Protein AF-A0A0R2IPF4-F1 (afdb_monomer)

Nearest PDB structures (foldseek):
  6k0p-assembly1_A  TM=2.912E-01  e=1.859E-03  Paenibacillus glycanilyticus

Radius of gyration: 35.61 Å; Cα contacts (8 Å, |Δi|>4): 1114; chains: 1; bounding box: 93×73×95 Å

Foldseek 3Di:
DDDDPVVVCVVVVHDPCVVVCVVPDDQDPVRVVLVVVLVLLVVVCVVVVVQDALVVSCVVCVVVVRHDDSVSSNVSCVVVVRGHPDDPPPPPPQPAPELVNQQVQLAPFEAQEEDEDAHEYEDPEEHEHRQHAQYEYHCQRYEYEYAAYEYEYAQRHNYEYEEYEAEAAHYAYAYAQYEQYEHEHYEYALRHAFQDANYQAALYEQYEYANYEFEFHHDPDDVVVLPPALACNRADANHEFEHLALVSLDPRCSVVCPPRRDRRGYENYHYAHYEFAYDDDVPHTDGGTGLHYEYDDDDLADADAHENYAAAHYEYELAAARGHDPPDLQGFDASAEYEQYEQAHAYHYEAEYADPRSAHQENYEYEHNDPSGAAAEQAEHENYEHYHDYDPHANYEYYYDPVYEHENYEYYNYHHPPGHHYDYYDHYYYDD

Mean predicted aligned error: 13.44 Å

Sequence (432 aa):
MRHRLSIILSALKLPRSTYYHWKRYQPSQHERVDNQLKEKIKLIWENNYRAYGYPRITMVLRKSGICVGSKRILRLMREMEIHSLMNRRFKKPGTHVDHSQLNNLFKKAKKGKTITLIGNFKMNGNVKLPTKANVHVNATKANFTGKSGFFYGVLTKGLNWQGGTFYGGGHEFRLLRNSRATFKNASFHQACGIGGHIFDLMGCSNITITHSHFYGYGHTLSTAIMRKNGNHGEYGESIQTDYANCNSGGPGFNKYGKGHFNGTPSTYITVTHNTWAPEYSGRKLVSLAQVAIGQHDTISSNRRMIAHINFSYNTVKNAVRLSGMGVDIKYFGAPVHFESSRALTINHNTFSTTLKRARPENDIIISNQYGHMPHTTAVSIQNNSFTGYHATHSAIQLYARRGHSIKGVKVRKNATHGMCLIKRYGNTTVSY

InterPro domains:
  IPR011050 Pectin lyase fold/virulence factor [SSF51126] (94-406)
  IPR012334 Pectin lyase fold [G3DSA:2.160.20.10] (94-432)
  IPR025948 HTH-like domain [PF13276] (34-90)
  IPR050900 Transposase IS3/IS150/IS904 [PTHR46889] (7-106)

Organism: NCBI:txid319652

Solvent-accessible surface area (backbone atoms only — not comparable to full-atom values): 21500 Å² total; per-residue (Å²): 137,88,78,58,68,69,58,58,31,55,77,68,73,46,59,72,65,57,53,53,51,59,74,66,61,68,78,49,74,67,50,50,53,49,52,59,47,45,53,54,52,49,50,55,22,59,78,47,76,32,40,49,36,45,70,57,49,37,51,52,36,42,75,73,74,44,86,62,60,51,69,58,47,42,52,51,31,55,77,69,73,52,67,44,70,55,69,86,73,77,73,70,66,81,53,63,47,49,49,73,55,52,38,54,52,28,69,66,53,48,64,67,36,77,45,78,42,75,37,36,30,52,34,78,48,72,35,55,49,54,67,44,46,43,27,33,37,40,19,72,60,21,37,38,34,33,71,34,37,30,38,33,35,68,63,19,36,28,43,37,39,32,30,28,39,31,36,36,29,21,54,22,39,42,28,39,44,23,31,50,30,36,42,33,49,28,38,31,44,15,14,20,24,64,47,34,32,37,32,36,30,18,20,21,32,46,34,38,42,29,55,26,38,40,22,17,51,13,80,77,61,57,80,72,61,63,68,76,47,29,41,41,88,48,53,33,27,35,32,33,47,22,36,16,38,63,81,72,57,35,82,90,42,34,78,78,44,69,93,65,55,73,63,43,39,19,29,42,36,39,40,32,49,29,38,29,27,52,27,62,62,84,89,44,79,73,27,45,4,43,28,52,32,29,49,66,90,87,63,81,80,52,79,72,54,38,27,43,35,37,44,29,49,28,37,41,30,26,32,52,40,49,47,71,63,82,97,52,94,82,72,82,56,30,39,33,27,43,48,36,33,32,44,37,37,41,33,48,29,39,38,38,18,84,42,86,81,14,41,36,51,25,53,31,34,42,34,27,72,56,91,66,55,53,63,22,34,43,34,38,44,29,47,29,40,38,45,61,51,76,41,100,61,21,46,28,38,39,39,16,35,93,96,40,31,37,37,59,31,38,46,40,77,61,46,36,84,90,48,49,60,69,46,79,37,66,50,61,44,78,43,112

Structure (mmCIF, N/CA/C/O backbone):
data_AF-A0A0R2IPF4-F1
#
_entry.id   AF-A0A0R2IPF4-F1
#
loop_
_atom_site.group_PDB
_atom_site.id
_atom_site.type_symbol
_atom_site.label_atom_id
_atom_site.label_alt_id
_atom_site.label_comp_id
_atom_site.label_asym_id
_atom_site.label_entity_id
_atom_site.label_seq_id
_atom_site.pdbx_PDB_ins_code
_atom_site.Cartn_x
_atom_site.Cartn_y
_atom_site.Cartn_z
_atom_site.occupancy
_atom_site.B_iso_or_equiv
_atom_site.auth_seq_id
_atom_site.auth_comp_id
_atom_site.auth_asym_id
_atom_site.auth_atom_id
_atom_site.pdbx_PDB_model_num
ATOM 1 N N . MET A 1 1 ? -61.980 52.236 57.489 1.00 47.28 1 MET A N 1
ATOM 2 C CA . MET A 1 1 ? -63.065 51.245 57.294 1.00 47.28 1 MET A CA 1
ATOM 3 C C . MET A 1 1 ? -62.664 49.918 57.936 1.00 47.28 1 MET A C 1
ATOM 5 O O . MET A 1 1 ? -61.645 49.361 57.553 1.00 47.28 1 MET A O 1
ATOM 9 N N . ARG A 1 2 ? -63.409 49.428 58.938 1.00 58.78 2 ARG A N 1
ATOM 10 C CA . ARG A 1 2 ? -63.252 48.065 59.482 1.00 58.78 2 ARG A CA 1
ATOM 11 C C . ARG A 1 2 ? -64.263 47.161 58.772 1.00 58.78 2 ARG A C 1
ATOM 13 O O . ARG A 1 2 ? -65.456 47.271 59.035 1.00 58.78 2 ARG A O 1
ATOM 20 N N . HIS A 1 3 ? -63.813 46.295 57.868 1.00 79.94 3 HIS A N 1
ATOM 21 C CA . HIS A 1 3 ? -64.694 45.311 57.231 1.00 79.94 3 HIS A CA 1
ATOM 22 C C . HIS A 1 3 ? -64.869 44.089 58.141 1.00 79.94 3 HIS A C 1
ATOM 24 O O . HIS A 1 3 ? -63.912 43.618 58.758 1.00 79.94 3 HIS A O 1
ATOM 30 N N . ARG A 1 4 ? -66.097 43.562 58.243 1.00 87.19 4 ARG A N 1
ATOM 31 C CA . ARG A 1 4 ? -66.370 42.344 59.021 1.00 87.19 4 ARG A CA 1
ATOM 32 C C . ARG A 1 4 ? -65.665 41.155 58.363 1.00 87.19 4 ARG A C 1
ATOM 34 O O . ARG A 1 4 ? -65.836 40.928 57.168 1.00 87.19 4 ARG A O 1
ATOM 41 N N . LEU A 1 5 ? -64.943 40.356 59.154 1.00 83.44 5 LEU A N 1
ATOM 42 C CA . LEU A 1 5 ? -64.228 39.150 58.705 1.00 83.44 5 LEU A CA 1
ATOM 43 C C . LEU A 1 5 ? -65.113 38.211 57.864 1.00 83.44 5 LEU A C 1
ATOM 45 O O . LEU A 1 5 ? -64.648 37.611 56.902 1.00 83.44 5 LEU A O 1
ATOM 49 N N . SER A 1 6 ? -66.405 38.126 58.183 1.00 83.31 6 SER A N 1
ATOM 50 C CA . SER A 1 6 ? -67.377 37.340 57.422 1.00 83.31 6 SER A CA 1
ATOM 51 C C . SER A 1 6 ? -67.545 37.794 55.970 1.00 83.31 6 SER A C 1
ATOM 53 O O . SER A 1 6 ? -67.727 36.947 55.104 1.00 83.31 6 SER A O 1
ATOM 55 N N . ILE A 1 7 ? -67.470 39.101 55.701 1.00 88.50 7 ILE A N 1
ATOM 56 C CA . ILE A 1 7 ? -67.600 39.671 54.352 1.00 88.50 7 ILE A CA 1
ATOM 57 C C . ILE A 1 7 ? -66.353 39.326 53.531 1.00 88.50 7 ILE A C 1
ATOM 59 O O . ILE A 1 7 ? -66.469 38.870 52.398 1.00 88.50 7 ILE A O 1
ATOM 63 N N . ILE A 1 8 ? -65.168 39.456 54.137 1.00 88.31 8 ILE A N 1
ATOM 64 C CA . ILE A 1 8 ? -63.882 39.135 53.499 1.00 88.31 8 ILE A CA 1
ATOM 65 C C . ILE A 1 8 ? -63.813 37.645 53.134 1.00 88.31 8 ILE A C 1
ATOM 67 O O . ILE A 1 8 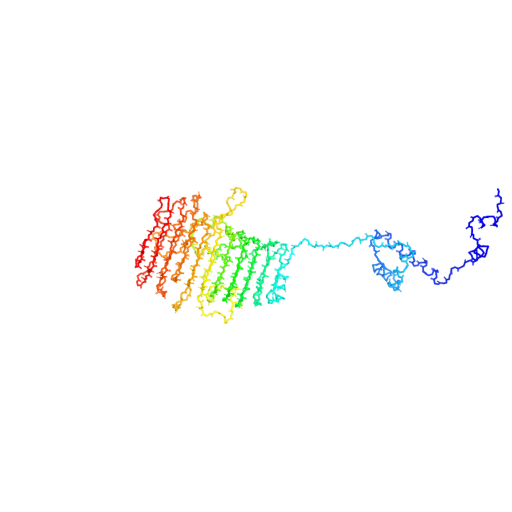? -63.494 37.297 52.001 1.00 88.31 8 ILE A O 1
ATOM 71 N N . LEU A 1 9 ? -64.156 36.757 54.073 1.00 89.69 9 LEU A N 1
ATOM 72 C CA . LEU A 1 9 ? -64.120 35.311 53.832 1.00 89.69 9 LEU A CA 1
ATOM 73 C C . LEU A 1 9 ? -65.156 34.867 52.792 1.00 89.69 9 LEU A C 1
ATOM 75 O O . LEU A 1 9 ? -64.856 34.000 51.976 1.00 89.69 9 LEU A O 1
ATOM 79 N N . SER A 1 10 ? -66.338 35.495 52.769 1.00 86.62 10 SER A N 1
ATOM 80 C CA . SER A 1 10 ? -67.361 35.225 51.753 1.00 86.62 10 SER A CA 1
ATOM 81 C C . SER A 1 10 ? -66.914 35.655 50.354 1.00 86.62 10 SER A C 1
ATOM 83 O O . SER A 1 10 ? -67.108 34.901 49.404 1.00 86.62 10 SER A O 1
ATOM 85 N N . ALA A 1 11 ? -66.281 36.827 50.219 1.00 89.31 11 ALA A N 1
ATOM 86 C CA . ALA A 1 11 ? -65.747 37.302 48.940 1.00 89.31 11 ALA A CA 1
ATOM 87 C C . ALA A 1 11 ? -64.650 36.371 48.387 1.00 89.31 11 ALA A C 1
ATOM 89 O O . ALA A 1 11 ? -64.576 36.147 47.182 1.00 89.31 11 ALA A O 1
ATOM 90 N N . LEU A 1 12 ? -63.848 35.773 49.276 1.00 88.69 12 LEU A N 1
ATOM 91 C CA . LEU A 1 12 ? -62.814 34.786 48.942 1.00 88.69 12 LEU A CA 1
ATOM 92 C C . LEU A 1 12 ? -63.340 33.340 48.840 1.00 88.69 12 LEU A C 1
ATOM 94 O O . LEU A 1 12 ? -62.552 32.432 48.588 1.00 88.69 12 LEU A O 1
ATOM 98 N N . LYS A 1 13 ? -64.648 33.106 49.043 1.00 89.12 13 LYS A N 1
ATOM 99 C CA . LYS A 1 13 ? -65.284 31.773 49.082 1.00 89.12 13 LYS A CA 1
ATOM 100 C C . LYS A 1 13 ? -64.624 30.797 50.076 1.00 89.12 13 LYS A C 1
ATOM 102 O O . LYS A 1 13 ? -64.540 29.598 49.819 1.00 89.12 13 LYS A O 1
ATOM 107 N N . LEU A 1 14 ? -64.165 31.298 51.226 1.00 86.94 14 LEU A N 1
ATOM 108 C CA . LEU A 1 14 ? -63.517 30.500 52.271 1.00 86.94 14 LEU A CA 1
ATOM 109 C C . LEU A 1 14 ? -64.463 30.240 53.458 1.00 86.94 14 LEU A C 1
ATOM 111 O O . LEU A 1 14 ? -65.012 31.190 54.026 1.00 86.94 14 LEU A O 1
ATOM 115 N N . PRO A 1 15 ? -64.617 28.982 53.913 1.00 89.19 15 PRO A N 1
ATOM 116 C CA . PRO A 1 15 ? -65.309 28.680 55.162 1.00 89.19 15 PRO A CA 1
ATOM 117 C C . PRO A 1 15 ? -64.655 29.368 56.370 1.00 89.19 15 PRO A C 1
ATOM 119 O O . PRO A 1 15 ? -63.429 29.471 56.466 1.00 89.19 15 PRO A O 1
ATOM 122 N N . ARG A 1 16 ? -65.463 29.781 57.359 1.00 82.50 16 ARG A N 1
ATOM 123 C CA . ARG A 1 16 ? -64.943 30.362 58.615 1.00 82.50 16 ARG A CA 1
ATOM 124 C C . ARG A 1 16 ? -64.008 29.401 59.356 1.00 82.50 16 ARG A C 1
ATOM 126 O O . ARG A 1 16 ? -63.038 29.852 59.961 1.00 82.50 16 ARG A O 1
ATOM 133 N N . SER A 1 17 ? -64.274 28.095 59.288 1.00 81.75 17 SER A N 1
ATOM 134 C CA . SER A 1 17 ? -63.420 27.053 59.869 1.00 81.75 17 SER A CA 1
ATOM 135 C C . SER A 1 17 ? -62.004 27.088 59.295 1.00 81.75 17 SER A C 1
ATOM 137 O O . SER A 1 17 ? -61.054 27.013 60.066 1.00 81.75 17 SER A O 1
ATOM 139 N N . THR A 1 18 ? -61.843 27.315 57.989 1.00 82.88 18 THR A N 1
ATOM 140 C CA . THR A 1 18 ? -60.533 27.454 57.334 1.00 82.88 18 THR A CA 1
ATOM 141 C C . THR A 1 18 ? -59.744 28.633 57.896 1.00 82.88 18 THR A C 1
ATOM 143 O O . THR A 1 18 ? -58.561 28.493 58.197 1.00 82.88 18 THR A O 1
ATOM 146 N N . TYR A 1 19 ? -60.400 29.778 58.119 1.00 82.56 19 TYR A N 1
ATOM 147 C CA . TYR A 1 19 ? -59.752 30.950 58.713 1.00 82.56 19 TYR A CA 1
ATOM 148 C C . TYR A 1 19 ? -59.279 30.693 60.145 1.00 82.56 19 TYR A C 1
ATOM 150 O O . TYR A 1 19 ? -58.149 31.026 60.487 1.00 82.56 19 TYR A O 1
ATOM 158 N N . TYR A 1 20 ? -60.118 30.095 60.994 1.00 83.38 20 TYR A N 1
ATOM 159 C CA . TYR A 1 20 ? -59.728 29.827 62.381 1.00 83.38 20 TYR A CA 1
ATOM 160 C C . TYR A 1 20 ? -58.734 28.669 62.504 1.00 83.38 20 TYR A C 1
ATOM 162 O O . TYR A 1 20 ? -57.878 28.715 63.385 1.00 83.38 20 TYR A O 1
ATOM 170 N N . HIS A 1 21 ? -58.796 27.680 61.610 1.00 80.81 21 HIS A N 1
ATOM 171 C CA . HIS A 1 21 ? -57.794 26.622 61.498 1.00 80.81 21 HIS A CA 1
ATOM 172 C C . HIS A 1 21 ? -56.434 27.202 61.099 1.00 80.81 21 HIS A C 1
ATOM 174 O O . HIS A 1 21 ? -55.434 26.912 61.744 1.00 80.81 21 HIS A O 1
ATOM 180 N N . TRP A 1 22 ? -56.403 28.104 60.112 1.00 81.00 22 TRP A N 1
ATOM 181 C CA . TRP A 1 22 ? -55.196 28.841 59.735 1.00 81.00 22 TRP A CA 1
ATOM 182 C C . TRP A 1 22 ? -54.697 29.753 60.864 1.00 81.00 22 TRP A C 1
ATOM 184 O O . TRP A 1 22 ? -53.518 29.734 61.198 1.00 81.00 22 TRP A O 1
ATOM 194 N N . LYS A 1 23 ? -55.596 30.491 61.530 1.00 82.94 23 LYS A N 1
ATOM 195 C CA . LYS A 1 23 ? -55.248 31.379 62.653 1.00 82.94 23 LYS A CA 1
ATOM 196 C C . LYS A 1 23 ? -54.633 30.619 63.836 1.00 82.94 23 LYS A C 1
ATOM 198 O O . LYS A 1 23 ? -53.838 31.188 64.576 1.00 82.94 23 LYS A O 1
ATOM 203 N N . ARG A 1 24 ? -55.024 29.358 64.040 1.00 82.12 24 ARG A N 1
ATOM 204 C CA . ARG A 1 24 ? -54.503 28.473 65.096 1.00 82.12 24 ARG A CA 1
ATOM 205 C C . ARG A 1 24 ? -53.400 27.534 64.603 1.00 82.12 24 ARG A C 1
ATOM 207 O O . ARG A 1 24 ? -52.933 26.705 65.380 1.00 82.12 24 ARG A O 1
ATOM 214 N N . TYR A 1 25 ? -52.992 27.643 63.341 1.00 80.38 25 TYR A N 1
ATOM 215 C CA . TYR A 1 25 ? -52.007 26.751 62.756 1.00 80.38 25 TYR A CA 1
ATOM 216 C C . TYR A 1 25 ? -50.654 26.919 63.444 1.00 80.38 25 TYR A C 1
ATOM 218 O O . TYR A 1 25 ? -50.124 28.024 63.556 1.00 80.38 25 TYR A O 1
ATOM 226 N N . GLN A 1 26 ? -50.091 25.802 63.890 1.00 76.69 26 GLN A N 1
ATOM 227 C CA . GLN A 1 26 ? -48.737 25.724 64.414 1.00 76.69 26 GLN A CA 1
ATOM 228 C C . GLN A 1 26 ? -47.997 24.650 63.622 1.00 76.69 26 GLN A C 1
ATOM 230 O O . GLN A 1 26 ? -48.496 23.525 63.545 1.00 76.69 26 GLN A O 1
ATOM 235 N N . PRO A 1 27 ? -46.820 24.959 63.048 1.00 78.69 27 PRO A N 1
ATOM 236 C CA . PRO A 1 27 ? -46.094 23.978 62.265 1.00 78.69 27 PRO A CA 1
ATOM 237 C C . PRO A 1 27 ? -45.711 22.787 63.137 1.00 78.69 27 PRO A C 1
ATOM 239 O O . PRO A 1 27 ? -45.183 22.972 64.244 1.00 78.69 27 PRO A O 1
ATOM 242 N N . SER A 1 28 ? -45.937 21.579 62.623 1.00 86.56 28 SER A N 1
ATOM 243 C CA . SER A 1 28 ? -45.505 20.352 63.299 1.00 86.56 28 SER A CA 1
ATOM 244 C C . SER A 1 28 ? -43.981 20.336 63.471 1.00 86.56 28 SER A C 1
ATOM 246 O O . SER A 1 28 ? -43.250 21.012 62.744 1.00 86.56 28 SER A O 1
ATOM 248 N N . GLN A 1 29 ? -43.457 19.533 64.399 1.00 81.44 29 GLN A N 1
ATOM 249 C CA . GLN A 1 29 ? -42.004 19.408 64.580 1.00 81.44 29 GLN A CA 1
ATOM 250 C C . GLN A 1 29 ? -41.293 19.011 63.273 1.00 81.44 29 GLN A C 1
ATOM 252 O O . GLN A 1 29 ? -40.242 19.560 62.944 1.00 81.44 29 GLN A O 1
ATOM 257 N N . HIS A 1 30 ? -41.896 18.113 62.490 1.00 83.25 30 HIS A N 1
ATOM 258 C CA . HIS A 1 30 ? -41.382 17.723 61.178 1.00 83.25 30 HIS A CA 1
ATOM 259 C C . HIS A 1 30 ? -41.357 18.883 60.185 1.00 83.25 30 HIS A C 1
ATOM 261 O O . HIS A 1 30 ? -40.372 19.049 59.469 1.00 83.25 30 HIS A O 1
ATOM 267 N N . GLU A 1 31 ? -42.401 19.702 60.171 1.00 84.81 31 GLU A N 1
ATOM 268 C CA . GLU A 1 31 ? -42.497 20.857 59.286 1.00 84.81 31 GLU A CA 1
ATOM 269 C C . GLU A 1 31 ? -41.503 21.956 59.665 1.00 84.81 31 GLU A C 1
ATOM 271 O O . GLU A 1 31 ? -40.877 22.542 58.788 1.00 84.81 31 GLU A O 1
ATOM 276 N N . ARG A 1 32 ? -41.266 22.180 60.964 1.00 88.00 32 ARG A N 1
ATOM 277 C CA . ARG A 1 32 ? -40.220 23.103 61.436 1.00 88.00 32 ARG A CA 1
ATOM 278 C C . ARG A 1 32 ? -38.837 22.665 60.954 1.00 88.00 32 ARG A C 1
ATOM 280 O O . ARG A 1 32 ? -38.089 23.481 60.422 1.00 88.00 32 ARG A O 1
ATOM 287 N N . VAL A 1 33 ? -38.518 21.377 61.089 1.00 88.44 33 VAL A N 1
ATOM 288 C CA . VAL A 1 33 ? -37.239 20.812 60.623 1.00 88.44 33 VAL A CA 1
ATOM 289 C C . VAL A 1 33 ? -37.123 20.876 59.098 1.00 88.44 33 VAL A C 1
ATOM 291 O O . VAL A 1 33 ? -36.064 21.220 58.576 1.00 88.44 33 VAL A O 1
ATOM 294 N N . ASP A 1 34 ? -38.197 20.569 58.369 1.00 93.00 34 ASP A N 1
ATOM 295 C CA . ASP A 1 34 ? -38.214 20.670 56.908 1.00 93.00 34 ASP A CA 1
ATOM 296 C C . ASP A 1 34 ? -38.059 22.122 56.439 1.00 93.00 34 ASP A C 1
ATOM 298 O O . ASP A 1 34 ? -37.318 22.359 55.488 1.00 93.00 34 ASP A O 1
ATOM 302 N N . ASN A 1 35 ? -38.667 23.096 57.119 1.00 91.25 35 ASN A N 1
ATOM 303 C CA . ASN A 1 35 ? -38.528 24.517 56.794 1.00 91.25 35 ASN A CA 1
ATOM 304 C C . ASN A 1 35 ? -37.096 25.020 57.034 1.00 91.25 35 ASN A C 1
ATOM 306 O O . ASN A 1 35 ? -36.514 25.635 56.143 1.00 91.25 35 ASN A O 1
ATOM 310 N N . GLN A 1 36 ? -36.467 24.653 58.156 1.00 92.25 36 GLN A N 1
ATOM 311 C CA . GLN A 1 36 ? -35.045 24.950 58.395 1.00 92.25 36 GLN A CA 1
ATOM 312 C C . GLN A 1 36 ? -34.134 24.307 57.338 1.00 92.25 36 GLN A C 1
ATOM 314 O O . GLN A 1 36 ? -33.124 24.876 56.917 1.00 92.25 36 GLN A O 1
ATOM 319 N N . LEU A 1 37 ? -34.470 23.095 56.893 1.00 94.25 37 LEU A N 1
ATOM 320 C CA . LEU A 1 37 ? -33.710 22.408 55.857 1.00 94.25 37 LEU A CA 1
ATOM 321 C C . LEU A 1 37 ? -33.926 23.042 54.473 1.00 94.25 37 LEU A C 1
ATOM 323 O O . LEU A 1 37 ? -32.969 23.140 53.706 1.00 94.25 37 LEU A O 1
ATOM 327 N N . LYS A 1 38 ? -35.143 23.506 54.165 1.00 96.25 38 LYS A N 1
ATOM 328 C CA . LYS A 1 38 ? -35.476 24.257 52.944 1.00 96.25 38 LYS A CA 1
ATOM 329 C C . LYS A 1 38 ? -34.640 25.528 52.828 1.00 96.25 38 LYS A C 1
ATOM 331 O O . LYS A 1 38 ? -34.056 25.751 51.771 1.00 96.25 38 LYS A O 1
ATOM 336 N N . GLU A 1 39 ? -34.487 26.290 53.911 1.00 94.94 39 GLU A N 1
ATOM 337 C CA . GLU A 1 39 ? -33.629 27.484 53.937 1.00 94.94 39 GLU A CA 1
ATOM 338 C C . GLU A 1 39 ? -32.173 27.151 53.590 1.00 94.94 39 GLU A C 1
ATOM 340 O O . GLU A 1 39 ? -31.587 27.763 52.697 1.00 94.94 39 GLU A O 1
ATOM 345 N N . LYS A 1 40 ? -31.604 26.109 54.213 1.00 95.12 40 LYS A N 1
ATOM 346 C CA . LYS A 1 40 ? -30.229 25.663 53.923 1.00 95.12 40 LYS A CA 1
ATOM 347 C C . LYS A 1 40 ? -30.071 25.162 52.485 1.00 95.12 40 LYS A C 1
ATOM 349 O O . LYS A 1 40 ? -29.079 25.473 51.830 1.00 95.12 40 LYS A O 1
ATOM 354 N N . ILE A 1 41 ? -31.040 24.394 51.979 1.00 96.25 41 ILE A N 1
ATOM 355 C CA . ILE A 1 41 ? -31.060 23.912 50.589 1.00 96.25 41 ILE A CA 1
ATOM 356 C C . ILE A 1 41 ? -31.096 25.097 49.618 1.00 96.25 41 ILE A C 1
ATOM 358 O O . ILE A 1 41 ? -30.322 25.109 48.659 1.00 96.25 41 ILE A O 1
ATOM 362 N N . LYS A 1 42 ? -31.967 26.083 49.865 1.00 95.00 42 LYS A N 1
ATOM 363 C CA . LYS A 1 42 ? -32.124 27.271 49.023 1.00 95.00 42 LYS A CA 1
ATOM 364 C C . LYS A 1 42 ? -30.852 28.115 49.014 1.00 95.00 42 LYS A C 1
ATOM 366 O O . LYS A 1 42 ? -30.373 28.440 47.935 1.00 95.00 42 LYS A O 1
ATOM 371 N N . LEU A 1 43 ? -30.242 28.346 50.176 1.00 94.94 43 LEU A N 1
ATOM 372 C CA . LEU A 1 43 ? -28.976 29.072 50.289 1.00 94.94 43 LEU A CA 1
ATOM 373 C C . LEU A 1 43 ? -27.846 28.386 49.505 1.00 94.94 43 LEU A C 1
ATOM 375 O O . LEU A 1 43 ? -27.138 29.030 48.735 1.00 94.94 43 LEU A O 1
ATOM 379 N N . ILE A 1 44 ? -27.691 27.062 49.644 1.00 94.62 44 ILE A N 1
ATOM 380 C CA . ILE A 1 44 ? -26.696 26.300 48.869 1.00 94.62 44 ILE A CA 1
ATOM 381 C C . ILE A 1 44 ? -26.990 26.415 47.370 1.00 94.62 44 ILE A C 1
ATOM 383 O O . ILE A 1 44 ? -26.067 26.564 46.571 1.00 94.62 44 ILE A O 1
ATOM 387 N N . TRP A 1 45 ? -28.258 26.326 46.973 1.00 95.50 45 TRP A N 1
ATOM 388 C CA . TRP A 1 45 ? -28.663 26.426 45.576 1.00 95.50 45 TRP A CA 1
ATOM 389 C C . TRP A 1 45 ? -28.363 27.814 44.989 1.00 95.50 45 TRP A C 1
ATOM 391 O O . TRP A 1 45 ? -27.740 27.891 43.930 1.00 95.50 45 TRP A O 1
ATOM 401 N N . GLU A 1 46 ? -28.713 28.896 45.687 1.00 93.31 46 GLU A N 1
ATOM 402 C CA . GLU A 1 46 ? -28.451 30.281 45.270 1.00 93.31 46 GLU A CA 1
ATOM 403 C C . GLU A 1 46 ? -26.949 30.578 45.195 1.00 93.31 46 GLU A C 1
ATOM 405 O O . GLU A 1 46 ? -26.469 31.030 44.154 1.00 93.31 46 GLU A O 1
ATOM 410 N N . ASN A 1 47 ? -26.187 30.199 46.226 1.00 91.31 47 ASN A N 1
ATOM 411 C CA . ASN A 1 47 ? -24.737 30.421 46.294 1.00 91.31 47 ASN A CA 1
ATOM 412 C C . ASN A 1 47 ? -23.939 29.615 45.258 1.00 91.31 47 ASN A C 1
ATOM 414 O O . ASN A 1 47 ? -22.769 29.897 45.020 1.00 91.31 47 ASN A O 1
ATOM 418 N N . ASN A 1 48 ? -24.546 28.600 44.638 1.00 89.38 48 ASN A N 1
ATOM 419 C CA . ASN A 1 48 ? -23.916 27.788 43.596 1.00 89.38 48 ASN A CA 1
ATOM 420 C C . ASN A 1 48 ? -24.552 28.044 42.226 1.00 89.38 48 ASN A C 1
ATOM 422 O O . ASN A 1 48 ? -24.727 27.113 41.432 1.00 89.38 48 ASN A O 1
ATOM 426 N N . TYR A 1 49 ? -24.919 29.302 41.957 1.00 88.75 49 TYR A N 1
ATOM 427 C CA . TYR A 1 49 ? -25.470 29.768 40.679 1.00 88.75 49 TYR A CA 1
ATOM 428 C C . TYR A 1 49 ? -26.670 28.944 40.205 1.00 88.75 49 TYR A C 1
ATOM 430 O O . TYR A 1 49 ? -26.850 28.724 39.006 1.00 88.75 49 TYR A O 1
ATOM 438 N N . ARG A 1 50 ? -27.459 28.406 41.147 1.00 91.06 50 ARG A N 1
ATOM 439 C CA . ARG A 1 50 ? -28.621 27.545 40.875 1.00 91.06 50 ARG A CA 1
ATOM 440 C C . ARG A 1 50 ? -28.271 26.270 40.089 1.00 91.06 50 ARG A C 1
ATOM 442 O O . ARG A 1 50 ? -29.142 25.566 39.577 1.00 91.06 50 ARG A O 1
ATOM 449 N N . ALA A 1 51 ? -26.983 25.933 39.997 1.00 84.00 51 ALA A N 1
ATOM 450 C CA . ALA A 1 51 ? -26.475 24.828 39.193 1.00 84.00 51 ALA A CA 1
ATOM 451 C C . ALA A 1 51 ? -26.572 23.483 39.922 1.00 84.00 51 ALA A C 1
ATOM 453 O O . ALA A 1 51 ? -26.566 22.424 39.290 1.00 84.00 51 ALA A O 1
ATOM 454 N N . TYR A 1 52 ? -26.638 23.477 41.252 1.00 92.94 52 TYR A N 1
ATOM 455 C CA . TYR A 1 52 ? -26.641 22.233 42.017 1.00 92.94 52 TYR A CA 1
ATOM 456 C C . TYR A 1 52 ? -28.034 21.604 42.075 1.00 92.94 52 TYR A C 1
ATOM 458 O O . TYR A 1 52 ? -29.004 22.226 42.483 1.00 92.94 52 TYR A O 1
ATOM 466 N N . GLY A 1 53 ? -28.121 20.332 41.684 1.00 91.69 53 GLY A N 1
ATOM 467 C CA . GLY A 1 53 ? -29.289 19.492 41.952 1.00 91.69 53 GLY A CA 1
ATOM 468 C C . GLY A 1 53 ? -29.190 18.784 43.303 1.00 91.69 53 GLY A C 1
ATOM 469 O O . GLY A 1 53 ? -28.139 18.807 43.955 1.00 91.69 53 GLY A O 1
ATOM 470 N N . TYR A 1 54 ? -30.254 18.066 43.671 1.00 93.50 54 TYR A N 1
ATOM 471 C CA . TYR A 1 54 ? -30.346 17.352 44.949 1.00 93.50 54 TYR A CA 1
ATOM 472 C C . TYR A 1 54 ? -29.131 16.459 45.291 1.00 93.50 54 TYR A C 1
ATOM 474 O O . TYR A 1 54 ? -28.778 16.434 46.470 1.00 93.50 54 TYR A O 1
ATOM 482 N N . PRO A 1 55 ? -28.408 15.790 44.354 1.00 92.75 55 PRO A N 1
ATOM 483 C CA . PRO A 1 55 ? -27.242 14.983 44.723 1.00 92.75 55 PRO A CA 1
ATOM 484 C C . PRO A 1 55 ? -26.080 15.830 45.256 1.00 92.75 55 PRO A C 1
ATOM 486 O O . PRO A 1 55 ? -25.477 15.485 46.269 1.00 92.75 55 PRO A O 1
ATOM 489 N N . ARG A 1 56 ? -25.790 16.970 44.611 1.00 93.19 56 ARG A N 1
ATOM 490 C CA . ARG A 1 56 ? -24.702 17.869 45.030 1.00 93.19 56 ARG A CA 1
ATOM 491 C C . ARG A 1 56 ? -25.062 18.618 46.305 1.00 93.19 56 ARG A C 1
ATOM 493 O O . ARG A 1 56 ? -24.224 18.718 47.192 1.00 93.19 56 ARG A O 1
ATOM 500 N N . ILE A 1 57 ? -26.313 19.055 46.438 1.00 94.12 57 ILE A N 1
ATOM 501 C CA . ILE A 1 57 ? -26.803 19.677 47.676 1.00 94.12 57 ILE A CA 1
ATOM 502 C C . ILE A 1 57 ? -26.721 18.687 48.847 1.00 94.12 57 ILE A C 1
ATOM 504 O O . ILE A 1 57 ? -26.251 19.055 49.918 1.00 94.12 57 ILE A O 1
ATOM 508 N N . THR A 1 58 ? -27.064 17.409 48.630 1.00 94.62 58 THR A N 1
ATOM 509 C CA . THR A 1 58 ? -26.893 16.350 49.646 1.00 94.62 58 THR A CA 1
ATOM 510 C C . THR A 1 58 ? -25.440 16.235 50.105 1.00 94.62 58 THR A C 1
ATOM 512 O O . THR A 1 58 ? -25.181 16.110 51.298 1.00 94.62 58 THR A O 1
ATOM 515 N N . MET A 1 59 ? -24.480 16.289 49.177 1.00 91.94 59 MET A N 1
ATOM 516 C CA . MET A 1 59 ? -23.059 16.241 49.528 1.00 91.94 59 MET A CA 1
ATOM 517 C C . MET A 1 59 ? -22.612 17.464 50.329 1.00 91.94 59 MET A C 1
ATOM 519 O O . MET A 1 59 ? -21.868 17.303 51.290 1.00 91.94 59 MET A O 1
ATOM 523 N N . VAL A 1 60 ? -23.049 18.667 49.944 1.00 92.12 60 VAL A N 1
ATOM 524 C CA . VAL A 1 60 ? -22.702 19.904 50.662 1.00 92.12 60 VAL A CA 1
ATOM 525 C C . VAL A 1 60 ? -23.251 19.861 52.086 1.00 92.12 60 VAL A C 1
ATOM 527 O O . VAL A 1 60 ? -22.492 20.056 53.026 1.00 92.12 60 VAL A O 1
ATOM 530 N N . LEU A 1 61 ? -24.524 19.495 52.260 1.00 92.94 61 LEU A N 1
ATOM 531 C CA . LEU A 1 61 ? -25.136 19.360 53.585 1.00 92.94 61 LEU A CA 1
ATOM 532 C C . LEU A 1 61 ? -24.405 18.333 54.458 1.00 92.94 61 LEU A C 1
ATOM 534 O O . LEU A 1 61 ? -24.115 18.625 55.614 1.00 92.94 61 LEU A O 1
ATOM 538 N N . ARG A 1 62 ? -24.025 17.176 53.896 1.00 92.38 62 ARG A N 1
ATOM 539 C CA . ARG A 1 62 ? -23.228 16.167 54.616 1.00 92.38 62 ARG A CA 1
ATOM 540 C C . ARG A 1 62 ? -21.865 16.698 55.050 1.00 92.38 62 ARG A C 1
ATOM 542 O O . ARG A 1 62 ? -21.447 16.424 56.167 1.00 92.38 62 ARG A O 1
ATOM 549 N N . LYS A 1 63 ? -21.186 17.470 54.196 1.00 86.44 63 LYS A N 1
ATOM 550 C CA . LYS A 1 63 ? -19.910 18.118 54.546 1.00 86.44 63 LYS A CA 1
ATOM 551 C C . LYS A 1 63 ? -20.067 19.158 55.656 1.00 86.44 63 LYS A C 1
ATOM 553 O O . LYS A 1 63 ? -19.142 19.347 56.430 1.00 86.44 63 LYS A O 1
ATOM 558 N N . SER A 1 64 ? -21.235 19.785 55.756 1.00 84.25 64 SER A N 1
ATOM 559 C CA . SER A 1 64 ? -21.594 20.712 56.834 1.00 84.25 64 SER A CA 1
ATOM 560 C C . SER A 1 64 ? -22.190 20.016 58.071 1.00 84.25 64 SER A C 1
ATOM 562 O O . SER A 1 64 ? -22.838 20.675 58.879 1.00 84.25 64 SER A O 1
ATOM 564 N N . GLY A 1 65 ? -22.027 18.693 58.212 1.00 87.00 65 GLY A N 1
ATOM 565 C CA . GLY A 1 65 ? -22.492 17.923 59.374 1.00 87.00 65 GLY A CA 1
ATOM 566 C C . GLY A 1 65 ? -23.981 17.552 59.367 1.00 87.00 65 GLY A C 1
ATOM 567 O O . GLY A 1 65 ? -24.477 16.973 60.328 1.00 87.00 65 GLY A O 1
ATOM 568 N N . ILE A 1 66 ? -24.715 17.848 58.290 1.00 90.12 66 ILE A N 1
ATOM 569 C CA . ILE A 1 66 ? -26.158 17.596 58.176 1.00 90.12 66 ILE A CA 1
ATOM 570 C C . ILE A 1 66 ? -26.394 16.343 57.322 1.00 90.12 66 ILE A C 1
ATOM 572 O O . ILE A 1 66 ? -26.428 16.380 56.087 1.00 90.12 66 ILE A O 1
ATOM 576 N N . CYS A 1 67 ? -26.585 15.206 57.987 1.00 90.00 67 CYS A N 1
ATOM 577 C CA . CYS A 1 67 ? -26.818 13.915 57.340 1.00 90.00 67 CYS A CA 1
ATOM 578 C C . CYS A 1 67 ? -28.303 13.696 57.018 1.00 90.00 67 CYS A C 1
ATOM 580 O O . CYS A 1 67 ? -29.060 13.168 57.825 1.00 90.00 67 CYS A O 1
ATOM 582 N N . VAL A 1 68 ? -28.721 14.069 55.804 1.00 90.44 68 VAL A N 1
ATOM 583 C CA . VAL A 1 68 ? -30.097 13.862 55.317 1.00 90.44 68 VAL A CA 1
ATOM 584 C C . VAL A 1 68 ? -30.119 12.984 54.062 1.00 90.44 68 VAL A C 1
ATOM 586 O O . VAL A 1 68 ? -29.216 13.025 53.222 1.00 90.44 68 VAL A O 1
ATOM 589 N N . GLY A 1 69 ? -31.158 12.154 53.930 1.00 89.38 69 GLY A N 1
ATOM 590 C CA . GLY A 1 69 ? -31.378 11.306 52.759 1.00 89.38 69 GLY A CA 1
ATOM 591 C C . GLY A 1 69 ? -31.636 12.115 51.482 1.00 89.38 69 GLY A C 1
ATOM 592 O O . GLY A 1 69 ? -32.424 13.061 51.469 1.00 89.38 69 GLY A O 1
ATOM 593 N N . SER A 1 70 ? -31.029 11.698 50.370 1.00 91.94 70 SER A N 1
ATOM 594 C CA . SER A 1 70 ? -31.109 12.400 49.079 1.00 91.94 70 SER A CA 1
ATOM 595 C C . SER A 1 70 ? -32.537 12.518 48.528 1.00 91.94 70 SER A C 1
ATOM 597 O O . SER A 1 70 ? -32.875 13.526 47.911 1.00 91.94 70 SER A O 1
ATOM 599 N N . LYS A 1 71 ? -33.406 11.533 48.799 1.00 95.25 71 LYS A N 1
ATOM 600 C CA . LYS A 1 71 ? -34.832 11.576 48.427 1.00 95.25 71 LYS A CA 1
ATOM 601 C C . LYS A 1 71 ? -35.614 12.653 49.189 1.00 95.25 71 LYS A C 1
ATOM 603 O O . LYS A 1 71 ? -36.498 13.271 48.605 1.00 95.25 71 LYS A O 1
ATOM 608 N N . ARG A 1 72 ? -35.268 12.918 50.457 1.00 95.00 72 ARG A N 1
ATOM 609 C CA . ARG A 1 72 ? -35.884 13.998 51.250 1.00 95.00 72 ARG A CA 1
ATOM 610 C C . ARG A 1 72 ? -35.497 15.359 50.682 1.00 95.00 72 ARG A C 1
ATOM 612 O O . ARG A 1 72 ? -36.367 16.191 50.479 1.00 95.00 72 ARG A O 1
ATOM 619 N N . ILE A 1 73 ? -34.227 15.545 50.320 1.00 95.94 73 ILE A N 1
ATOM 620 C CA . ILE A 1 73 ? -33.759 16.774 49.661 1.00 95.94 73 ILE A CA 1
ATOM 621 C C . ILE A 1 73 ? -34.457 16.964 48.309 1.00 95.94 73 ILE A C 1
ATOM 623 O O . ILE A 1 73 ? -34.924 18.059 48.021 1.00 95.94 73 ILE A O 1
ATOM 627 N N . LEU A 1 74 ? -34.602 15.903 47.507 1.00 96.25 74 LEU A N 1
ATOM 628 C CA . LEU A 1 74 ? -35.348 15.963 46.246 1.00 96.25 74 LEU A CA 1
ATOM 629 C C . LEU A 1 74 ? -36.812 16.384 46.453 1.00 96.25 74 LEU A C 1
ATOM 631 O O . LEU A 1 74 ? -37.298 17.233 45.711 1.00 96.25 74 LEU A O 1
ATOM 635 N N . ARG A 1 75 ? -37.508 15.815 47.449 1.00 97.25 75 ARG A N 1
ATOM 636 C CA . ARG A 1 75 ? -38.881 16.216 47.798 1.00 97.25 75 ARG A CA 1
ATOM 637 C C . ARG A 1 75 ? -38.946 17.703 48.157 1.00 97.25 75 ARG A C 1
ATOM 639 O O . ARG A 1 75 ? -39.738 18.422 47.565 1.00 97.25 75 ARG A O 1
ATOM 646 N N . LEU A 1 76 ? -38.080 18.170 49.058 1.00 96.81 76 LEU A N 1
ATOM 647 C CA . LEU A 1 76 ? -38.072 19.569 49.504 1.00 96.81 76 LEU A CA 1
ATOM 648 C C . LEU A 1 76 ? -37.729 20.546 48.373 1.00 96.81 76 LEU A C 1
ATOM 650 O O . LEU A 1 76 ? -38.321 21.615 48.294 1.00 96.81 76 LEU A O 1
ATOM 654 N N . MET A 1 77 ? -36.815 20.176 47.472 1.00 95.88 77 MET A N 1
ATOM 655 C CA . MET A 1 77 ? -36.531 20.971 46.273 1.00 95.88 77 MET A CA 1
ATOM 656 C C . MET A 1 77 ? -37.757 21.092 45.361 1.00 95.88 77 MET A C 1
ATOM 658 O O . MET A 1 77 ? -38.019 22.179 44.860 1.00 95.88 77 MET A O 1
ATOM 662 N N . ARG A 1 78 ? -38.528 20.007 45.183 1.00 95.88 78 ARG A N 1
ATOM 663 C CA . ARG A 1 78 ? -39.779 20.031 44.406 1.00 95.88 78 ARG A CA 1
ATOM 664 C C . ARG A 1 78 ? -40.847 20.908 45.055 1.00 95.88 78 ARG A C 1
ATOM 666 O O . ARG A 1 78 ? -41.491 21.661 44.346 1.00 95.88 78 ARG A O 1
ATOM 673 N N . GLU A 1 79 ? -40.998 20.841 46.377 1.00 95.06 79 GLU A N 1
ATOM 674 C CA . GLU A 1 79 ? -41.938 21.695 47.124 1.00 95.06 79 GLU A CA 1
ATOM 675 C C . GLU A 1 79 ? -41.595 23.186 47.043 1.00 95.06 79 GLU A C 1
ATOM 677 O O . GLU A 1 79 ? -42.480 24.022 47.155 1.00 95.06 79 GLU A O 1
ATOM 682 N N . MET A 1 80 ? -40.315 23.523 46.871 1.00 95.75 80 MET A N 1
ATOM 683 C CA . MET A 1 80 ? -39.853 24.896 46.639 1.00 95.75 80 MET A CA 1
ATOM 684 C C . MET A 1 80 ? -39.798 25.270 45.151 1.00 95.75 80 MET A C 1
ATOM 686 O O . MET A 1 80 ? -39.308 26.346 44.822 1.00 95.75 80 MET A O 1
ATOM 690 N N . GLU A 1 81 ? -40.207 24.365 44.257 1.00 94.81 81 GLU A N 1
ATOM 691 C CA . GLU A 1 81 ? -40.147 24.525 42.797 1.00 94.81 81 GLU A CA 1
ATOM 692 C C . GLU A 1 81 ? -38.738 24.829 42.243 1.00 94.81 81 GLU A C 1
ATOM 694 O O . GLU A 1 81 ? -38.571 25.317 41.123 1.00 94.81 81 GLU A O 1
ATOM 699 N N . ILE A 1 82 ? -37.684 24.472 42.987 1.00 94.31 82 ILE A N 1
ATOM 700 C CA . ILE A 1 82 ? -36.294 24.665 42.562 1.00 94.31 82 ILE A CA 1
ATOM 701 C C . ILE A 1 82 ? -35.704 23.395 41.954 1.00 94.31 82 ILE A C 1
ATOM 703 O O . ILE A 1 82 ? -35.916 22.266 42.404 1.00 94.31 82 ILE A O 1
ATOM 707 N N . HIS A 1 83 ? -34.883 23.582 40.929 1.00 91.56 83 HIS A N 1
ATOM 708 C CA . HIS A 1 83 ? -34.186 22.508 40.236 1.00 91.56 83 HIS A CA 1
ATOM 709 C C . HIS A 1 83 ? -32.810 22.981 39.760 1.00 91.56 83 HIS A C 1
ATOM 711 O O . HIS A 1 83 ? -32.478 24.165 39.800 1.00 91.56 83 HIS A O 1
ATOM 717 N N . SER A 1 84 ? -31.967 22.036 39.346 1.00 89.94 84 SER A N 1
ATOM 718 C CA . SER A 1 84 ? -30.663 22.368 38.770 1.00 89.94 84 SER A CA 1
ATOM 719 C C . SER A 1 84 ? -30.857 23.049 37.418 1.00 89.94 84 SER A C 1
ATOM 721 O O . SER A 1 84 ? -31.417 22.441 36.510 1.00 89.94 84 SER A O 1
ATOM 723 N N . LEU A 1 85 ? -30.326 24.264 37.266 1.00 85.94 85 LEU A N 1
ATOM 724 C CA . LEU A 1 85 ? -30.254 24.968 35.979 1.00 85.94 85 LEU A CA 1
ATOM 725 C C . LEU A 1 85 ? -29.077 24.495 35.112 1.00 85.94 85 LEU A C 1
ATOM 727 O O . LEU A 1 85 ? -28.820 25.030 34.033 1.00 85.94 85 LEU A O 1
ATOM 731 N N . MET A 1 86 ? -28.324 23.490 35.570 1.00 75.88 86 MET A N 1
ATOM 732 C CA . MET A 1 86 ? -27.269 22.904 34.760 1.00 75.88 86 MET A CA 1
ATOM 733 C C . MET A 1 86 ? -27.915 22.083 33.641 1.00 75.88 86 MET A C 1
ATOM 735 O O . MET A 1 86 ? -28.277 20.922 33.835 1.00 75.88 86 MET A O 1
ATOM 739 N N . ASN A 1 87 ? -28.003 22.668 32.446 1.00 62.72 87 ASN A N 1
ATOM 740 C CA . ASN A 1 87 ? -28.294 21.917 31.229 1.00 62.72 87 ASN A CA 1
ATOM 741 C C . ASN A 1 87 ? -27.349 20.710 31.152 1.00 62.72 87 ASN A C 1
ATOM 743 O O . ASN A 1 87 ? -26.151 20.846 31.431 1.00 62.72 87 ASN A O 1
ATOM 747 N N . ARG A 1 88 ? -27.866 19.529 30.772 1.00 53.09 88 ARG A N 1
ATOM 748 C CA . ARG A 1 88 ? -27.035 18.353 30.464 1.00 53.09 88 ARG A CA 1
ATOM 749 C C . ARG A 1 88 ? -26.022 18.760 29.397 1.00 53.09 88 ARG A C 1
ATOM 751 O O . ARG A 1 88 ? -26.290 18.684 28.202 1.00 53.09 88 ARG A O 1
ATOM 758 N N . ARG A 1 89 ? -24.822 19.161 29.815 1.00 48.84 89 ARG A N 1
ATOM 759 C CA . ARG A 1 89 ? -23.675 19.212 28.922 1.00 48.84 89 ARG A CA 1
ATOM 760 C C . ARG A 1 89 ? -23.334 17.761 28.632 1.00 48.84 89 ARG A C 1
ATOM 762 O O . ARG A 1 89 ? -22.581 17.136 29.376 1.00 48.84 89 ARG A O 1
ATOM 769 N N . PHE A 1 90 ? -23.853 17.232 27.527 1.00 49.81 90 PHE A N 1
ATOM 770 C CA . PHE A 1 90 ? -23.075 16.259 26.781 1.00 49.81 90 PHE A CA 1
ATOM 771 C C . PHE A 1 90 ? -21.811 17.003 26.363 1.00 49.81 90 PHE A C 1
ATOM 773 O O . PHE A 1 90 ? -21.754 17.622 25.305 1.00 49.81 90 PHE A O 1
ATOM 780 N N . LYS A 1 91 ? -20.786 16.990 27.219 1.00 42.44 91 LYS A N 1
ATOM 781 C CA . LYS A 1 91 ? -19.429 17.154 26.726 1.00 42.44 91 LYS A CA 1
ATOM 782 C C . LYS A 1 91 ? -19.235 15.961 25.796 1.00 42.44 91 LYS A C 1
ATOM 784 O O . LYS A 1 91 ? -18.859 14.891 26.256 1.00 42.44 91 LYS A O 1
ATOM 789 N N . LYS A 1 92 ? -19.555 16.100 24.508 1.00 42.97 92 LYS A N 1
ATOM 790 C CA . LYS A 1 92 ? -18.815 15.342 23.511 1.00 42.97 92 LYS A CA 1
ATOM 791 C C . LYS A 1 92 ? -17.424 15.966 23.582 1.00 42.97 92 LYS A C 1
ATOM 793 O O . LYS A 1 92 ? -17.301 17.126 23.189 1.00 42.97 92 LYS A O 1
ATOM 798 N N . PRO A 1 93 ? -16.410 15.309 24.178 1.00 42.91 93 PRO A N 1
ATOM 799 C CA . PRO A 1 93 ? -15.048 15.757 23.940 1.00 42.91 93 PRO A CA 1
ATOM 800 C C . PRO A 1 93 ? -14.889 15.895 22.423 1.00 42.91 93 PRO A C 1
ATOM 802 O O . PRO A 1 93 ? -15.450 15.078 21.684 1.00 42.91 93 PRO A O 1
ATOM 805 N N . GLY A 1 94 ? -14.192 16.937 21.958 1.00 44.31 94 GLY A N 1
ATOM 806 C CA . GLY A 1 94 ? -13.757 16.983 20.563 1.00 44.31 94 GLY A CA 1
ATOM 807 C C . GLY A 1 94 ? -13.173 15.611 20.245 1.00 44.31 94 GLY A C 1
ATOM 808 O O . GLY A 1 94 ? -12.316 15.140 20.991 1.00 44.31 94 GLY A O 1
ATOM 809 N N . THR A 1 95 ? -13.769 14.905 19.282 1.00 46.31 95 THR A N 1
ATOM 810 C CA . THR A 1 95 ? -13.565 13.468 19.055 1.00 46.31 95 THR A CA 1
ATOM 811 C C . THR A 1 95 ? -12.154 13.216 18.541 1.00 46.31 95 THR A C 1
ATOM 813 O O . THR A 1 95 ? -11.943 13.014 17.349 1.00 46.31 95 THR A O 1
ATOM 816 N N . HIS A 1 96 ? -11.188 13.261 19.452 1.00 51.59 96 HIS A N 1
ATOM 817 C CA . HIS A 1 96 ? -9.965 12.496 19.378 1.00 51.59 96 HIS A CA 1
ATOM 818 C C . HIS A 1 96 ? -10.276 11.157 20.039 1.00 51.59 96 HIS A C 1
ATOM 820 O O . HIS A 1 96 ? -10.265 11.034 21.262 1.00 51.59 96 HIS A O 1
ATOM 826 N N . VAL A 1 97 ? -10.657 10.177 19.224 1.00 61.69 97 VAL A N 1
ATOM 827 C CA . VAL A 1 97 ? -10.748 8.790 19.673 1.00 61.69 97 VAL A CA 1
ATOM 828 C C . VAL A 1 97 ? -9.304 8.308 19.808 1.00 61.69 97 VAL A C 1
ATOM 830 O O . VAL A 1 97 ? -8.548 8.319 18.834 1.00 61.69 97 VAL A O 1
ATOM 833 N N . ASP A 1 98 ? -8.881 7.972 21.025 1.00 63.47 98 ASP A N 1
ATOM 834 C CA . ASP A 1 98 ? -7.521 7.481 21.270 1.00 63.47 98 ASP A CA 1
ATOM 835 C C . ASP A 1 98 ? -7.335 6.096 20.624 1.00 63.47 98 ASP A C 1
ATOM 837 O O . ASP A 1 98 ? -8.276 5.305 20.505 1.00 63.47 98 ASP A O 1
ATOM 841 N N . HIS A 1 99 ? -6.107 5.771 20.221 1.00 72.88 99 HIS A N 1
ATOM 842 C CA . HIS A 1 99 ? -5.757 4.480 19.631 1.00 72.88 99 HIS A CA 1
ATOM 843 C C . HIS A 1 99 ? -6.162 3.290 20.531 1.00 72.88 99 HIS A C 1
ATOM 845 O O . HIS A 1 99 ? -6.517 2.219 20.032 1.00 72.88 99 HIS A O 1
A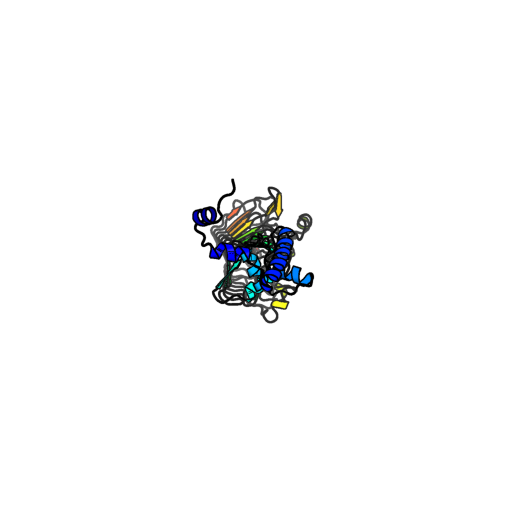TOM 851 N N . SER A 1 100 ? -6.157 3.467 21.860 1.00 69.12 100 SER A N 1
ATOM 852 C CA . SER A 1 100 ? -6.567 2.440 22.825 1.00 69.12 100 SER A CA 1
ATOM 853 C C . SER A 1 100 ? -8.031 2.029 22.620 1.00 69.12 100 SER A C 1
ATOM 855 O O . SER A 1 100 ? -8.400 0.860 22.779 1.00 69.12 100 SER A O 1
ATOM 857 N N . GLN A 1 101 ? -8.869 2.968 22.175 1.00 78.56 101 GLN A N 1
ATOM 858 C CA . GLN A 1 101 ? -10.267 2.720 21.853 1.00 78.56 101 GLN A CA 1
ATOM 859 C C . GLN A 1 101 ? -10.407 1.939 20.538 1.00 78.56 101 GLN A C 1
ATOM 861 O O . GLN A 1 101 ? -11.241 1.035 20.479 1.00 78.56 101 GLN A O 1
ATOM 866 N N . LEU A 1 102 ? -9.554 2.179 19.529 1.00 85.62 102 LEU A N 1
ATOM 867 C CA . LEU A 1 102 ? -9.533 1.389 18.284 1.00 85.62 102 LEU A CA 1
ATOM 868 C C . LEU A 1 102 ? -9.250 -0.090 18.547 1.00 85.62 102 LEU A C 1
ATOM 870 O O . LEU A 1 102 ? -9.997 -0.952 18.084 1.00 85.62 102 LEU A O 1
ATOM 874 N N . ASN A 1 103 ? -8.214 -0.391 19.335 1.00 86.12 103 ASN A N 1
ATOM 875 C CA . ASN A 1 103 ? -7.866 -1.772 19.677 1.00 86.12 103 ASN A CA 1
ATOM 876 C C . ASN A 1 103 ? -9.034 -2.495 20.369 1.00 86.12 103 ASN A C 1
ATOM 878 O O . ASN A 1 103 ? -9.347 -3.642 20.044 1.00 86.12 103 ASN A O 1
ATOM 882 N N . ASN A 1 104 ? -9.736 -1.812 21.275 1.00 86.00 104 ASN A N 1
ATOM 883 C CA . ASN A 1 104 ? -10.913 -2.366 21.939 1.00 86.00 104 ASN A CA 1
ATOM 884 C C . ASN A 1 104 ? -12.102 -2.572 20.986 1.00 86.00 104 ASN A C 1
ATOM 886 O O . ASN A 1 104 ? -12.788 -3.592 21.087 1.00 86.00 104 ASN A O 1
ATOM 890 N N . LEU A 1 105 ? -12.339 -1.643 20.054 1.00 89.00 105 LEU A N 1
ATOM 891 C CA . LEU A 1 105 ? -13.388 -1.764 19.036 1.00 89.00 105 LEU A CA 1
ATOM 892 C C . LEU A 1 105 ? -13.126 -2.956 18.110 1.00 89.00 105 LEU A C 1
ATOM 894 O O . LEU A 1 105 ? -14.007 -3.793 17.912 1.00 89.00 105 LEU A O 1
ATOM 898 N N . PHE A 1 106 ? -11.903 -3.080 17.596 1.00 92.81 106 PHE A N 1
ATOM 899 C CA . PHE A 1 106 ? -11.520 -4.164 16.694 1.00 92.81 106 PHE A CA 1
ATOM 900 C C . PHE A 1 106 ? -11.475 -5.525 17.395 1.00 92.81 106 PHE A C 1
ATOM 902 O O . PHE A 1 106 ? -11.913 -6.520 16.816 1.00 92.81 106 PHE A O 1
ATOM 909 N N . LYS A 1 107 ? -11.059 -5.584 18.667 1.00 90.81 107 LYS A N 1
ATOM 910 C CA . LYS A 1 107 ? -11.125 -6.811 19.481 1.00 90.81 107 LYS A CA 1
ATOM 911 C C . LYS A 1 107 ? -12.562 -7.309 19.673 1.00 90.81 107 LYS A C 1
ATOM 913 O O . LYS A 1 107 ? -12.790 -8.516 19.688 1.00 90.81 107 LYS A O 1
ATOM 918 N N . LYS A 1 108 ? -13.527 -6.396 19.815 1.00 89.94 108 LYS A N 1
ATOM 919 C CA . LYS A 1 108 ? -14.957 -6.708 20.007 1.00 89.94 108 LYS A CA 1
ATOM 920 C C . LYS A 1 108 ? -15.718 -6.930 18.695 1.00 89.94 108 LYS A C 1
ATOM 922 O O . LYS A 1 108 ? -16.921 -7.197 18.733 1.00 89.94 108 LYS A O 1
ATOM 927 N N . ALA A 1 109 ? -15.044 -6.829 17.549 1.00 91.69 109 ALA A N 1
ATOM 928 C CA . ALA A 1 109 ? -15.647 -7.053 16.245 1.00 91.69 109 ALA A CA 1
ATOM 929 C C . ALA A 1 109 ? -16.297 -8.441 16.161 1.00 91.69 109 ALA A C 1
ATOM 931 O O . ALA A 1 109 ? -15.745 -9.440 16.626 1.00 91.69 109 ALA A O 1
ATOM 932 N N . LYS A 1 110 ? -17.468 -8.510 15.526 1.00 91.75 110 LYS A N 1
ATOM 933 C CA . LYS A 1 110 ? -18.190 -9.761 15.270 1.00 91.75 110 LYS A CA 1
ATOM 934 C C . LYS A 1 110 ? -18.123 -10.100 13.780 1.00 91.75 110 LYS A C 1
ATOM 936 O O . LYS A 1 110 ? -18.056 -9.204 12.942 1.00 91.75 110 LYS A O 1
ATOM 941 N N . LYS A 1 111 ? -18.156 -11.397 13.460 1.00 93.62 111 LYS A N 1
ATOM 942 C CA . LYS A 1 111 ? -18.165 -11.904 12.077 1.00 93.62 111 LYS A CA 1
ATOM 943 C C . LYS A 1 111 ? -19.284 -11.229 11.273 1.00 93.62 111 LYS A C 1
ATOM 945 O O . LYS A 1 111 ? -20.410 -11.155 11.763 1.00 93.62 111 LYS A O 1
ATOM 950 N N . GLY A 1 112 ? -18.980 -10.753 10.066 1.00 91.38 112 GLY A N 1
ATOM 951 C CA . GLY A 1 112 ? -19.977 -10.142 9.176 1.00 91.38 112 GLY A CA 1
ATOM 952 C C . GLY A 1 112 ? -20.493 -8.767 9.612 1.00 91.38 112 GLY A C 1
ATOM 953 O O . GLY A 1 112 ? -21.435 -8.264 9.010 1.00 91.38 112 GLY A O 1
ATOM 954 N N . LYS A 1 113 ? -19.957 -8.167 10.685 1.00 93.19 113 LYS A N 1
ATOM 955 C CA . LYS A 1 113 ? -20.436 -6.872 11.189 1.00 93.19 113 LYS A CA 1
ATOM 956 C C . LYS A 1 113 ? -19.579 -5.711 10.701 1.00 93.19 113 LYS A C 1
ATOM 958 O O . LYS A 1 113 ? -18.387 -5.862 10.428 1.00 93.19 113 LYS A O 1
ATOM 963 N N . THR A 1 114 ? -20.219 -4.546 10.655 1.00 95.69 114 THR A N 1
ATOM 964 C CA . THR A 1 114 ? -19.598 -3.269 10.311 1.00 95.69 114 THR A CA 1
ATOM 965 C C . THR A 1 114 ? -19.177 -2.515 11.565 1.00 95.69 114 THR A C 1
ATOM 967 O O . THR A 1 114 ? -19.952 -2.380 12.511 1.00 95.69 114 THR A O 1
ATOM 970 N N . ILE A 1 115 ? -17.951 -2.006 11.553 1.00 95.00 115 ILE A N 1
ATOM 971 C CA . ILE A 1 115 ? -17.396 -1.080 12.534 1.00 95.00 115 ILE A CA 1
ATOM 972 C C . ILE A 1 115 ? -17.320 0.280 11.858 1.00 95.00 115 ILE A C 1
ATOM 974 O O . ILE A 1 115 ? -16.605 0.434 10.870 1.00 95.00 115 ILE A O 1
ATOM 978 N N . THR A 1 116 ? -18.048 1.260 12.381 1.00 94.62 116 THR A N 1
ATOM 979 C CA . THR A 1 116 ? -18.031 2.625 11.849 1.00 94.62 116 THR A CA 1
ATOM 980 C C . THR A 1 116 ? -17.096 3.488 12.684 1.00 94.62 116 THR A C 1
ATOM 982 O O . THR A 1 116 ? -17.280 3.619 13.894 1.00 94.62 116 THR A O 1
ATOM 985 N N . LEU A 1 117 ? -16.098 4.078 12.034 1.00 93.00 117 LEU A N 1
ATOM 986 C CA . LEU A 1 117 ? -15.133 4.996 12.622 1.00 93.00 117 LEU A CA 1
ATOM 987 C C . LEU A 1 117 ? -15.486 6.419 12.184 1.00 93.00 117 LEU A C 1
ATOM 989 O O . LEU A 1 117 ? -15.615 6.701 10.992 1.00 93.00 117 LEU A O 1
ATOM 993 N N . ILE A 1 118 ? -15.674 7.310 13.157 1.00 88.75 118 ILE A N 1
ATOM 994 C CA . ILE A 1 118 ? -16.042 8.710 12.926 1.00 88.75 118 ILE A CA 1
ATOM 995 C C . ILE A 1 118 ? -15.181 9.587 13.829 1.00 88.75 118 ILE A C 1
ATOM 997 O O . ILE A 1 118 ? -15.100 9.338 15.032 1.00 88.75 118 ILE A O 1
ATOM 1001 N N . GLY A 1 119 ? -14.589 10.631 13.254 1.00 87.00 119 GLY A N 1
ATOM 1002 C CA . GLY A 1 119 ? -13.783 11.611 13.975 1.00 87.00 119 GLY A CA 1
ATOM 1003 C C . GLY A 1 119 ? -12.285 11.445 13.743 1.00 87.00 119 GLY A C 1
ATOM 1004 O O . GLY A 1 119 ? -11.849 10.815 12.783 1.00 87.00 119 GLY A O 1
ATOM 1005 N N . ASN A 1 120 ? -11.489 12.052 14.617 1.00 88.75 120 ASN A N 1
ATOM 1006 C CA . ASN A 1 120 ? -10.040 12.067 14.492 1.00 88.75 120 ASN A CA 1
ATOM 1007 C C . ASN A 1 120 ? -9.434 10.995 15.403 1.00 88.75 120 ASN A C 1
ATOM 1009 O O . ASN A 1 120 ? -9.776 10.898 16.577 1.00 88.75 120 ASN A O 1
ATOM 1013 N N . PHE A 1 121 ? -8.499 10.220 14.877 1.00 88.94 121 PHE A N 1
ATOM 1014 C CA . PHE A 1 121 ? -7.788 9.161 15.573 1.00 88.94 121 PHE A CA 1
ATOM 1015 C C . PHE A 1 121 ? -6.308 9.521 15.589 1.00 88.94 121 PHE A C 1
ATOM 1017 O O . PHE A 1 121 ? -5.666 9.602 14.541 1.00 88.94 121 PHE A O 1
ATOM 1024 N N . LYS A 1 122 ? -5.758 9.786 16.774 1.00 88.06 122 LYS A N 1
ATOM 1025 C CA . LYS A 1 122 ? -4.326 10.059 16.928 1.00 88.06 122 LYS A CA 1
ATOM 1026 C C . LYS A 1 122 ? -3.614 8.761 17.292 1.00 88.06 122 LYS A C 1
ATOM 1028 O O . LYS A 1 122 ? -3.728 8.280 18.413 1.00 88.06 122 LYS A O 1
ATOM 1033 N N . MET A 1 123 ? -2.902 8.195 16.330 1.00 86.06 123 MET A N 1
ATOM 1034 C CA . MET A 1 123 ? -2.089 6.999 16.483 1.00 86.06 123 MET A CA 1
ATOM 1035 C C . MET A 1 123 ? -0.753 7.336 17.152 1.00 86.06 123 MET A C 1
ATOM 1037 O O . MET A 1 123 ? -0.071 8.297 16.791 1.00 86.06 123 MET A O 1
ATOM 1041 N N . ASN A 1 124 ? -0.402 6.540 18.155 1.00 84.38 124 ASN A N 1
ATOM 1042 C CA . ASN A 1 124 ? 0.872 6.568 18.880 1.00 84.38 124 ASN A CA 1
ATOM 1043 C C . ASN A 1 124 ? 1.381 5.139 19.170 1.00 84.38 124 ASN A C 1
ATOM 1045 O O . ASN A 1 124 ? 2.253 4.944 20.013 1.00 84.38 124 ASN A O 1
ATOM 1049 N N . GLY A 1 125 ? 0.809 4.136 18.500 1.00 87.00 125 GLY A N 1
ATOM 1050 C CA . GLY A 1 125 ? 1.057 2.725 18.755 1.00 87.00 125 GLY A CA 1
ATOM 1051 C C . GLY A 1 125 ? 0.358 1.831 17.736 1.00 87.00 125 GLY A C 1
ATOM 1052 O O . GLY A 1 125 ? -0.397 2.294 16.878 1.00 87.00 125 GLY A O 1
ATOM 1053 N N . ASN A 1 126 ? 0.625 0.531 17.823 1.00 91.06 126 ASN A N 1
ATOM 1054 C CA . ASN A 1 126 ? 0.170 -0.425 16.818 1.00 91.06 126 ASN A CA 1
ATOM 1055 C C . ASN A 1 126 ? -1.281 -0.848 17.075 1.00 91.06 126 ASN A C 1
ATOM 1057 O O . ASN A 1 126 ? -1.670 -1.149 18.208 1.00 91.06 126 ASN A O 1
ATOM 1061 N N . VAL A 1 127 ? -2.071 -0.924 16.007 1.00 92.31 127 VAL A N 1
ATOM 1062 C CA . VAL A 1 127 ? -3.493 -1.264 16.061 1.00 92.31 127 VAL A CA 1
ATOM 1063 C C . VAL A 1 127 ? -3.724 -2.621 15.409 1.00 92.31 127 VAL A C 1
ATOM 1065 O O . VAL A 1 127 ? -3.486 -2.800 14.215 1.00 92.31 127 VAL A O 1
ATOM 1068 N N . LYS A 1 128 ? -4.214 -3.590 16.186 1.00 94.12 128 LYS A N 1
ATOM 1069 C CA . LYS A 1 128 ? -4.545 -4.915 15.654 1.00 94.12 128 LYS A CA 1
ATOM 1070 C C . LYS A 1 128 ? -5.857 -4.844 14.888 1.00 94.12 128 LYS A C 1
ATOM 1072 O O . LYS A 1 128 ? -6.898 -4.550 15.471 1.00 94.12 128 LYS A O 1
ATOM 1077 N N . LEU A 1 129 ? -5.818 -5.159 13.602 1.00 95.31 129 LEU A N 1
ATOM 1078 C CA . LEU A 1 129 ? -6.998 -5.259 12.755 1.00 95.31 129 LEU A CA 1
ATOM 1079 C C . LEU A 1 129 ? -7.934 -6.379 13.246 1.00 95.31 129 LEU A C 1
ATOM 1081 O O . LEU A 1 129 ? -7.481 -7.347 13.871 1.00 95.31 129 LEU A O 1
ATOM 1085 N N . PRO A 1 130 ? -9.244 -6.283 12.954 1.00 93.81 130 PRO A N 1
ATOM 1086 C CA . PRO A 1 130 ? -10.205 -7.315 13.325 1.00 93.81 130 PRO A CA 1
ATOM 1087 C C . PRO A 1 130 ? -9.787 -8.705 12.825 1.00 93.81 130 PRO A C 1
ATOM 1089 O O . 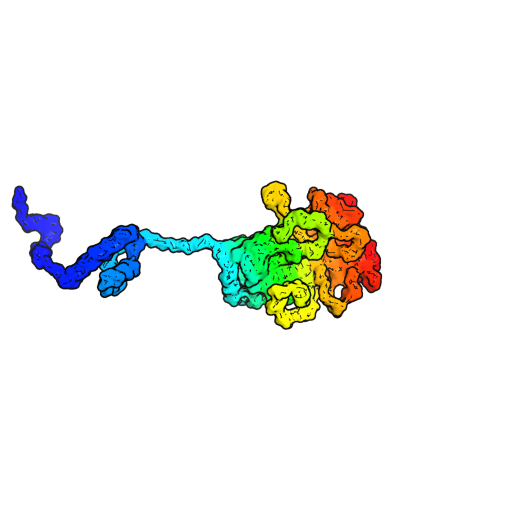PRO A 1 130 ? -9.437 -8.878 11.660 1.00 93.81 130 PRO A O 1
ATOM 1092 N N . THR A 1 131 ? -9.844 -9.710 13.703 1.00 88.69 131 THR A N 1
ATOM 1093 C CA . THR A 1 131 ? -9.460 -11.098 13.376 1.00 88.69 131 THR A CA 1
ATOM 1094 C C . THR A 1 131 ? -10.645 -11.984 13.004 1.00 88.69 131 THR A C 1
ATOM 1096 O O . THR A 1 131 ? -10.463 -13.066 12.447 1.00 88.69 131 THR A O 1
ATOM 1099 N N . LYS A 1 132 ? -11.877 -11.559 13.317 1.00 90.75 132 LYS A N 1
ATOM 1100 C CA . LYS A 1 132 ? -13.085 -12.287 12.913 1.00 90.75 132 LYS A CA 1
ATOM 1101 C C . LYS A 1 132 ? -13.267 -12.197 11.398 1.00 90.75 132 LYS A C 1
ATOM 1103 O O . LYS A 1 132 ? -12.900 -11.205 10.778 1.00 90.75 132 LYS A O 1
ATOM 1108 N N . ALA A 1 133 ? -13.851 -13.240 10.817 1.00 88.94 133 ALA A N 1
ATOM 1109 C CA . ALA A 1 133 ? -14.040 -13.308 9.376 1.00 88.94 133 ALA A CA 1
ATOM 1110 C C . ALA A 1 133 ? -15.055 -12.269 8.869 1.00 88.94 133 ALA A C 1
ATOM 1112 O O . ALA A 1 133 ? -16.057 -12.007 9.541 1.00 88.94 133 ALA A O 1
ATOM 1113 N N . ASN A 1 134 ? -14.845 -11.756 7.656 1.00 91.50 134 ASN A N 1
ATOM 1114 C CA . ASN A 1 134 ? -15.807 -10.900 6.946 1.00 91.50 134 ASN A CA 1
ATOM 1115 C C . ASN A 1 134 ? -16.186 -9.633 7.738 1.00 91.50 134 ASN A C 1
ATOM 1117 O O . ASN A 1 134 ? -17.355 -9.268 7.809 1.00 91.50 134 ASN A O 1
ATOM 1121 N N . VAL A 1 135 ? -15.224 -9.002 8.413 1.00 95.50 135 VAL A N 1
ATOM 1122 C CA . VAL A 1 135 ? -15.466 -7.745 9.137 1.00 95.50 135 VAL A CA 1
ATOM 1123 C C . VAL A 1 135 ? -15.375 -6.576 8.165 1.00 95.50 135 VAL A C 1
ATOM 1125 O O . VAL A 1 135 ? -14.451 -6.500 7.354 1.00 95.50 135 VAL A O 1
ATOM 1128 N N . HIS A 1 136 ? -16.318 -5.644 8.281 1.00 97.25 136 HIS A N 1
ATOM 1129 C CA . HIS A 1 136 ? -16.332 -4.408 7.509 1.00 97.25 136 HIS A CA 1
ATOM 1130 C C . HIS A 1 136 ? -15.903 -3.245 8.407 1.00 97.25 136 HIS A C 1
ATOM 1132 O O . HIS A 1 136 ? -16.439 -3.071 9.498 1.00 97.25 136 HIS A O 1
ATOM 1138 N N . VAL A 1 137 ? -14.949 -2.434 7.968 1.00 97.44 137 VAL A N 1
ATOM 1139 C CA . VAL A 1 137 ? -14.554 -1.187 8.625 1.00 97.44 137 VAL A CA 1
ATOM 1140 C C . VAL A 1 137 ? -14.959 -0.041 7.711 1.00 97.44 137 VAL A C 1
ATOM 1142 O O . VAL A 1 137 ? -14.461 0.071 6.595 1.00 97.44 137 VAL A O 1
ATOM 1145 N N . ASN A 1 138 ? -15.875 0.801 8.177 1.00 97.50 138 ASN A N 1
ATOM 1146 C CA . ASN A 1 138 ? -16.273 2.024 7.499 1.00 97.50 138 ASN A CA 1
ATOM 1147 C C . ASN A 1 138 ? -15.621 3.220 8.199 1.00 97.50 138 ASN A C 1
ATOM 1149 O O . ASN A 1 138 ? -16.051 3.634 9.271 1.00 97.50 138 ASN A O 1
ATOM 1153 N N . ALA A 1 139 ? -14.585 3.757 7.575 1.00 97.00 139 ALA A N 1
ATOM 1154 C CA . ALA A 1 139 ? -13.774 4.873 8.025 1.00 97.00 139 ALA A CA 1
ATOM 1155 C C . ALA A 1 139 ? -13.970 6.130 7.157 1.00 97.00 139 ALA A C 1
ATOM 1157 O O . ALA A 1 139 ? -13.152 7.039 7.214 1.00 97.00 139 ALA A O 1
ATOM 1158 N N . THR A 1 140 ? -15.043 6.235 6.360 1.00 96.31 140 THR A N 1
ATOM 1159 C CA . THR A 1 140 ? -15.234 7.372 5.427 1.00 96.31 140 THR A CA 1
ATOM 1160 C C . THR A 1 140 ? -15.308 8.739 6.103 1.00 96.31 140 THR A C 1
ATOM 1162 O O . THR A 1 140 ? -15.087 9.752 5.450 1.00 96.31 140 THR A O 1
ATOM 1165 N N . LYS A 1 141 ? -15.612 8.779 7.404 1.00 92.81 141 LYS A N 1
ATOM 1166 C CA . LYS A 1 141 ? -15.641 9.997 8.227 1.00 92.81 141 LYS A CA 1
ATOM 1167 C C . LYS A 1 141 ? -14.546 9.999 9.298 1.00 92.81 141 LYS A C 1
ATOM 1169 O O . LYS A 1 141 ? -14.702 10.661 10.326 1.00 92.81 141 LYS A O 1
ATOM 1174 N N . ALA A 1 142 ? -13.489 9.214 9.101 1.00 93.50 142 ALA A N 1
ATOM 1175 C CA . ALA A 1 142 ? -12.372 9.101 10.025 1.00 93.50 142 ALA A CA 1
ATOM 1176 C C . ALA A 1 142 ? -11.107 9.734 9.444 1.00 93.50 142 ALA A C 1
ATOM 1178 O O . ALA A 1 142 ? -10.735 9.462 8.303 1.00 93.50 142 ALA A O 1
ATOM 1179 N N . ASN A 1 143 ? -10.416 10.512 10.272 1.00 93.31 143 ASN A N 1
ATOM 1180 C CA . ASN A 1 143 ? -9.065 10.977 9.987 1.00 93.31 143 ASN A CA 1
ATOM 1181 C C . ASN A 1 143 ? -8.092 10.301 10.946 1.00 93.31 143 ASN A C 1
ATOM 1183 O O . ASN A 1 143 ? -8.336 10.272 12.150 1.00 93.31 143 ASN A O 1
ATOM 1187 N N . PHE A 1 144 ? -6.975 9.812 10.436 1.00 92.31 144 PHE A N 1
ATOM 1188 C CA . PHE A 1 144 ? -5.903 9.208 11.207 1.00 92.31 144 PHE A CA 1
ATOM 1189 C C . PHE A 1 144 ? -4.689 10.122 11.142 1.00 92.31 144 PHE A C 1
ATOM 1191 O O . PHE A 1 144 ? -4.277 10.571 10.080 1.00 92.31 144 PHE A O 1
ATOM 1198 N N . THR A 1 145 ? -4.129 10.429 12.301 1.00 89.31 145 THR A N 1
ATOM 1199 C CA . THR A 1 145 ? -2.946 11.280 12.462 1.00 89.31 145 THR A CA 1
ATOM 1200 C C . THR A 1 145 ? -1.963 10.569 13.373 1.00 89.31 145 THR A C 1
ATOM 1202 O O . THR A 1 145 ? -2.358 9.669 14.105 1.00 89.31 145 THR A O 1
ATOM 1205 N N . GLY A 1 146 ? -0.696 10.955 13.365 1.00 82.81 146 GLY A N 1
ATOM 1206 C CA . GLY A 1 146 ? 0.325 10.293 14.176 1.00 82.81 146 GLY A CA 1
ATOM 1207 C C . GLY A 1 146 ? 1.630 10.201 13.406 1.00 82.81 146 GLY A C 1
ATOM 1208 O O . GLY A 1 146 ? 1.634 10.293 12.185 1.00 82.81 146 GLY A O 1
ATOM 1209 N N . LYS A 1 147 ? 2.748 10.076 14.120 1.00 77.94 147 LYS A N 1
ATOM 1210 C CA . LYS A 1 147 ? 4.077 9.899 13.506 1.00 77.94 147 LYS A CA 1
ATOM 1211 C C . LYS A 1 147 ? 4.611 8.473 13.664 1.00 77.94 147 LYS A C 1
ATOM 1213 O O . LYS A 1 147 ? 5.716 8.191 13.223 1.00 77.94 147 LYS A O 1
ATOM 1218 N N . SER A 1 148 ? 3.872 7.612 14.357 1.00 77.62 148 SER A N 1
ATOM 1219 C CA . SER A 1 148 ? 4.287 6.256 14.691 1.00 77.62 148 SER A CA 1
ATOM 1220 C C . SER A 1 148 ? 3.077 5.362 14.942 1.00 77.62 148 SER A C 1
ATOM 1222 O O . SER A 1 148 ? 1.971 5.834 15.223 1.00 77.62 148 SER A O 1
ATOM 1224 N N . GLY A 1 149 ? 3.323 4.057 14.875 1.00 84.44 149 GLY A N 1
ATOM 1225 C CA . GLY A 1 149 ? 2.289 3.034 14.892 1.00 84.44 149 GLY A CA 1
ATOM 1226 C C . GLY A 1 149 ? 2.069 2.454 13.501 1.00 84.44 149 GLY A C 1
ATOM 1227 O O . GLY A 1 149 ? 2.623 2.925 12.516 1.00 84.44 149 GLY A O 1
ATOM 1228 N N . PHE A 1 150 ? 1.300 1.378 13.444 1.00 90.00 150 PHE A N 1
ATOM 1229 C CA . PHE A 1 150 ? 0.816 0.780 12.206 1.00 90.00 150 PHE A CA 1
ATOM 1230 C C . PHE A 1 150 ? -0.413 -0.071 12.507 1.00 90.00 150 PHE A C 1
ATOM 1232 O O . PHE A 1 150 ? -0.597 -0.565 13.626 1.00 90.00 150 PHE A O 1
ATOM 1239 N N . PHE A 1 151 ? -1.246 -0.278 11.499 1.00 94.00 151 PHE A N 1
ATOM 1240 C CA . PHE A 1 151 ? -2.272 -1.304 11.507 1.00 94.00 151 PHE A CA 1
ATOM 1241 C C . PHE A 1 151 ? -1.641 -2.648 11.172 1.00 94.00 151 PHE A C 1
ATOM 1243 O O . PHE A 1 151 ? -0.818 -2.746 10.264 1.00 94.00 151 PHE A O 1
ATOM 1250 N N . TYR A 1 152 ? -2.040 -3.703 11.878 1.00 95.06 152 TYR A N 1
ATOM 1251 C CA . TYR A 1 152 ? -1.555 -5.040 11.565 1.00 95.06 152 TYR A CA 1
ATOM 1252 C C . TYR A 1 152 ? -2.628 -6.113 11.594 1.00 95.06 152 TYR A C 1
ATOM 1254 O O . TYR A 1 152 ? -3.494 -6.129 12.466 1.00 95.06 152 TYR A O 1
ATOM 1262 N N . GLY A 1 153 ? -2.536 -7.058 10.663 1.00 95.31 153 GLY A N 1
ATOM 1263 C CA . GLY A 1 153 ? -3.365 -8.259 10.633 1.00 95.31 153 GLY A CA 1
ATOM 1264 C C . GLY A 1 153 ? -2.504 -9.488 10.390 1.00 95.31 153 GLY A C 1
ATOM 1265 O O . GLY A 1 153 ? -1.603 -9.450 9.558 1.00 95.31 153 GLY A O 1
ATOM 1266 N N . VAL A 1 154 ? -2.782 -10.564 11.122 1.00 95.56 154 VAL A N 1
ATOM 1267 C CA . VAL A 1 154 ? -2.080 -11.844 10.993 1.00 95.56 154 VAL A CA 1
ATOM 1268 C C . VAL A 1 154 ? -3.129 -12.924 10.788 1.00 95.56 154 VAL A C 1
ATOM 1270 O O . VAL A 1 154 ? -3.991 -13.108 11.651 1.00 95.56 154 VAL A O 1
ATOM 1273 N N . LEU A 1 155 ? -3.065 -13.612 9.645 1.00 95.25 155 LEU A N 1
ATOM 1274 C CA . LEU A 1 155 ? -4.026 -14.640 9.226 1.00 95.25 155 LEU A CA 1
ATOM 1275 C C . LEU A 1 155 ? -5.486 -14.150 9.185 1.00 95.25 155 LEU A C 1
ATOM 1277 O O . LEU A 1 155 ? -6.426 -14.946 9.287 1.00 95.25 155 LEU A O 1
ATOM 1281 N N . THR A 1 156 ? -5.699 -12.844 9.015 1.00 93.56 156 THR A N 1
ATOM 1282 C CA . THR A 1 156 ? -7.040 -12.266 8.905 1.00 93.56 156 THR A CA 1
ATOM 1283 C C . THR A 1 156 ? -7.686 -12.699 7.589 1.00 93.56 156 THR A C 1
ATOM 1285 O O . THR A 1 156 ? -7.048 -12.701 6.534 1.00 93.56 156 THR A O 1
ATOM 1288 N N . LYS A 1 157 ? -8.975 -13.056 7.630 1.00 94.25 157 LYS A N 1
ATOM 1289 C CA . LYS A 1 157 ? -9.741 -13.479 6.448 1.00 94.25 157 LYS A CA 1
ATOM 1290 C C . LYS A 1 157 ? -10.967 -12.590 6.252 1.00 94.25 157 LYS A C 1
ATOM 1292 O O . LYS A 1 157 ? -11.781 -12.493 7.165 1.00 94.25 157 LYS A O 1
ATOM 1297 N N . GLY A 1 158 ? -11.159 -12.007 5.071 1.00 94.50 158 GLY A N 1
ATOM 1298 C CA . GLY A 1 158 ? -12.384 -11.248 4.788 1.00 94.50 158 GLY A CA 1
ATOM 1299 C C . GLY A 1 158 ? -12.402 -9.842 5.397 1.00 94.50 158 GLY A C 1
ATOM 1300 O O . GLY A 1 158 ? -13.402 -9.466 5.995 1.00 94.50 158 GLY A O 1
ATOM 1301 N N . LEU A 1 159 ? -11.313 -9.073 5.346 1.00 97.06 159 LEU A N 1
ATOM 1302 C CA . LEU A 1 159 ? -11.328 -7.693 5.856 1.00 97.06 159 LEU A CA 1
ATOM 1303 C C . LEU A 1 159 ? -11.774 -6.724 4.758 1.00 97.06 159 LEU A C 1
ATOM 1305 O O . LEU A 1 159 ? -11.102 -6.611 3.742 1.00 97.06 159 LEU A O 1
ATOM 1309 N N . ASN A 1 160 ? -12.854 -5.981 4.979 1.00 97.94 160 ASN A N 1
ATOM 1310 C CA . ASN A 1 160 ? -13.322 -4.955 4.047 1.00 97.94 160 ASN A CA 1
ATOM 1311 C C . ASN A 1 160 ? -13.167 -3.570 4.674 1.00 97.94 160 ASN A C 1
ATOM 1313 O O . ASN A 1 160 ? -13.996 -3.170 5.486 1.00 97.94 160 ASN A O 1
ATOM 1317 N N . TRP A 1 161 ? -12.121 -2.840 4.310 1.00 98.38 161 TRP A N 1
ATOM 1318 C CA . TRP A 1 161 ? -11.864 -1.479 4.767 1.00 98.38 161 TRP A CA 1
ATOM 1319 C C . TRP A 1 161 ? -12.321 -0.460 3.721 1.00 98.38 161 TRP A C 1
ATOM 1321 O O . TRP A 1 161 ? -11.907 -0.508 2.564 1.00 98.38 161 TRP A O 1
ATOM 1331 N N . GLN A 1 162 ? -13.163 0.485 4.128 1.00 98.50 162 GLN A N 1
ATOM 1332 C CA . GLN A 1 162 ? -13.678 1.551 3.276 1.00 98.50 162 GLN A CA 1
ATOM 1333 C C . GLN A 1 162 ? -13.411 2.913 3.904 1.00 98.50 162 GLN A C 1
ATOM 1335 O O . GLN A 1 162 ? -13.870 3.168 5.013 1.00 98.50 162 GLN A O 1
ATOM 1340 N N . GLY A 1 163 ? -12.787 3.822 3.164 1.00 98.12 163 GLY A N 1
ATOM 1341 C CA . GLY A 1 163 ? -12.585 5.191 3.618 1.00 98.12 163 GLY A CA 1
ATOM 1342 C C . GLY A 1 163 ? -11.368 5.378 4.517 1.00 98.12 163 GLY A C 1
ATOM 1343 O O . GLY A 1 163 ? -10.610 4.449 4.802 1.00 98.12 163 GLY A O 1
ATOM 1344 N N . GLY A 1 164 ? -11.244 6.599 5.019 1.00 97.00 164 GLY A N 1
ATOM 1345 C CA . GLY A 1 164 ? -10.210 7.009 5.956 1.00 97.00 164 GLY A CA 1
ATOM 1346 C C . GLY A 1 164 ? -9.210 7.934 5.289 1.00 97.00 164 GLY A C 1
ATOM 1347 O O . GLY A 1 164 ? -8.722 7.643 4.196 1.00 97.00 164 GLY A O 1
ATOM 1348 N N . THR A 1 165 ? -8.902 9.032 5.970 1.00 96.94 165 THR A N 1
ATOM 1349 C CA . THR A 1 165 ? -7.854 9.960 5.547 1.00 96.94 165 THR A CA 1
ATOM 1350 C C . THR A 1 165 ? -6.697 9.888 6.530 1.00 96.94 165 THR A C 1
ATOM 1352 O O . THR A 1 165 ? -6.875 10.156 7.714 1.00 96.94 165 THR A O 1
ATOM 1355 N N . PHE A 1 166 ? -5.517 9.504 6.064 1.00 94.62 166 PHE A N 1
ATOM 1356 C CA . PHE A 1 166 ? -4.346 9.221 6.888 1.00 94.62 166 PHE A CA 1
ATOM 1357 C C . PHE A 1 166 ? -3.286 10.299 6.669 1.00 94.62 166 PHE A C 1
ATOM 1359 O O . PHE A 1 166 ? -2.920 10.570 5.529 1.00 94.62 166 PHE A O 1
ATOM 1366 N N . TYR A 1 167 ? -2.783 10.891 7.751 1.00 90.31 167 TYR A N 1
ATOM 1367 C CA . TYR A 1 167 ? -1.848 12.014 7.728 1.00 90.31 167 TYR A CA 1
ATOM 1368 C C . TYR A 1 167 ? -0.604 11.743 8.578 1.00 90.31 167 TYR A C 1
ATOM 1370 O O . TYR A 1 167 ? -0.713 11.505 9.787 1.00 90.31 167 TYR A O 1
ATOM 1378 N N . GLY A 1 168 ? 0.577 11.895 7.975 1.00 78.25 168 GLY A N 1
ATOM 1379 C CA . GLY A 1 168 ? 1.868 11.825 8.670 1.00 78.25 168 GLY A CA 1
ATOM 1380 C C . GLY A 1 168 ? 2.377 10.393 8.888 1.00 78.25 168 GLY A C 1
ATOM 1381 O O . GLY A 1 168 ? 1.602 9.497 9.181 1.00 78.25 168 GLY A O 1
ATOM 1382 N N . GLY A 1 169 ? 3.688 10.192 8.713 1.00 69.00 169 GLY A N 1
ATOM 1383 C CA . GLY A 1 169 ? 4.357 8.919 8.387 1.00 69.00 169 GLY A CA 1
ATOM 1384 C C . GLY A 1 169 ? 4.307 7.744 9.378 1.00 69.00 169 GLY A C 1
ATOM 1385 O O . GLY A 1 169 ? 5.364 7.237 9.731 1.00 69.00 169 GLY A O 1
ATOM 1386 N N . GLY A 1 170 ? 3.128 7.284 9.799 1.00 71.81 170 GLY A N 1
ATOM 1387 C CA . GLY A 1 170 ? 2.943 6.131 10.693 1.00 71.81 170 GLY A CA 1
ATOM 1388 C C . GLY A 1 170 ? 1.641 5.355 10.461 1.00 71.81 170 GLY A C 1
ATOM 1389 O O . GLY A 1 170 ? 1.041 4.866 11.414 1.00 71.81 170 GLY A O 1
ATOM 1390 N N . HIS A 1 171 ? 1.157 5.283 9.219 1.00 82.81 171 HIS A N 1
ATOM 1391 C CA . HIS A 1 171 ? -0.121 4.640 8.874 1.00 82.81 171 HIS A CA 1
ATOM 1392 C C . HIS A 1 171 ? 0.058 3.471 7.912 1.00 82.81 171 HIS A C 1
ATOM 1394 O O . HIS A 1 171 ? -0.590 3.391 6.870 1.00 82.81 171 HIS A O 1
ATOM 1400 N N . GLU A 1 172 ? 0.952 2.561 8.268 1.00 90.62 172 GLU A N 1
ATOM 1401 C CA . GLU A 1 172 ? 1.186 1.348 7.490 1.00 90.62 172 GLU A CA 1
ATOM 1402 C C . GLU A 1 172 ? 0.121 0.289 7.802 1.00 90.62 172 GLU A C 1
ATOM 1404 O O . GLU A 1 172 ? -0.343 0.165 8.937 1.00 90.62 172 GLU A O 1
ATOM 1409 N N . PHE A 1 173 ? -0.235 -0.515 6.809 1.00 95.06 173 PHE A N 1
ATOM 1410 C CA . PHE A 1 173 ? -1.047 -1.719 6.922 1.00 95.06 173 PHE A CA 1
ATOM 1411 C C . PHE A 1 173 ? -0.146 -2.929 6.694 1.00 95.06 173 PHE A C 1
ATOM 1413 O O . PHE A 1 173 ? 0.035 -3.378 5.564 1.00 95.06 173 PHE A O 1
ATOM 1420 N N . ARG A 1 174 ? 0.398 -3.475 7.785 1.00 94.38 174 ARG A N 1
ATOM 1421 C CA . ARG A 1 174 ? 1.265 -4.660 7.761 1.00 94.38 174 ARG A CA 1
ATOM 1422 C C . ARG A 1 174 ? 0.439 -5.932 7.866 1.00 94.38 174 ARG A C 1
ATOM 1424 O O . ARG A 1 174 ? -0.152 -6.232 8.911 1.00 94.38 174 ARG A O 1
ATOM 1431 N N . LEU A 1 175 ? 0.353 -6.678 6.776 1.00 96.31 175 LEU A N 1
ATOM 1432 C CA . LEU A 1 175 ? -0.542 -7.819 6.639 1.00 96.31 175 LEU A CA 1
ATOM 1433 C C . LEU A 1 175 ? 0.277 -9.092 6.433 1.00 96.31 175 LEU A C 1
ATOM 1435 O O . LEU A 1 175 ? 0.887 -9.284 5.388 1.00 96.31 175 LEU A O 1
ATOM 1439 N N . LEU A 1 176 ? 0.243 -9.999 7.410 1.00 96.44 176 LEU A N 1
ATOM 1440 C CA . LEU A 1 176 ? 0.905 -11.298 7.316 1.00 96.44 176 LEU A CA 1
ATOM 1441 C C . LEU A 1 176 ? -0.115 -12.394 7.034 1.00 96.44 176 LEU A C 1
ATOM 1443 O O . LEU A 1 176 ? -0.918 -12.762 7.896 1.00 96.44 176 LEU A O 1
ATOM 1447 N N . ARG A 1 177 ? -0.041 -12.956 5.827 1.00 96.25 177 ARG A N 1
ATOM 1448 C CA . ARG A 1 177 ? -0.865 -14.076 5.356 1.00 96.25 177 ARG A CA 1
ATOM 1449 C C . ARG A 1 177 ? -2.363 -13.812 5.466 1.00 96.25 177 ARG A C 1
ATOM 1451 O O . ARG A 1 177 ? -3.161 -14.720 5.717 1.00 96.25 177 ARG A O 1
ATOM 1458 N N . ASN A 1 178 ? -2.749 -12.558 5.266 1.00 97.50 178 ASN A N 1
ATOM 1459 C CA . ASN A 1 178 ? -4.150 -12.192 5.188 1.00 97.50 178 ASN A CA 1
ATOM 1460 C C . ASN A 1 178 ? -4.733 -12.651 3.853 1.00 97.50 178 ASN A C 1
ATOM 1462 O O . ASN A 1 178 ? -4.036 -12.732 2.841 1.00 97.50 178 ASN A O 1
ATOM 1466 N N . SER A 1 179 ? -6.026 -12.962 3.852 1.00 97.75 179 SER A N 1
ATOM 1467 C CA . SER A 1 179 ? -6.717 -13.376 2.635 1.00 97.75 179 SER A CA 1
ATOM 1468 C C . SER A 1 179 ? -8.075 -12.719 2.468 1.00 97.75 179 SER A C 1
ATOM 1470 O O . SER A 1 179 ? -8.771 -12.468 3.455 1.00 97.75 179 SER A O 1
ATOM 1472 N N . ARG A 1 180 ? -8.480 -12.495 1.212 1.00 97.88 180 ARG A N 1
ATOM 1473 C CA . ARG A 1 180 ? -9.784 -11.907 0.862 1.00 97.88 180 ARG A CA 1
ATOM 1474 C C . ARG A 1 180 ? -9.977 -10.556 1.550 1.00 97.88 180 ARG A C 1
ATOM 1476 O O . ARG A 1 180 ? -10.918 -10.387 2.320 1.00 97.88 180 ARG A O 1
ATOM 1483 N N . ALA A 1 181 ? -9.047 -9.628 1.351 1.00 98.25 181 ALA A N 1
ATOM 1484 C CA . ALA A 1 181 ? -9.155 -8.287 1.918 1.00 98.25 181 ALA A CA 1
ATOM 1485 C C . ALA A 1 181 ? -9.366 -7.244 0.821 1.00 98.25 181 ALA A C 1
ATOM 1487 O O . ALA A 1 181 ? -8.783 -7.344 -0.254 1.00 98.25 181 ALA A O 1
ATOM 1488 N N . THR A 1 182 ? -10.189 -6.240 1.098 1.00 98.69 182 THR A N 1
ATOM 1489 C CA . THR A 1 182 ? -10.420 -5.101 0.208 1.00 98.69 182 THR A CA 1
ATOM 1490 C C . THR A 1 182 ? -10.181 -3.808 0.967 1.00 98.69 182 THR A C 1
ATOM 1492 O O . THR A 1 182 ? -10.755 -3.615 2.035 1.00 98.69 182 THR A O 1
ATOM 1495 N N . PHE A 1 183 ? -9.380 -2.918 0.393 1.00 98.81 183 PHE A N 1
ATOM 1496 C CA . PHE A 1 183 ? -9.169 -1.548 0.843 1.00 98.81 183 PHE A CA 1
ATOM 1497 C C . PHE A 1 183 ? -9.655 -0.617 -0.259 1.00 98.81 183 PHE A C 1
ATOM 1499 O O . PHE A 1 183 ? -9.177 -0.692 -1.392 1.00 98.81 183 PHE A O 1
ATOM 1506 N N . LYS A 1 184 ? -10.644 0.222 0.050 1.00 98.69 184 LYS A N 1
ATOM 1507 C CA . LYS A 1 184 ? -11.246 1.115 -0.941 1.00 98.69 184 LYS A CA 1
ATOM 1508 C C . LYS A 1 184 ? -11.461 2.527 -0.425 1.00 98.69 184 LYS A C 1
ATOM 1510 O O . LYS A 1 184 ? -11.814 2.705 0.742 1.00 98.69 184 LYS A O 1
ATOM 1515 N N . ASN A 1 185 ? -11.361 3.507 -1.317 1.00 98.62 185 ASN A N 1
ATOM 1516 C CA . ASN A 1 185 ? -11.705 4.907 -1.053 1.00 98.62 185 ASN A CA 1
ATOM 1517 C C . ASN A 1 185 ? -10.900 5.545 0.094 1.00 98.62 185 ASN A C 1
ATOM 1519 O O . ASN A 1 185 ? -11.451 6.355 0.836 1.00 98.62 185 ASN A O 1
ATOM 1523 N N . ALA A 1 186 ? -9.639 5.152 0.287 1.00 98.44 186 ALA A N 1
ATOM 1524 C CA . ALA A 1 186 ? -8.771 5.728 1.314 1.00 98.44 186 ALA A CA 1
ATOM 1525 C C . ALA A 1 186 ? -7.848 6.804 0.724 1.00 98.44 186 ALA A C 1
ATOM 1527 O O . ALA A 1 186 ? -7.440 6.712 -0.433 1.00 98.44 186 ALA A O 1
ATOM 1528 N N . SER A 1 187 ? -7.489 7.799 1.531 1.00 98.06 187 SER A N 1
ATOM 1529 C CA . SER A 1 187 ? -6.562 8.866 1.141 1.00 98.06 187 SER A CA 1
ATOM 1530 C C . SER A 1 187 ? -5.382 8.917 2.100 1.00 98.06 187 SER A C 1
ATOM 1532 O O . SER A 1 187 ? -5.561 9.039 3.309 1.00 98.06 187 SER A O 1
ATOM 1534 N N . PHE A 1 188 ? -4.172 8.847 1.565 1.00 96.44 188 PHE A N 1
ATOM 1535 C CA . PHE A 1 188 ? -2.926 8.772 2.313 1.00 96.44 188 PHE A CA 1
ATOM 1536 C C . PHE A 1 188 ? -2.066 9.992 2.001 1.00 96.44 188 PHE A C 1
ATOM 1538 O O . PHE A 1 188 ? -1.447 10.061 0.947 1.00 96.44 188 PHE A O 1
ATOM 1545 N N . HIS A 1 189 ? -2.015 10.943 2.925 1.00 93.00 189 HIS A N 1
ATOM 1546 C CA . HIS A 1 189 ? -1.245 12.178 2.821 1.00 93.00 189 HIS A CA 1
ATOM 1547 C C . HIS A 1 189 ? 0.020 12.071 3.661 1.00 93.00 189 HIS A C 1
ATOM 1549 O O . HIS A 1 189 ? -0.012 12.166 4.893 1.00 93.00 189 HIS A O 1
ATOM 1555 N N . GLN A 1 190 ? 1.147 11.825 2.995 1.00 88.31 190 GLN A N 1
ATOM 1556 C CA . GLN A 1 190 ? 2.449 11.630 3.628 1.00 88.31 190 GLN A CA 1
ATOM 1557 C C . GLN A 1 190 ? 2.381 10.580 4.750 1.00 88.31 190 GLN A C 1
ATOM 1559 O O . GLN A 1 190 ? 2.964 10.747 5.823 1.00 88.31 190 GLN A O 1
ATOM 1564 N N . ALA A 1 191 ? 1.572 9.542 4.519 1.00 84.56 191 ALA A N 1
ATOM 1565 C CA . ALA A 1 191 ? 1.075 8.638 5.551 1.00 84.56 191 ALA A CA 1
ATOM 1566 C C . ALA A 1 191 ? 2.075 7.539 5.943 1.00 84.56 191 ALA A C 1
ATOM 1568 O O . ALA A 1 191 ? 1.956 6.968 7.024 1.00 84.56 191 ALA A O 1
ATOM 1569 N N . CYS A 1 192 ? 3.089 7.284 5.116 1.00 80.12 192 CYS A N 1
ATOM 1570 C CA . CYS A 1 192 ? 4.264 6.485 5.463 1.00 80.12 192 CYS A CA 1
ATOM 1571 C C . CYS A 1 192 ? 5.521 7.362 5.410 1.00 80.12 192 CYS A C 1
ATOM 1573 O O . CYS A 1 192 ? 5.570 8.348 4.674 1.00 80.12 192 CYS A O 1
ATOM 1575 N N . GLY A 1 193 ? 6.525 7.043 6.227 1.00 76.50 193 GLY A N 1
ATOM 1576 C CA . GLY A 1 193 ? 7.839 7.681 6.141 1.00 76.50 193 GLY A CA 1
ATOM 1577 C C . GLY A 1 193 ? 8.600 7.274 4.876 1.00 76.50 193 GLY A C 1
ATOM 1578 O O . GLY A 1 193 ? 8.208 6.351 4.166 1.00 76.50 193 GLY A O 1
ATOM 1579 N N . ILE A 1 194 ? 9.713 7.956 4.610 1.00 74.44 194 ILE A N 1
ATOM 1580 C CA . ILE A 1 194 ? 10.695 7.504 3.613 1.00 74.44 194 ILE A CA 1
ATOM 1581 C C . ILE A 1 194 ? 11.196 6.110 4.037 1.00 74.44 194 ILE A C 1
ATOM 1583 O O . ILE A 1 194 ? 11.492 5.899 5.214 1.00 74.44 194 ILE A O 1
ATOM 1587 N N . GLY A 1 195 ? 11.195 5.162 3.101 1.00 73.94 195 GLY A N 1
ATOM 1588 C CA . GLY A 1 195 ? 11.553 3.755 3.328 1.00 73.94 195 GLY A CA 1
ATOM 1589 C C . GLY A 1 195 ? 10.420 2.890 3.886 1.00 73.94 195 GLY A C 1
ATOM 1590 O O . GLY A 1 195 ? 10.612 1.696 4.064 1.00 73.94 195 GLY A O 1
ATOM 1591 N N . GLY A 1 196 ? 9.253 3.476 4.174 1.00 80.44 196 GLY A N 1
ATOM 1592 C CA . GLY A 1 196 ? 8.083 2.754 4.671 1.00 80.44 196 GLY A CA 1
ATOM 1593 C C . GLY A 1 196 ? 7.064 2.435 3.578 1.00 80.44 196 GLY A C 1
ATOM 1594 O O . GLY A 1 196 ? 7.015 3.087 2.533 1.00 80.44 196 GLY A O 1
ATOM 1595 N N . HIS A 1 197 ? 6.184 1.484 3.880 1.00 89.06 197 HIS A N 1
ATOM 1596 C CA . HIS A 1 197 ? 5.121 1.017 2.991 1.00 89.06 197 HIS A CA 1
ATOM 1597 C C . HIS A 1 197 ? 3.755 1.421 3.546 1.00 89.06 197 HIS A C 1
ATOM 1599 O O . HIS A 1 197 ? 3.523 1.339 4.749 1.00 89.06 197 HIS A O 1
ATOM 1605 N N . ILE A 1 198 ? 2.808 1.828 2.699 1.00 94.56 198 ILE A N 1
ATOM 1606 C CA . ILE A 1 198 ? 1.418 2.009 3.154 1.00 94.56 198 ILE A CA 1
ATOM 1607 C C . ILE A 1 198 ? 0.740 0.649 3.298 1.00 94.56 198 ILE A C 1
ATOM 1609 O O . ILE A 1 198 ? 0.032 0.423 4.271 1.00 94.56 198 ILE A O 1
ATOM 1613 N N . PHE A 1 199 ? 0.980 -0.270 2.370 1.00 96.38 199 PHE A N 1
ATOM 1614 C CA . PHE A 1 199 ? 0.543 -1.656 2.437 1.00 96.38 199 PHE A CA 1
ATOM 1615 C C . PHE A 1 199 ? 1.760 -2.561 2.322 1.00 96.38 199 PHE A C 1
ATOM 1617 O O . PHE A 1 199 ? 2.399 -2.598 1.279 1.00 96.38 199 PHE A O 1
ATOM 1624 N N . ASP A 1 200 ? 2.041 -3.306 3.381 1.00 93.81 200 ASP A N 1
ATOM 1625 C CA . ASP A 1 200 ? 3.101 -4.311 3.429 1.00 93.81 200 ASP A CA 1
ATOM 1626 C C . ASP A 1 200 ? 2.429 -5.692 3.442 1.00 93.81 200 ASP A C 1
ATOM 1628 O O . ASP A 1 200 ? 1.815 -6.108 4.435 1.00 93.81 200 ASP A O 1
ATOM 1632 N N . LEU A 1 201 ? 2.416 -6.344 2.275 1.00 95.50 201 LEU A N 1
ATOM 1633 C CA . LEU A 1 201 ? 1.667 -7.570 2.016 1.00 95.50 201 LEU A CA 1
ATOM 1634 C C . LEU A 1 201 ? 2.601 -8.781 2.050 1.00 95.50 201 LEU A C 1
ATOM 1636 O O . LEU A 1 201 ? 3.116 -9.216 1.023 1.00 95.50 201 LEU A O 1
ATOM 1640 N N . MET A 1 202 ? 2.733 -9.402 3.217 1.00 93.94 202 MET A N 1
ATOM 1641 C CA . MET A 1 202 ? 3.593 -10.566 3.438 1.00 93.94 202 MET A CA 1
ATOM 1642 C C . MET A 1 202 ? 2.818 -11.876 3.261 1.00 93.94 202 MET A C 1
ATOM 1644 O O . MET A 1 202 ? 2.060 -12.293 4.142 1.00 93.94 202 MET A O 1
ATOM 1648 N N . GLY A 1 203 ? 2.991 -12.557 2.128 1.00 94.81 203 GLY A N 1
ATOM 1649 C CA . GLY A 1 203 ? 2.328 -13.835 1.838 1.00 94.81 203 GLY A CA 1
ATOM 1650 C C . GLY A 1 203 ? 0.801 -13.764 1.807 1.00 94.81 203 GLY A C 1
ATOM 1651 O O . GLY A 1 203 ? 0.121 -14.725 2.181 1.00 94.81 203 GLY A O 1
ATOM 1652 N N . CYS A 1 204 ? 0.258 -12.607 1.437 1.00 97.44 204 CYS A N 1
ATOM 1653 C CA . CYS A 1 204 ? -1.174 -12.355 1.371 1.00 97.44 204 CYS A CA 1
ATOM 1654 C C . CYS A 1 204 ? -1.800 -12.933 0.096 1.00 97.44 204 CYS A C 1
ATOM 1656 O O . CYS A 1 204 ? -1.128 -13.148 -0.908 1.00 97.44 204 CYS A O 1
ATOM 1658 N N . SER A 1 205 ? -3.112 -13.175 0.110 1.00 98.38 205 SER A N 1
ATOM 1659 C CA . SER A 1 205 ? -3.818 -13.647 -1.087 1.00 98.38 205 SER A CA 1
ATOM 1660 C C . SER A 1 205 ? -5.176 -12.997 -1.303 1.00 98.38 205 SER A C 1
ATOM 1662 O O . SER A 1 205 ? -5.916 -12.771 -0.349 1.00 98.38 205 SER A O 1
ATOM 1664 N N . ASN A 1 206 ? -5.562 -12.754 -2.556 1.00 98.69 206 ASN A N 1
ATOM 1665 C CA . ASN A 1 206 ? -6.863 -12.159 -2.888 1.00 98.69 206 ASN A CA 1
ATOM 1666 C C . ASN A 1 206 ? -7.050 -10.803 -2.186 1.00 98.69 206 ASN A C 1
ATOM 1668 O O . ASN A 1 206 ? -7.979 -10.616 -1.393 1.00 98.69 206 ASN A O 1
ATOM 1672 N N . ILE A 1 207 ? -6.109 -9.887 -2.415 1.00 98.81 207 ILE A N 1
ATOM 1673 C CA . ILE A 1 207 ? -6.140 -8.531 -1.860 1.00 98.81 207 ILE A CA 1
ATOM 1674 C C . ILE A 1 207 ? -6.523 -7.563 -2.970 1.00 98.81 207 ILE A C 1
ATOM 1676 O O . ILE A 1 207 ? -5.950 -7.613 -4.054 1.00 98.81 207 ILE A O 1
ATOM 1680 N N . THR A 1 208 ? -7.478 -6.678 -2.702 1.00 98.94 208 THR A N 1
ATOM 1681 C CA . THR A 1 208 ? -7.858 -5.595 -3.612 1.00 98.94 208 THR A CA 1
ATOM 1682 C C . THR A 1 208 ? -7.599 -4.249 -2.952 1.00 98.94 208 THR A C 1
ATOM 1684 O O . THR A 1 208 ? -8.101 -3.996 -1.860 1.00 98.94 208 THR A O 1
ATOM 1687 N N . ILE A 1 209 ? -6.841 -3.378 -3.611 1.00 98.94 209 ILE A N 1
ATOM 1688 C CA . ILE A 1 209 ? -6.622 -1.985 -3.208 1.00 98.94 209 ILE A CA 1
ATOM 1689 C C . ILE A 1 209 ? -7.128 -1.111 -4.348 1.00 98.94 209 ILE A C 1
ATOM 1691 O O . ILE A 1 209 ? -6.644 -1.213 -5.479 1.00 98.94 209 ILE A O 1
ATOM 1695 N N . THR A 1 210 ? -8.144 -0.295 -4.085 1.00 98.88 210 THR A N 1
ATOM 1696 C CA . THR A 1 210 ? -8.840 0.397 -5.168 1.00 98.88 210 THR A CA 1
ATOM 1697 C C . THR A 1 210 ? -9.378 1.769 -4.806 1.00 98.88 210 THR A C 1
ATOM 1699 O O . THR A 1 210 ? -9.666 2.036 -3.638 1.00 98.88 210 THR A O 1
ATOM 1702 N N . HIS A 1 211 ? -9.532 2.642 -5.807 1.00 98.75 211 HIS A N 1
ATOM 1703 C CA . HIS A 1 211 ? -10.136 3.969 -5.645 1.00 98.75 211 HIS A CA 1
ATOM 1704 C C . HIS A 1 211 ? -9.480 4.792 -4.525 1.00 98.75 211 HIS A C 1
ATOM 1706 O O . HIS A 1 211 ? -10.148 5.545 -3.825 1.00 98.75 211 HIS A O 1
ATOM 1712 N N . SER A 1 212 ? -8.185 4.581 -4.288 1.00 98.75 212 SER A N 1
ATOM 1713 C CA . SER A 1 212 ? -7.446 5.198 -3.189 1.00 98.75 212 SER A CA 1
ATOM 1714 C C . SER A 1 212 ? -6.381 6.156 -3.713 1.00 98.75 212 SER A C 1
ATOM 1716 O O . SER A 1 212 ? -5.897 6.034 -4.842 1.00 98.75 212 SER A O 1
ATOM 1718 N N . HIS A 1 213 ? -6.024 7.126 -2.879 1.00 98.56 213 HIS A N 1
ATOM 1719 C CA . HIS A 1 213 ? -5.095 8.188 -3.227 1.00 98.56 213 HIS A CA 1
ATOM 1720 C C . HIS A 1 213 ? -3.865 8.168 -2.326 1.00 98.56 213 HIS A C 1
ATOM 1722 O O . HIS A 1 213 ? -3.984 8.085 -1.106 1.00 98.56 213 HIS A O 1
ATOM 1728 N N . PHE A 1 214 ? -2.692 8.285 -2.934 1.00 97.69 214 PHE A N 1
ATOM 1729 C CA . PHE A 1 214 ? -1.389 8.188 -2.291 1.00 97.69 214 PHE A CA 1
ATOM 1730 C C . PHE A 1 214 ? -0.589 9.453 -2.616 1.00 97.69 214 PHE A C 1
ATOM 1732 O O . PHE A 1 214 ? -0.170 9.662 -3.757 1.00 97.69 214 PHE A O 1
ATOM 1739 N N . TYR A 1 215 ? -0.392 10.308 -1.618 1.00 93.56 215 TYR A N 1
ATOM 1740 C CA . TYR A 1 215 ? 0.213 11.625 -1.777 1.00 93.56 215 TYR A CA 1
ATOM 1741 C C . TYR A 1 215 ? 1.491 11.746 -0.961 1.00 93.56 215 TYR A C 1
ATOM 1743 O O . TYR A 1 215 ? 1.432 11.809 0.262 1.00 93.56 215 TYR A O 1
ATOM 1751 N N . GLY A 1 216 ? 2.646 11.823 -1.625 1.00 88.19 216 GLY A N 1
ATOM 1752 C CA . GLY A 1 216 ? 3.917 12.163 -0.976 1.00 88.19 216 GLY A CA 1
ATOM 1753 C C . GLY A 1 216 ? 4.441 11.188 0.092 1.00 88.19 216 GLY A C 1
ATOM 1754 O O . GLY A 1 216 ? 3.710 10.380 0.651 1.00 88.19 216 GLY A O 1
ATOM 1755 N N . TYR A 1 217 ? 5.722 11.297 0.438 1.00 82.44 217 TYR A N 1
ATOM 1756 C CA . TYR A 1 217 ? 6.301 10.656 1.630 1.00 82.44 217 TYR A CA 1
ATOM 1757 C C . TYR A 1 217 ? 6.242 11.560 2.876 1.00 82.44 217 TYR A C 1
ATOM 1759 O O . TYR A 1 217 ? 6.270 12.793 2.783 1.00 82.44 217 TYR A O 1
ATOM 1767 N N . GLY A 1 218 ? 6.197 10.924 4.047 1.00 72.62 218 GLY A N 1
ATOM 1768 C CA . GLY A 1 218 ? 6.292 11.490 5.394 1.00 72.62 218 GLY A CA 1
ATOM 1769 C C . GLY A 1 218 ? 7.614 12.192 5.702 1.00 72.62 218 GLY A C 1
ATOM 1770 O O . GLY A 1 218 ? 8.657 11.881 5.140 1.00 72.62 218 GLY A O 1
ATOM 1771 N N . HIS A 1 219 ? 7.560 13.135 6.648 1.00 60.06 219 HIS A N 1
ATOM 1772 C CA . HIS A 1 219 ? 8.626 14.078 7.027 1.00 60.06 219 HIS A CA 1
ATOM 1773 C C . HIS A 1 219 ? 9.889 13.484 7.687 1.00 60.06 219 HIS A C 1
ATOM 1775 O O . HIS A 1 219 ? 10.647 14.232 8.302 1.00 60.06 219 HIS A O 1
ATOM 1781 N N . THR A 1 220 ? 10.157 12.180 7.601 1.00 50.34 220 THR A N 1
ATOM 1782 C CA . THR A 1 220 ? 11.329 11.605 8.280 1.00 50.34 220 THR A CA 1
ATOM 1783 C C . THR A 1 220 ? 12.676 12.007 7.682 1.00 50.34 220 THR A C 1
ATOM 1785 O O . THR A 1 220 ? 13.668 11.846 8.379 1.00 50.34 220 THR A O 1
ATOM 1788 N N . LEU A 1 221 ? 12.757 12.618 6.491 1.00 45.19 221 LEU A N 1
ATOM 1789 C CA . LEU A 1 221 ? 13.997 13.249 6.019 1.00 45.19 221 LEU A CA 1
ATOM 1790 C C . LEU A 1 221 ? 13.703 14.567 5.295 1.00 45.19 221 LEU A C 1
ATOM 1792 O O . LEU A 1 221 ? 12.753 14.690 4.521 1.00 45.19 221 LEU A O 1
ATOM 1796 N N . SER A 1 222 ? 14.521 15.583 5.573 1.00 44.56 222 SER A N 1
ATOM 1797 C CA . SER A 1 222 ? 14.436 16.873 4.896 1.00 44.56 222 SER A CA 1
ATOM 1798 C C . SER A 1 222 ? 14.681 16.699 3.395 1.00 44.56 222 SER A C 1
ATOM 1800 O O . SER A 1 222 ? 15.445 15.838 2.955 1.00 44.56 222 SER A O 1
ATOM 1802 N N . THR A 1 223 ? 14.117 17.596 2.589 1.00 44.59 223 THR A N 1
ATOM 1803 C CA . THR A 1 223 ? 14.403 17.674 1.151 1.00 44.59 223 THR A CA 1
ATOM 1804 C C . THR A 1 223 ? 15.889 17.852 0.811 1.00 44.59 223 THR A C 1
ATOM 1806 O O . THR A 1 223 ? 16.250 17.752 -0.359 1.00 44.59 223 THR A O 1
ATOM 1809 N N . ALA A 1 224 ? 16.748 18.138 1.799 1.00 42.53 224 ALA A N 1
ATOM 1810 C CA . ALA A 1 224 ? 18.195 18.206 1.631 1.00 42.53 224 ALA A CA 1
ATOM 1811 C C . ALA A 1 224 ? 18.856 16.815 1.603 1.00 42.53 224 ALA A C 1
ATOM 1813 O O . ALA A 1 224 ? 19.828 16.641 0.876 1.00 42.53 224 ALA A O 1
ATOM 1814 N N . ILE A 1 225 ? 18.304 15.817 2.304 1.00 44.22 225 ILE A N 1
ATOM 1815 C CA . ILE A 1 225 ? 18.785 14.423 2.257 1.00 44.22 225 ILE A CA 1
ATOM 1816 C C . ILE A 1 225 ? 18.336 13.745 0.953 1.00 44.22 225 ILE A C 1
ATOM 1818 O O . ILE A 1 225 ? 19.130 13.043 0.334 1.00 44.22 225 ILE A O 1
ATOM 1822 N N . MET A 1 226 ? 17.148 14.104 0.436 1.00 47.78 226 MET A N 1
ATOM 1823 C CA . MET A 1 226 ? 16.657 13.688 -0.895 1.00 47.78 226 MET A CA 1
ATOM 1824 C C . MET A 1 226 ? 17.658 13.980 -2.037 1.00 47.78 226 MET A C 1
ATOM 1826 O O . MET A 1 226 ? 17.523 13.422 -3.121 1.00 47.78 226 MET A O 1
ATOM 1830 N N . ARG A 1 227 ? 18.614 14.908 -1.835 1.00 45.16 227 ARG A N 1
ATOM 1831 C CA . ARG A 1 227 ? 19.559 15.373 -2.863 1.00 45.16 227 ARG A CA 1
ATOM 1832 C C . ARG A 1 227 ? 20.814 14.521 -3.000 1.00 45.16 227 ARG A C 1
ATOM 1834 O O . ARG A 1 227 ? 21.450 14.643 -4.042 1.00 45.16 227 ARG A O 1
ATOM 1841 N N . LYS A 1 228 ? 21.215 13.747 -1.982 1.00 45.28 228 LYS A N 1
ATOM 1842 C CA . LYS A 1 228 ? 22.568 13.173 -1.994 1.00 45.28 228 LYS A CA 1
ATOM 1843 C C . LYS A 1 228 ? 22.656 11.839 -2.732 1.00 45.28 228 LYS A C 1
ATOM 1845 O O . LYS A 1 228 ? 23.571 11.739 -3.529 1.00 45.28 228 LYS A O 1
ATOM 1850 N N . ASN A 1 229 ? 21.719 10.892 -2.561 1.00 48.75 229 ASN A N 1
ATOM 1851 C CA . ASN A 1 229 ? 21.889 9.544 -3.140 1.00 48.75 229 ASN A CA 1
ATOM 1852 C C . ASN A 1 229 ? 20.640 8.810 -3.665 1.00 48.75 229 ASN A C 1
ATOM 1854 O O . ASN A 1 229 ? 20.818 7.694 -4.122 1.00 48.75 229 ASN A O 1
ATOM 1858 N N . GLY A 1 230 ? 19.423 9.375 -3.637 1.00 49.62 230 GLY A N 1
ATOM 1859 C CA . GLY A 1 230 ? 18.246 8.870 -4.378 1.00 49.62 230 GLY A CA 1
ATOM 1860 C C . GLY A 1 230 ? 18.079 7.341 -4.488 1.00 49.62 230 GLY A C 1
ATOM 1861 O O . GLY A 1 230 ? 17.669 6.839 -5.535 1.00 49.62 230 GLY A O 1
ATOM 1862 N N . ASN A 1 231 ? 18.398 6.591 -3.435 1.00 53.03 231 ASN A N 1
ATOM 1863 C CA . ASN A 1 231 ? 18.441 5.138 -3.493 1.00 53.03 231 ASN A CA 1
ATOM 1864 C C . ASN A 1 231 ? 17.020 4.593 -3.249 1.00 53.03 231 ASN A C 1
ATOM 1866 O O . ASN A 1 231 ? 16.397 4.917 -2.256 1.00 53.03 231 ASN A O 1
ATOM 1870 N N . HIS A 1 232 ? 16.476 3.732 -4.116 1.00 52.38 232 HIS A N 1
ATOM 1871 C CA . HIS A 1 232 ? 15.428 2.736 -3.787 1.00 52.38 232 HIS A CA 1
ATOM 1872 C C . HIS A 1 232 ? 15.457 2.160 -2.346 1.00 52.38 232 HIS A C 1
ATOM 1874 O O . HIS A 1 232 ? 14.393 2.057 -1.755 1.00 52.38 232 HIS A O 1
ATOM 1880 N N . GLY A 1 233 ? 16.621 1.884 -1.729 1.00 51.47 233 GLY A N 1
ATOM 1881 C CA . GLY A 1 233 ? 16.683 1.498 -0.301 1.00 51.47 233 GLY A CA 1
ATOM 1882 C C . GLY A 1 233 ? 16.219 2.589 0.684 1.00 51.47 233 GLY A C 1
ATOM 1883 O O . GLY A 1 233 ? 15.868 2.298 1.822 1.00 51.47 233 GLY A O 1
ATOM 1884 N N . GLU A 1 234 ? 16.188 3.845 0.240 1.00 61.66 234 GLU A N 1
ATOM 1885 C CA . GLU A 1 234 ? 15.591 4.978 0.945 1.00 61.66 234 GLU A CA 1
ATOM 1886 C C . GLU A 1 234 ? 14.111 5.149 0.567 1.00 61.66 234 GLU A C 1
ATOM 1888 O O . GLU A 1 234 ? 13.324 5.512 1.423 1.00 61.66 234 GLU A O 1
ATOM 1893 N N . TYR A 1 235 ? 13.671 4.859 -0.663 1.00 68.06 235 TYR A N 1
ATOM 1894 C CA . TYR A 1 235 ? 12.265 5.025 -1.078 1.00 68.06 235 TYR A CA 1
ATOM 1895 C C . TYR A 1 235 ? 11.549 3.688 -1.280 1.00 68.06 235 TYR A C 1
ATOM 1897 O O . TYR A 1 235 ? 11.524 3.140 -2.386 1.00 68.06 235 TYR A O 1
ATOM 1905 N N . GLY A 1 236 ? 10.895 3.227 -0.214 1.00 78.38 236 GLY A N 1
ATOM 1906 C CA . GLY A 1 236 ? 9.985 2.087 -0.263 1.00 78.38 236 GLY A CA 1
ATOM 1907 C C . GLY A 1 236 ? 8.733 2.367 -1.098 1.00 78.38 236 GLY A C 1
ATOM 1908 O O . GLY A 1 236 ? 8.251 3.499 -1.206 1.00 78.38 236 GLY A O 1
ATOM 1909 N N . GLU A 1 237 ? 8.201 1.318 -1.701 1.00 88.88 237 GLU A N 1
ATOM 1910 C CA . GLU A 1 237 ? 6.931 1.294 -2.406 1.00 88.88 237 GLU A CA 1
ATOM 1911 C C . GLU A 1 237 ? 5.750 1.460 -1.453 1.00 88.88 237 GLU A C 1
ATOM 1913 O O . GLU A 1 237 ? 5.707 0.903 -0.360 1.00 88.88 237 GLU A O 1
ATOM 1918 N N . SER A 1 238 ? 4.738 2.207 -1.882 1.00 93.50 238 SER A N 1
ATOM 1919 C CA . SER A 1 238 ? 3.521 2.381 -1.097 1.00 93.50 238 SER A CA 1
ATOM 1920 C C . SER A 1 238 ? 2.766 1.061 -0.924 1.00 93.50 238 SER A C 1
ATOM 1922 O O . SER A 1 238 ? 2.108 0.872 0.094 1.00 93.50 238 SER A O 1
ATOM 1924 N N . ILE A 1 239 ? 2.871 0.148 -1.893 1.00 96.06 239 ILE A N 1
ATOM 1925 C CA . ILE A 1 239 ? 2.309 -1.200 -1.843 1.00 96.06 239 ILE A CA 1
ATOM 1926 C C . ILE A 1 239 ? 3.442 -2.185 -2.113 1.00 96.06 239 ILE A C 1
ATOM 1928 O O . ILE A 1 239 ? 3.859 -2.341 -3.257 1.00 96.06 239 ILE A O 1
ATOM 1932 N N . GLN A 1 240 ? 3.906 -2.860 -1.072 1.00 93.19 240 GLN A N 1
ATOM 1933 C CA . GLN A 1 240 ? 4.881 -3.936 -1.166 1.00 93.19 240 GLN A CA 1
ATOM 1934 C C . GLN A 1 240 ? 4.159 -5.278 -1.242 1.00 93.19 240 GLN A C 1
ATOM 1936 O O . GLN A 1 240 ? 3.303 -5.593 -0.409 1.00 93.19 240 GLN A O 1
ATOM 1941 N N . THR A 1 241 ? 4.490 -6.076 -2.253 1.00 92.88 241 THR A N 1
ATOM 1942 C CA . THR A 1 241 ? 4.080 -7.475 -2.353 1.00 92.88 241 THR A CA 1
ATOM 1943 C C . THR A 1 241 ? 5.259 -8.367 -2.029 1.00 92.88 241 THR A C 1
ATOM 1945 O O . THR A 1 241 ? 6.193 -8.455 -2.817 1.00 92.88 241 THR A O 1
ATOM 1948 N N . ASP A 1 242 ? 5.159 -9.067 -0.907 1.00 89.69 242 ASP A N 1
ATOM 1949 C CA . ASP A 1 242 ? 6.275 -9.774 -0.301 1.00 89.69 242 ASP A CA 1
ATOM 1950 C C . ASP A 1 242 ? 5.928 -11.217 0.066 1.00 89.69 242 ASP A C 1
ATOM 1952 O O . ASP A 1 242 ? 4.778 -11.681 0.022 1.00 89.69 242 ASP A O 1
ATOM 1956 N N . TYR A 1 243 ? 6.960 -11.948 0.462 1.00 91.25 243 TYR A N 1
ATOM 1957 C CA . TYR A 1 243 ? 6.823 -13.262 1.062 1.00 91.25 243 TYR A CA 1
ATOM 1958 C C . TYR A 1 243 ? 6.444 -13.150 2.541 1.00 91.25 243 TYR A C 1
ATOM 1960 O O . TYR A 1 243 ? 6.732 -12.171 3.219 1.00 91.25 243 TYR A O 1
ATOM 1968 N N . ALA A 1 244 ? 5.833 -14.198 3.093 1.00 92.38 244 ALA A N 1
ATOM 1969 C CA . ALA A 1 244 ? 5.684 -14.355 4.536 1.00 92.38 244 ALA A CA 1
ATOM 1970 C C . ALA A 1 244 ? 7.047 -14.663 5.187 1.00 92.38 244 ALA A C 1
ATOM 1972 O O . ALA A 1 244 ? 7.267 -15.789 5.641 1.00 92.38 244 ALA A O 1
ATOM 1973 N N . ASN A 1 245 ? 7.951 -13.681 5.204 1.00 87.31 245 ASN A N 1
ATOM 1974 C CA . ASN A 1 245 ? 9.298 -13.758 5.763 1.00 87.31 245 ASN A CA 1
ATOM 1975 C C . ASN A 1 245 ? 9.443 -12.856 6.997 1.00 87.31 245 ASN A C 1
ATOM 1977 O O . ASN A 1 245 ? 8.897 -11.756 7.042 1.00 87.31 245 ASN A O 1
ATOM 1981 N N . CYS A 1 246 ? 10.204 -13.308 7.994 1.00 83.81 246 CYS A N 1
ATOM 1982 C CA . CYS A 1 246 ? 10.542 -12.494 9.157 1.00 83.81 246 CYS A CA 1
ATOM 1983 C C . CYS A 1 246 ? 11.437 -11.300 8.789 1.00 83.81 246 CYS A C 1
ATOM 1985 O O . CYS A 1 246 ? 11.395 -10.282 9.471 1.00 83.81 246 CYS A O 1
ATOM 1987 N N . ASN A 1 247 ? 12.211 -11.379 7.706 1.00 78.38 247 ASN A N 1
ATOM 1988 C CA . ASN A 1 247 ? 13.013 -10.241 7.253 1.00 78.38 247 ASN A CA 1
ATOM 1989 C C . ASN A 1 247 ? 12.154 -9.119 6.645 1.00 78.38 247 ASN A C 1
ATOM 1991 O O . ASN A 1 247 ? 12.533 -7.960 6.765 1.00 78.38 247 ASN A O 1
ATOM 1995 N N . SER A 1 248 ? 10.981 -9.446 6.090 1.00 71.81 248 SER A N 1
ATOM 1996 C CA . SER A 1 248 ? 10.061 -8.472 5.483 1.00 71.81 248 SER A CA 1
ATOM 1997 C C . SER A 1 248 ? 9.356 -7.596 6.525 1.00 71.81 248 SER A C 1
ATOM 1999 O O . SER A 1 248 ? 9.304 -6.382 6.394 1.00 71.81 248 SER A O 1
ATOM 2001 N N . GLY A 1 249 ? 8.870 -8.178 7.629 1.00 66.44 249 GLY A N 1
ATOM 2002 C CA . GLY A 1 249 ? 8.069 -7.422 8.604 1.00 66.44 249 GLY A CA 1
ATOM 2003 C C . GLY A 1 249 ? 8.864 -6.424 9.460 1.00 66.44 249 GLY A C 1
ATOM 2004 O O . GLY A 1 249 ? 8.299 -5.478 10.021 1.00 66.44 249 GLY A O 1
ATOM 2005 N N . GLY A 1 250 ? 10.172 -6.633 9.601 1.00 77.62 250 GLY A N 1
ATOM 2006 C CA . GLY A 1 250 ? 11.050 -5.852 10.469 1.00 77.62 250 GLY A CA 1
ATOM 2007 C C . GLY A 1 250 ? 10.849 -6.105 11.979 1.00 77.62 250 GLY A C 1
ATOM 2008 O O . GLY A 1 250 ? 9.811 -6.615 12.425 1.00 77.62 250 GLY A O 1
ATOM 2009 N N . PRO A 1 251 ? 11.823 -5.715 12.829 1.00 74.81 251 PRO A N 1
ATOM 2010 C CA . PRO A 1 251 ? 11.871 -6.119 14.241 1.00 74.81 251 PRO A CA 1
ATOM 2011 C C . PRO A 1 251 ? 10.614 -5.748 15.044 1.00 74.81 251 PRO A C 1
ATOM 2013 O O . PRO A 1 251 ? 10.138 -6.524 15.874 1.00 74.81 251 PRO A O 1
ATOM 2016 N N . GLY A 1 252 ? 10.034 -4.574 14.766 1.00 83.12 252 GLY A N 1
ATOM 2017 C CA . GLY A 1 252 ? 8.849 -4.068 15.464 1.00 83.12 252 GLY A CA 1
ATOM 2018 C C . GLY A 1 252 ? 7.561 -4.853 15.185 1.00 83.12 252 GLY A C 1
ATOM 2019 O O . GLY A 1 252 ? 6.683 -4.906 16.054 1.00 83.12 252 GLY A O 1
ATOM 2020 N N . PHE A 1 253 ? 7.442 -5.479 14.010 1.00 87.50 253 PHE A N 1
ATOM 2021 C CA . PHE A 1 253 ? 6.285 -6.292 13.628 1.00 87.50 253 PHE A CA 1
ATOM 2022 C C . PHE A 1 253 ? 6.484 -7.777 13.932 1.00 87.50 253 PHE A C 1
ATOM 2024 O O . PHE A 1 253 ? 5.528 -8.447 14.319 1.00 87.50 253 PHE A O 1
ATOM 2031 N N . ASN A 1 254 ? 7.711 -8.290 13.802 1.00 88.31 254 ASN A N 1
ATOM 2032 C CA . ASN A 1 254 ? 8.011 -9.724 13.865 1.00 88.31 254 ASN A CA 1
ATOM 2033 C C . ASN A 1 254 ? 7.473 -10.426 15.115 1.00 88.31 254 ASN A C 1
ATOM 2035 O O . ASN A 1 254 ? 7.026 -11.571 15.038 1.00 88.31 254 ASN A O 1
ATOM 2039 N N . LYS A 1 255 ? 7.415 -9.722 16.250 1.00 91.38 255 LYS A N 1
ATOM 2040 C CA . LYS A 1 255 ? 6.798 -10.229 17.484 1.00 91.38 255 LYS A CA 1
ATOM 2041 C C . LYS A 1 255 ? 5.324 -10.634 17.326 1.00 91.38 255 LYS A C 1
ATOM 2043 O O . LYS A 1 255 ? 4.886 -11.565 17.991 1.00 91.38 255 LYS A O 1
ATOM 2048 N N . TYR A 1 256 ? 4.563 -9.977 16.448 1.00 91.31 256 TYR A N 1
ATOM 2049 C CA . TYR A 1 256 ? 3.157 -10.305 16.181 1.00 91.31 256 TYR A CA 1
ATOM 2050 C C . TYR A 1 256 ? 2.997 -11.472 15.198 1.00 91.31 256 TYR A C 1
ATOM 2052 O O . TYR A 1 256 ? 1.968 -12.143 15.221 1.00 91.31 256 TYR A O 1
ATOM 2060 N N . GLY A 1 257 ? 3.993 -11.702 14.337 1.00 89.56 257 GLY A N 1
ATOM 2061 C CA . GLY A 1 257 ? 3.984 -12.732 13.295 1.00 89.56 257 GLY A CA 1
ATOM 2062 C C . GLY A 1 257 ? 4.708 -14.031 13.659 1.00 89.56 257 GLY A C 1
ATOM 2063 O O . GLY A 1 257 ? 4.816 -14.919 12.811 1.00 89.56 257 GLY A O 1
ATOM 2064 N N . LYS A 1 258 ? 5.226 -14.160 14.890 1.00 90.31 258 LYS A N 1
ATOM 2065 C CA . LYS A 1 258 ? 5.986 -15.338 15.342 1.00 90.31 258 LYS A CA 1
ATOM 2066 C C . LYS A 1 258 ? 5.217 -16.634 15.041 1.00 90.31 258 LYS A C 1
ATOM 2068 O O . LYS A 1 258 ? 4.053 -16.764 15.400 1.00 90.31 258 LYS A O 1
ATOM 2073 N N . GLY A 1 259 ? 5.876 -17.584 14.373 1.00 91.00 259 GLY A N 1
ATOM 2074 C CA . GLY A 1 259 ? 5.284 -18.869 13.969 1.00 91.00 259 GLY A CA 1
ATOM 2075 C C . GLY A 1 259 ? 4.427 -18.829 12.695 1.00 91.00 259 GLY A C 1
ATOM 2076 O O . GLY A 1 259 ? 3.904 -19.860 12.277 1.00 91.00 259 GLY A O 1
ATOM 2077 N N . HIS A 1 260 ? 4.276 -17.668 12.051 1.00 93.06 260 HIS A N 1
ATOM 2078 C CA . HIS A 1 260 ? 3.459 -17.522 10.842 1.00 93.06 260 HIS A CA 1
ATOM 2079 C C . HIS A 1 260 ? 4.260 -17.185 9.579 1.00 93.06 260 HIS A C 1
ATOM 2081 O O . HIS A 1 260 ? 3.707 -17.285 8.481 1.00 93.06 260 HIS A O 1
ATOM 2087 N N . PHE A 1 261 ? 5.547 -16.865 9.721 1.00 91.56 261 PHE A N 1
ATOM 2088 C CA . PHE A 1 261 ? 6.493 -16.703 8.619 1.00 91.56 261 PHE A CA 1
ATOM 2089 C C . PHE A 1 261 ? 6.912 -18.072 8.070 1.00 91.56 261 PHE A C 1
ATOM 2091 O O . PHE A 1 261 ? 7.535 -18.862 8.770 1.00 91.56 261 PHE A O 1
ATOM 2098 N N . ASN A 1 262 ? 6.522 -18.373 6.833 1.00 90.81 262 ASN A N 1
ATOM 2099 C CA . ASN A 1 262 ? 6.746 -19.674 6.190 1.00 90.81 262 ASN A CA 1
ATOM 2100 C C . ASN A 1 262 ? 7.138 -19.555 4.705 1.00 90.81 262 ASN A C 1
ATOM 2102 O O . ASN A 1 262 ? 6.987 -20.511 3.940 1.00 90.81 262 ASN A O 1
ATOM 2106 N N . GLY A 1 263 ? 7.529 -18.355 4.266 1.00 90.06 263 GLY A N 1
ATOM 2107 C CA . GLY A 1 263 ? 7.889 -18.083 2.877 1.00 90.06 263 GLY A CA 1
ATOM 2108 C C . GLY A 1 263 ? 6.738 -18.259 1.881 1.00 90.06 263 GLY A C 1
ATOM 2109 O O . GLY A 1 263 ? 6.969 -18.522 0.708 1.00 90.06 263 GLY A O 1
ATOM 2110 N N . THR A 1 264 ? 5.474 -18.175 2.296 1.00 92.62 264 THR A N 1
ATOM 2111 C CA . THR A 1 264 ? 4.368 -18.133 1.320 1.00 92.62 264 THR A CA 1
ATOM 2112 C C . THR A 1 264 ? 4.471 -16.833 0.509 1.00 92.62 264 THR A C 1
ATOM 2114 O O . THR A 1 264 ? 4.556 -15.784 1.144 1.00 92.62 264 THR A O 1
ATOM 2117 N N . PRO A 1 265 ? 4.474 -16.855 -0.838 1.00 92.69 265 PRO A N 1
ATOM 2118 C CA . PRO A 1 265 ? 4.457 -15.631 -1.640 1.00 92.69 265 PRO A CA 1
ATOM 2119 C C . PRO A 1 265 ? 3.093 -14.944 -1.600 1.00 92.69 265 PRO A C 1
ATOM 2121 O O . PRO A 1 265 ? 2.057 -15.612 -1.502 1.00 92.69 265 PRO A O 1
ATOM 2124 N N . SER A 1 266 ? 3.081 -13.620 -1.741 1.00 95.56 266 SER A N 1
ATOM 2125 C CA . SER A 1 266 ? 1.847 -12.891 -2.027 1.00 95.56 266 SER A CA 1
ATOM 2126 C C . SER A 1 266 ? 1.317 -13.226 -3.425 1.00 95.56 266 SER A C 1
ATOM 2128 O O . SER A 1 266 ? 2.074 -13.277 -4.393 1.00 95.56 266 SER A O 1
ATOM 2130 N N . THR A 1 267 ? 0.013 -13.490 -3.544 1.00 97.19 267 THR A N 1
ATOM 2131 C CA . THR A 1 267 ? -0.623 -13.876 -4.817 1.00 97.19 267 THR A CA 1
ATOM 2132 C C . THR A 1 267 ? -2.018 -13.285 -4.990 1.00 97.19 267 THR A C 1
ATOM 2134 O O . THR A 1 267 ? -2.688 -12.978 -4.010 1.00 97.19 267 THR A O 1
ATOM 2137 N N . TYR A 1 268 ? -2.506 -13.146 -6.225 1.00 98.69 268 TYR A N 1
ATOM 2138 C CA . TYR A 1 268 ? -3.854 -12.616 -6.497 1.00 98.69 268 TYR A CA 1
ATOM 2139 C C . TYR A 1 268 ? -4.056 -11.225 -5.874 1.00 98.69 268 TYR A C 1
ATOM 2141 O O . TYR A 1 268 ? -4.953 -11.006 -5.055 1.00 98.69 268 TYR A O 1
ATOM 2149 N N . ILE A 1 269 ? -3.171 -10.292 -6.222 1.00 98.81 269 ILE A N 1
ATOM 2150 C CA . ILE A 1 269 ? -3.202 -8.912 -5.729 1.00 98.81 269 ILE A CA 1
ATOM 2151 C C . ILE A 1 269 ? -3.707 -8.014 -6.853 1.00 98.81 269 ILE A C 1
ATOM 2153 O O . ILE A 1 269 ? -3.137 -7.989 -7.940 1.00 98.81 269 ILE A O 1
ATOM 2157 N N . THR A 1 270 ? -4.785 -7.284 -6.593 1.00 98.94 270 THR A N 1
ATOM 2158 C CA . THR A 1 270 ? -5.391 -6.345 -7.539 1.00 98.94 270 THR A CA 1
ATOM 2159 C C . THR A 1 270 ? -5.247 -4.925 -7.018 1.00 98.9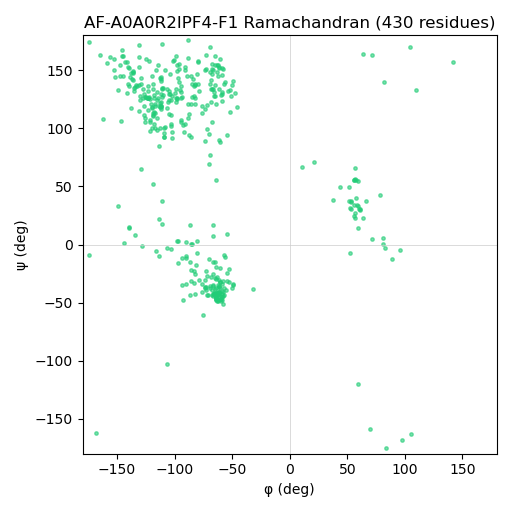4 270 THR A C 1
ATOM 2161 O O . THR A 1 270 ? -5.773 -4.581 -5.962 1.00 98.94 270 THR A O 1
ATOM 2164 N N . VAL A 1 271 ? -4.558 -4.087 -7.780 1.00 98.94 271 VAL A N 1
ATOM 2165 C CA . VAL A 1 271 ? -4.350 -2.669 -7.500 1.00 98.94 271 VAL A CA 1
ATOM 2166 C C . VAL A 1 271 ? -4.918 -1.881 -8.667 1.00 98.94 271 VAL A C 1
ATOM 2168 O O . VAL A 1 271 ? -4.350 -1.875 -9.761 1.00 98.94 271 VAL A O 1
ATOM 2171 N N . THR A 1 272 ? -6.078 -1.258 -8.458 1.00 98.88 272 THR A N 1
ATOM 2172 C CA . THR A 1 272 ? -6.820 -0.650 -9.565 1.00 98.88 272 THR A CA 1
ATOM 2173 C C . THR A 1 272 ? -7.557 0.634 -9.229 1.00 98.88 272 THR A C 1
ATOM 2175 O O . THR A 1 272 ? -8.110 0.754 -8.141 1.00 98.88 272 THR A O 1
ATOM 2178 N N . HIS A 1 273 ? -7.633 1.573 -10.175 1.00 98.81 273 HIS A N 1
ATOM 2179 C CA . HIS A 1 273 ? -8.311 2.863 -9.987 1.00 98.81 273 HIS A CA 1
ATOM 2180 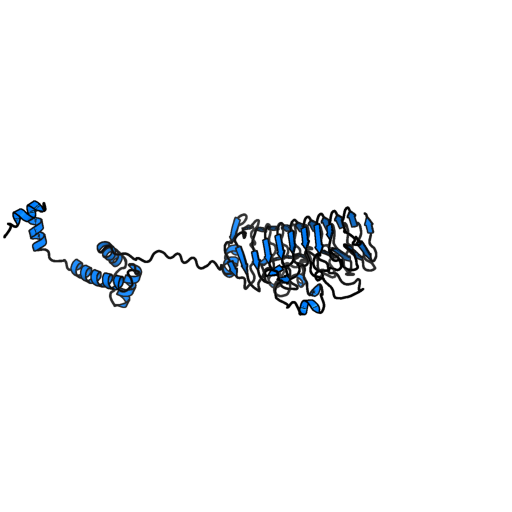C C . HIS A 1 273 ? -7.690 3.711 -8.868 1.00 98.81 273 HIS A C 1
ATOM 2182 O O . HIS A 1 273 ? -8.388 4.459 -8.195 1.00 98.81 273 HIS A O 1
ATOM 2188 N N . ASN A 1 274 ? -6.384 3.587 -8.628 1.00 98.94 274 ASN A N 1
ATOM 2189 C CA . ASN A 1 274 ? -5.681 4.378 -7.620 1.00 98.94 274 ASN A CA 1
ATOM 2190 C C . ASN A 1 274 ? -4.895 5.529 -8.253 1.00 98.94 274 ASN A C 1
ATOM 2192 O O . ASN A 1 274 ? -4.536 5.490 -9.434 1.00 98.94 274 ASN A O 1
ATOM 2196 N N . THR A 1 275 ? -4.600 6.548 -7.448 1.00 98.75 275 THR A N 1
ATOM 2197 C CA . THR A 1 275 ? -3.776 7.689 -7.861 1.00 98.75 275 THR A CA 1
ATOM 2198 C C . THR A 1 275 ? -2.581 7.869 -6.937 1.00 98.75 275 THR A C 1
ATOM 2200 O O . THR A 1 275 ? -2.758 8.056 -5.737 1.00 98.75 275 THR A O 1
ATOM 2203 N N . TRP A 1 276 ? -1.385 7.914 -7.516 1.00 98.19 276 TRP A N 1
ATOM 2204 C CA . TRP A 1 276 ? -0.163 8.401 -6.882 1.00 98.19 276 TRP A CA 1
ATOM 2205 C C . TRP A 1 276 ? 0.142 9.797 -7.400 1.00 98.19 276 TRP A C 1
ATOM 2207 O O . TRP A 1 276 ? 0.235 10.005 -8.612 1.00 98.19 276 TRP A O 1
ATOM 2217 N N . ALA A 1 277 ? 0.285 10.762 -6.498 1.00 96.06 277 ALA A N 1
ATOM 2218 C CA . ALA A 1 277 ? 0.563 12.145 -6.864 1.00 96.06 277 ALA A CA 1
ATOM 2219 C C . ALA A 1 277 ? 1.471 12.837 -5.835 1.00 96.06 277 ALA A C 1
ATOM 2221 O O . ALA A 1 277 ? 1.637 12.345 -4.716 1.00 96.06 277 ALA A O 1
ATOM 2222 N N . PRO A 1 278 ? 2.104 13.965 -6.199 1.00 91.00 278 PRO A N 1
ATOM 2223 C CA . PRO A 1 278 ? 2.876 14.739 -5.244 1.00 91.00 278 PRO A CA 1
ATOM 2224 C C . PRO A 1 278 ? 1.973 15.374 -4.189 1.00 91.00 278 PRO A C 1
ATOM 2226 O O . PRO A 1 278 ? 0.802 15.652 -4.443 1.00 91.00 278 PRO A O 1
ATOM 2229 N N . GLU A 1 279 ? 2.555 15.653 -3.031 1.00 88.88 279 GLU A N 1
ATOM 2230 C CA . GLU A 1 279 ? 1.911 16.415 -1.966 1.00 88.88 279 GLU A CA 1
ATOM 2231 C C . GLU A 1 279 ? 2.317 17.889 -2.053 1.00 88.88 279 GLU A C 1
ATOM 2233 O O . GLU A 1 279 ? 3.492 18.215 -2.279 1.00 88.88 279 GLU A O 1
ATOM 2238 N N . TYR A 1 280 ? 1.354 18.781 -1.825 1.00 83.94 280 TYR A N 1
ATOM 2239 C CA . TYR A 1 280 ? 1.553 20.226 -1.880 1.00 83.94 280 TYR A CA 1
ATOM 2240 C C . TYR A 1 280 ? 1.016 20.908 -0.623 1.00 83.94 280 TYR A C 1
ATOM 2242 O O . TYR A 1 280 ? -0.042 20.575 -0.106 1.00 83.94 280 TYR A O 1
ATOM 2250 N N . SER A 1 281 ? 1.725 21.940 -0.174 1.00 80.06 281 SER A N 1
ATOM 2251 C CA . SER A 1 281 ? 1.237 22.895 0.816 1.00 80.06 281 SER A CA 1
ATOM 2252 C C . SER A 1 281 ? 0.994 24.217 0.097 1.00 80.06 281 SER A C 1
ATOM 2254 O O . SER A 1 281 ? 1.933 24.934 -0.266 1.00 80.06 281 SER A O 1
ATOM 2256 N N . GLY A 1 282 ? -0.273 24.490 -0.222 1.00 85.00 282 GLY A N 1
ATOM 2257 C CA . GLY A 1 282 ? -0.626 25.547 -1.169 1.00 85.00 282 GLY A CA 1
ATOM 2258 C C . GLY A 1 282 ? 0.013 25.278 -2.536 1.00 85.00 282 GLY A C 1
ATOM 2259 O O . GLY A 1 282 ? -0.215 24.235 -3.138 1.00 85.00 282 GLY A O 1
ATOM 2260 N N . ARG A 1 283 ? 0.854 26.201 -3.018 1.00 83.75 283 ARG A N 1
ATOM 2261 C CA . ARG A 1 283 ? 1.611 26.036 -4.278 1.00 83.75 283 ARG A CA 1
ATOM 2262 C C . ARG A 1 283 ? 2.981 25.377 -4.091 1.00 83.75 283 ARG A C 1
ATOM 2264 O O . ARG A 1 283 ? 3.645 25.043 -5.071 1.00 83.75 283 ARG A O 1
ATOM 2271 N N . LYS A 1 284 ? 3.438 25.210 -2.848 1.00 82.06 284 LYS A N 1
ATOM 2272 C CA . LYS A 1 284 ? 4.764 24.667 -2.553 1.00 82.06 284 LYS A CA 1
ATOM 2273 C C . LYS A 1 284 ? 4.716 23.148 -2.611 1.00 82.06 284 LYS A C 1
ATOM 2275 O O . LYS A 1 284 ? 4.002 22.518 -1.838 1.00 82.06 284 LYS A O 1
ATOM 2280 N N . LEU A 1 285 ? 5.522 22.565 -3.491 1.00 83.38 285 LEU A N 1
ATOM 2281 C CA . LEU A 1 285 ? 5.735 21.124 -3.518 1.00 83.38 285 LEU A CA 1
ATOM 2282 C C . LEU A 1 285 ? 6.404 20.668 -2.213 1.00 83.38 285 LEU A C 1
ATOM 2284 O O . LEU A 1 285 ? 7.513 21.109 -1.899 1.00 83.38 285 LEU A O 1
ATOM 2288 N N . VAL A 1 286 ? 5.733 19.775 -1.490 1.00 82.31 286 VAL A N 1
ATOM 2289 C CA . VAL A 1 286 ? 6.205 19.197 -0.225 1.00 82.31 286 VAL A CA 1
ATOM 2290 C C . VAL A 1 286 ? 6.948 17.895 -0.484 1.00 82.31 286 VAL A C 1
ATOM 2292 O O . VAL A 1 286 ? 8.055 17.709 0.016 1.00 82.31 286 VAL A O 1
ATOM 2295 N N . SER A 1 287 ? 6.363 17.006 -1.286 1.00 83.75 287 SER A N 1
ATOM 2296 C CA . SER A 1 287 ? 6.927 15.687 -1.562 1.00 83.75 287 SER A CA 1
ATOM 2297 C C . SER A 1 287 ? 6.490 15.187 -2.935 1.00 83.75 287 SER A C 1
ATOM 2299 O O . SER A 1 287 ? 5.377 15.472 -3.367 1.00 83.75 287 SER A O 1
ATOM 2301 N N . LEU A 1 288 ? 7.370 14.471 -3.635 1.00 87.56 288 LEU A N 1
ATOM 2302 C CA . LEU A 1 288 ? 7.037 13.804 -4.898 1.00 87.56 288 LEU A CA 1
ATOM 2303 C C . LEU A 1 288 ? 6.151 12.585 -4.649 1.00 87.56 288 LEU A C 1
ATOM 2305 O O . LEU A 1 288 ? 6.072 12.110 -3.518 1.00 87.56 288 LEU A O 1
ATOM 2309 N N . ALA A 1 289 ? 5.486 12.078 -5.688 1.00 90.12 289 ALA A N 1
ATOM 2310 C CA . ALA A 1 289 ? 4.641 10.905 -5.511 1.00 90.12 289 ALA A CA 1
ATOM 2311 C C . ALA A 1 289 ? 5.463 9.691 -5.069 1.00 90.12 289 ALA A C 1
ATOM 2313 O O . ALA A 1 289 ? 6.613 9.513 -5.487 1.00 90.12 289 ALA A O 1
ATOM 2314 N N . GLN A 1 290 ? 4.845 8.865 -4.226 1.00 88.56 290 GLN A N 1
ATOM 2315 C CA . GLN A 1 290 ? 5.452 7.624 -3.769 1.00 88.56 290 GLN A CA 1
ATOM 2316 C C . GLN A 1 290 ? 5.647 6.647 -4.927 1.00 88.56 290 GLN A C 1
ATOM 2318 O O . GLN A 1 290 ? 4.910 6.679 -5.916 1.00 88.56 290 GLN A O 1
ATOM 2323 N N . VAL A 1 291 ? 6.617 5.751 -4.770 1.00 90.00 291 VAL A N 1
ATOM 2324 C CA . VAL A 1 291 ? 6.726 4.548 -5.595 1.00 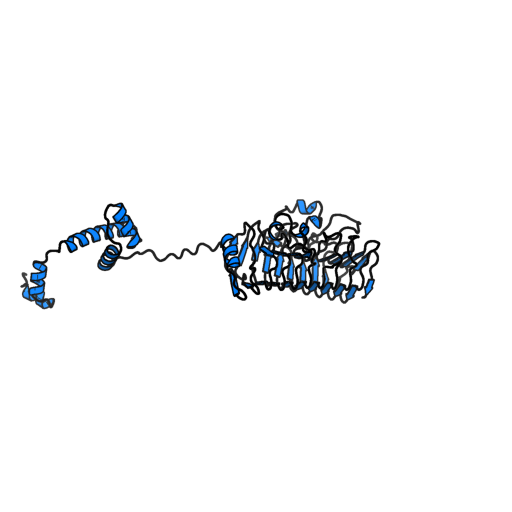90.00 291 VAL A CA 1
ATOM 2325 C C . VAL A 1 291 ? 5.438 3.743 -5.422 1.00 90.00 291 VAL A C 1
ATOM 2327 O O . VAL A 1 291 ? 4.979 3.542 -4.300 1.00 90.00 291 VAL A O 1
ATOM 2330 N N . ALA A 1 292 ? 4.799 3.345 -6.520 1.00 95.50 292 ALA A N 1
ATOM 2331 C CA . ALA A 1 292 ? 3.427 2.863 -6.474 1.00 95.50 292 ALA A CA 1
ATOM 2332 C C . ALA A 1 292 ? 3.345 1.448 -5.906 1.00 95.50 292 ALA A C 1
ATOM 2334 O O . ALA A 1 292 ? 2.718 1.225 -4.869 1.00 95.50 292 ALA A O 1
ATOM 2335 N N . ILE A 1 293 ? 3.997 0.505 -6.577 1.00 96.06 293 ILE A N 1
ATOM 2336 C CA . ILE A 1 293 ? 3.966 -0.904 -6.207 1.00 96.06 293 ILE A CA 1
ATOM 2337 C C . ILE A 1 293 ? 5.287 -1.572 -6.549 1.00 96.06 293 ILE A C 1
ATOM 2339 O O . ILE A 1 293 ? 5.886 -1.289 -7.592 1.00 96.06 293 ILE A O 1
ATOM 2343 N N . GLY A 1 294 ? 5.679 -2.513 -5.704 1.00 91.69 294 GLY A N 1
ATOM 2344 C CA . GLY A 1 294 ? 6.701 -3.454 -6.083 1.00 91.69 294 GLY A CA 1
ATOM 2345 C C . GLY A 1 294 ? 6.870 -4.631 -5.149 1.00 91.69 294 GLY A C 1
ATOM 2346 O O . GLY A 1 294 ? 5.956 -4.995 -4.409 1.00 91.69 294 GLY A O 1
ATOM 2347 N N . GLN A 1 295 ? 8.018 -5.274 -5.287 1.00 84.75 295 GLN A N 1
ATOM 2348 C CA . GLN A 1 295 ? 8.357 -6.541 -4.662 1.00 84.75 295 GLN A CA 1
ATOM 2349 C C . GLN A 1 295 ? 9.802 -6.480 -4.182 1.00 84.75 295 GLN A C 1
ATOM 2351 O O . GLN A 1 295 ? 10.668 -6.088 -4.966 1.00 84.75 295 GLN A O 1
ATOM 2356 N N . HIS A 1 296 ? 10.056 -6.967 -2.965 1.00 72.31 296 HIS A N 1
ATOM 2357 C CA . HIS A 1 296 ? 11.399 -7.238 -2.456 1.00 72.31 296 HIS A CA 1
ATOM 2358 C C . HIS A 1 296 ? 11.559 -8.726 -2.142 1.00 72.31 296 HIS A C 1
ATOM 2360 O O . HIS A 1 296 ? 10.749 -9.327 -1.433 1.00 72.31 296 HIS A O 1
ATOM 2366 N N . ASP A 1 297 ? 12.612 -9.355 -2.667 1.00 63.91 297 ASP A N 1
ATOM 2367 C CA . ASP A 1 297 ? 12.970 -10.715 -2.263 1.00 63.91 297 ASP A CA 1
ATOM 2368 C C . ASP A 1 297 ? 14.026 -10.746 -1.152 1.00 63.91 297 ASP A C 1
ATOM 2370 O O . ASP A 1 297 ? 15.046 -10.060 -1.178 1.00 63.91 297 ASP A O 1
ATOM 2374 N N . THR A 1 298 ? 13.789 -11.615 -0.173 1.00 59.88 298 THR A N 1
ATOM 2375 C CA . THR A 1 298 ? 14.701 -11.892 0.940 1.00 59.88 298 THR A CA 1
ATOM 2376 C C . THR A 1 298 ? 14.872 -13.391 1.216 1.00 59.88 298 THR A C 1
ATOM 2378 O O . THR A 1 298 ? 15.471 -13.743 2.236 1.00 59.88 298 THR A O 1
ATOM 2381 N N . ILE A 1 299 ? 14.358 -14.300 0.368 1.00 59.94 299 ILE A N 1
ATOM 2382 C CA . ILE A 1 299 ? 14.449 -15.749 0.614 1.00 59.94 299 ILE A CA 1
ATOM 2383 C C . ILE A 1 299 ? 15.295 -16.451 -0.451 1.00 59.94 299 ILE A C 1
ATOM 2385 O O . ILE A 1 299 ? 14.801 -16.906 -1.480 1.00 59.94 299 ILE A O 1
ATOM 2389 N N . SER A 1 300 ? 16.557 -16.701 -0.097 1.00 56.50 300 SER A N 1
ATOM 2390 C CA . SER A 1 300 ? 17.577 -17.360 -0.926 1.00 56.50 300 SER A CA 1
ATOM 2391 C C . SER A 1 300 ? 17.242 -18.773 -1.442 1.00 56.50 300 SER A C 1
ATOM 2393 O O . SER A 1 300 ? 17.983 -19.303 -2.265 1.00 56.50 300 SER A O 1
ATOM 2395 N N . SER A 1 301 ? 16.156 -19.408 -0.985 1.00 60.31 301 SER A N 1
ATOM 2396 C CA . SER A 1 301 ? 15.811 -20.806 -1.299 1.00 60.31 301 SER A CA 1
ATOM 2397 C C . SER A 1 301 ? 14.384 -21.029 -1.818 1.00 60.31 301 SER A C 1
ATOM 2399 O O . SER A 1 301 ? 14.011 -22.164 -2.133 1.00 60.31 301 SER A O 1
ATOM 2401 N N . ASN A 1 302 ? 13.554 -19.986 -1.920 1.00 64.88 302 ASN A N 1
ATOM 2402 C CA . ASN A 1 302 ? 12.142 -20.167 -2.244 1.00 64.88 302 ASN A CA 1
ATOM 2403 C C . ASN A 1 302 ? 11.892 -20.203 -3.754 1.00 64.88 302 ASN A C 1
ATOM 2405 O O . ASN A 1 302 ? 11.991 -19.199 -4.448 1.00 64.88 302 ASN A O 1
ATOM 2409 N N . ARG A 1 303 ? 11.484 -21.367 -4.267 1.00 70.38 303 ARG A N 1
ATOM 2410 C CA . ARG A 1 303 ? 11.128 -21.534 -5.688 1.00 70.38 303 ARG A CA 1
ATOM 2411 C C . ARG A 1 303 ? 9.714 -21.057 -6.035 1.00 70.38 303 ARG A C 1
ATOM 2413 O O . ARG A 1 303 ? 9.336 -21.071 -7.204 1.00 70.38 303 ARG A O 1
ATOM 2420 N N . ARG A 1 304 ? 8.897 -20.690 -5.041 1.00 82.12 304 ARG A N 1
ATOM 2421 C CA . ARG A 1 304 ? 7.536 -20.181 -5.269 1.00 82.12 304 ARG A CA 1
ATOM 2422 C C . ARG A 1 304 ? 7.599 -18.683 -5.550 1.00 82.12 304 ARG A C 1
ATOM 2424 O O . ARG A 1 304 ? 8.324 -17.961 -4.880 1.00 82.12 304 ARG A O 1
ATOM 2431 N N . MET A 1 305 ? 6.827 -18.223 -6.527 1.00 87.31 305 MET A N 1
ATOM 2432 C CA . MET A 1 305 ? 6.875 -16.841 -7.015 1.00 87.31 305 MET A CA 1
ATOM 2433 C C . MET A 1 305 ? 5.689 -16.031 -6.515 1.00 87.31 305 MET A C 1
ATOM 2435 O O . MET A 1 305 ? 4.575 -16.559 -6.424 1.00 87.31 305 MET A O 1
ATOM 2439 N N . ILE A 1 306 ? 5.918 -14.741 -6.283 1.00 92.38 306 ILE A N 1
ATOM 2440 C CA . ILE A 1 306 ? 4.841 -13.753 -6.276 1.00 92.38 306 ILE A CA 1
ATOM 2441 C C . ILE A 1 306 ? 4.171 -13.777 -7.649 1.00 92.38 306 ILE A C 1
ATOM 2443 O O . ILE A 1 306 ? 4.830 -13.783 -8.696 1.00 92.38 306 ILE A O 1
ATOM 2447 N N . ALA A 1 307 ? 2.845 -13.910 -7.647 1.00 95.00 307 ALA A N 1
ATOM 2448 C CA . ALA A 1 307 ? 2.123 -14.231 -8.867 1.00 95.00 307 ALA A CA 1
ATOM 2449 C C . ALA A 1 307 ? 0.684 -13.720 -8.904 1.00 95.00 307 ALA A C 1
ATOM 2451 O O . ALA A 1 307 ? 0.055 -13.511 -7.869 1.00 95.00 307 ALA A O 1
ATOM 2452 N N . HIS A 1 308 ? 0.132 -13.604 -10.112 1.00 98.00 308 HIS A N 1
ATOM 2453 C CA . HIS A 1 308 ? -1.237 -13.129 -10.344 1.00 98.00 308 HIS A CA 1
ATOM 2454 C C . HIS A 1 308 ? -1.435 -11.713 -9.792 1.00 98.00 308 HIS A C 1
ATOM 2456 O O . HIS A 1 308 ? -2.305 -11.463 -8.956 1.00 98.00 308 HIS A O 1
ATOM 2462 N N . ILE A 1 309 ? -0.581 -10.793 -10.234 1.00 98.44 309 ILE A N 1
ATOM 2463 C CA . ILE A 1 309 ? -0.632 -9.388 -9.834 1.00 98.44 309 ILE A CA 1
ATOM 2464 C C . ILE A 1 309 ? -1.260 -8.585 -10.968 1.00 98.44 309 ILE A C 1
ATOM 2466 O O . ILE A 1 309 ? -0.828 -8.684 -12.116 1.00 98.44 309 ILE A O 1
ATOM 2470 N N . ASN A 1 310 ? -2.281 -7.796 -10.649 1.00 98.81 310 ASN A N 1
ATOM 2471 C CA . ASN A 1 310 ? -2.945 -6.906 -11.589 1.00 98.81 310 ASN A CA 1
ATOM 2472 C C . ASN A 1 310 ? -2.807 -5.453 -11.129 1.00 98.81 310 ASN A C 1
ATOM 2474 O O . ASN A 1 310 ? -3.423 -5.053 -10.143 1.00 98.81 310 ASN A O 1
ATOM 2478 N N . PHE A 1 311 ? -2.027 -4.667 -11.865 1.00 98.88 311 PHE A N 1
ATOM 2479 C CA . PHE A 1 311 ? -1.892 -3.227 -11.704 1.00 98.88 311 PHE A CA 1
ATOM 2480 C C . PHE A 1 311 ? -2.563 -2.539 -12.897 1.00 98.88 311 PHE A C 1
ATOM 2482 O O . PHE A 1 311 ? -1.974 -2.426 -13.978 1.00 98.88 311 PHE A O 1
AT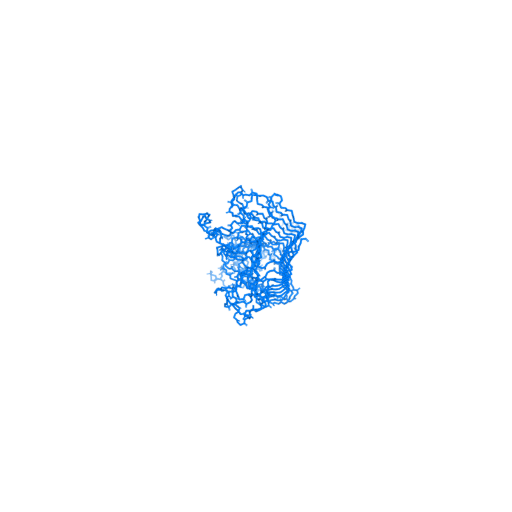OM 2489 N N . SER A 1 312 ? -3.820 -2.122 -12.729 1.00 98.81 312 SER A N 1
ATOM 2490 C CA . SER A 1 312 ? -4.625 -1.625 -13.850 1.00 98.81 312 SER A CA 1
ATOM 2491 C C . SER A 1 312 ? -5.456 -0.385 -13.571 1.00 98.81 312 SER A C 1
ATOM 2493 O O . SER A 1 312 ? -6.018 -0.261 -12.489 1.00 98.81 312 SER A O 1
ATOM 2495 N N . TYR A 1 313 ? -5.656 0.475 -14.571 1.00 98.81 313 TYR A N 1
ATOM 2496 C CA . TYR A 1 313 ? -6.471 1.696 -14.437 1.00 98.81 313 TYR A CA 1
ATOM 2497 C C . TYR A 1 313 ? -5.946 2.660 -13.366 1.00 98.81 313 TYR A C 1
ATOM 2499 O O . TYR A 1 313 ? -6.720 3.344 -12.703 1.00 98.81 313 TYR A O 1
ATOM 2507 N N . ASN A 1 314 ? -4.633 2.692 -13.142 1.00 98.88 314 ASN A N 1
ATOM 2508 C CA . ASN A 1 314 ? -4.024 3.579 -12.159 1.00 98.88 314 ASN A CA 1
ATOM 2509 C C . ASN A 1 314 ? -3.414 4.820 -12.806 1.00 98.88 314 ASN A C 1
ATOM 2511 O O . ASN A 1 314 ? -3.060 4.831 -13.984 1.00 98.88 314 ASN A O 1
ATOM 2515 N N . THR A 1 315 ? -3.237 5.860 -11.998 1.00 98.69 315 THR A N 1
ATOM 2516 C CA . THR A 1 315 ? -2.551 7.087 -12.400 1.00 98.69 315 THR A CA 1
ATOM 2517 C C . THR A 1 315 ? -1.354 7.342 -11.494 1.00 98.69 315 THR A C 1
ATOM 2519 O O . THR A 1 315 ? -1.507 7.437 -10.281 1.00 98.69 315 THR A O 1
ATOM 2522 N N . VAL A 1 316 ? -0.167 7.494 -12.074 1.00 97.44 316 VAL A N 1
ATOM 2523 C CA . VAL A 1 316 ? 1.077 7.822 -11.375 1.00 97.44 316 VAL A CA 1
ATOM 2524 C C . VAL A 1 316 ? 1.596 9.150 -11.916 1.00 97.44 316 VAL A C 1
ATOM 2526 O O . VAL A 1 316 ? 1.963 9.262 -13.086 1.00 97.44 316 VAL A O 1
ATOM 2529 N N . LYS A 1 317 ? 1.604 10.186 -11.076 1.00 95.06 317 LYS A N 1
ATOM 2530 C CA . LYS A 1 317 ? 2.026 11.539 -11.455 1.00 95.06 317 LYS A CA 1
ATOM 2531 C C . LYS A 1 317 ? 3.280 11.926 -10.703 1.00 95.06 317 LYS A C 1
ATOM 2533 O O . LYS A 1 317 ? 3.254 11.956 -9.480 1.00 95.06 317 LYS A O 1
ATOM 2538 N N . ASN A 1 318 ? 4.324 12.342 -11.418 1.00 90.69 318 ASN A N 1
ATOM 2539 C CA . ASN A 1 318 ? 5.519 12.943 -10.824 1.00 90.69 318 ASN A CA 1
ATOM 2540 C C . ASN A 1 318 ? 6.105 12.085 -9.689 1.00 90.69 318 ASN A C 1
ATOM 2542 O 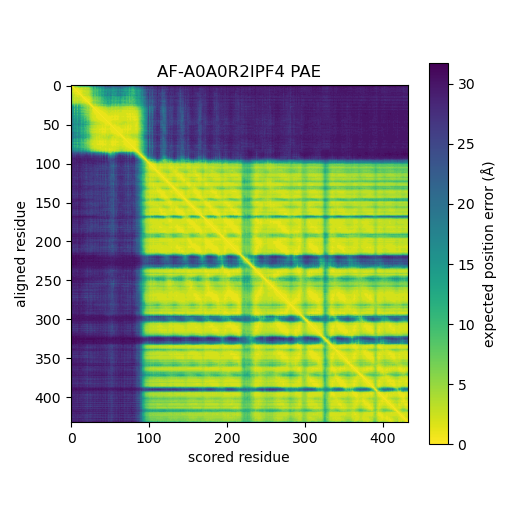O . ASN A 1 318 ? 6.351 12.579 -8.583 1.00 90.69 318 ASN A O 1
ATOM 2546 N N . ALA A 1 319 ? 6.274 10.793 -9.972 1.00 87.31 319 ALA A N 1
ATOM 2547 C CA . ALA A 1 319 ? 6.916 9.858 -9.062 1.00 87.31 319 ALA A CA 1
ATOM 2548 C C . ALA A 1 319 ? 8.334 10.307 -8.723 1.00 87.31 319 ALA A C 1
ATOM 2550 O O . ALA A 1 319 ? 8.987 11.005 -9.499 1.00 87.31 319 ALA A O 1
ATOM 2551 N N . VAL A 1 320 ? 8.788 9.937 -7.532 1.00 81.62 320 VAL A N 1
ATOM 2552 C CA . VAL A 1 320 ? 10.151 10.222 -7.103 1.00 81.62 320 VAL A CA 1
ATOM 2553 C C . VAL A 1 320 ? 11.172 9.630 -8.077 1.00 81.62 320 VAL A C 1
ATOM 2555 O O . VAL A 1 320 ? 11.033 8.495 -8.538 1.00 81.62 320 VAL A O 1
ATOM 2558 N N . ARG A 1 321 ? 12.221 10.406 -8.372 1.00 77.56 321 ARG A N 1
ATOM 2559 C CA . ARG A 1 321 ? 13.387 9.882 -9.074 1.00 77.56 321 ARG A CA 1
ATOM 2560 C C . ARG A 1 321 ? 14.154 8.988 -8.118 1.00 77.56 321 ARG A C 1
ATOM 2562 O O . ARG A 1 321 ? 14.659 9.458 -7.102 1.00 77.56 321 ARG A O 1
ATOM 2569 N N . LEU A 1 322 ? 14.294 7.732 -8.495 1.00 71.75 322 LEU A N 1
ATOM 2570 C CA . LEU A 1 322 ? 15.223 6.812 -7.865 1.00 71.75 322 LEU A CA 1
ATOM 2571 C C . LEU A 1 322 ? 16.526 6.918 -8.676 1.00 71.75 322 LEU A C 1
ATOM 2573 O O . LEU A 1 322 ? 16.606 6.384 -9.776 1.00 71.75 322 LEU A O 1
ATOM 2577 N N . SER A 1 323 ? 17.480 7.734 -8.210 1.00 53.47 323 SER A N 1
ATOM 2578 C CA . SER A 1 323 ? 18.782 7.977 -8.855 1.00 53.47 323 SER A CA 1
ATOM 2579 C C . SER A 1 323 ? 19.923 7.817 -7.866 1.00 53.47 323 SER A C 1
ATOM 2581 O O . SER A 1 323 ? 19.956 8.550 -6.882 1.00 53.47 323 SER A O 1
ATOM 2583 N N . GLY A 1 324 ? 20.884 6.948 -8.169 1.00 46.94 324 GLY A N 1
ATOM 2584 C CA . GLY A 1 324 ? 21.964 6.643 -7.227 1.00 46.94 324 GLY A CA 1
ATOM 2585 C C . GLY A 1 324 ? 23.080 5.736 -7.737 1.00 46.94 324 GLY A C 1
ATOM 2586 O O . GLY A 1 324 ? 24.109 5.677 -7.082 1.00 46.94 324 GLY A O 1
ATOM 2587 N N . MET A 1 325 ? 22.965 5.104 -8.914 1.00 40.75 325 MET A N 1
ATOM 2588 C CA . MET A 1 325 ? 24.111 4.489 -9.601 1.00 40.75 325 MET A CA 1
ATOM 2589 C C . MET A 1 325 ? 23.934 4.605 -11.118 1.00 40.75 325 MET A C 1
ATOM 2591 O O . MET A 1 325 ? 23.098 3.929 -11.708 1.00 40.75 325 MET A O 1
ATOM 2595 N N . GLY A 1 326 ? 24.701 5.496 -11.754 1.00 34.06 326 GLY A N 1
ATOM 2596 C CA . GLY A 1 326 ? 24.778 5.567 -13.214 1.00 34.06 326 GLY A CA 1
ATOM 2597 C C . GLY A 1 326 ? 25.266 4.246 -13.809 1.00 34.06 326 GLY A C 1
ATOM 2598 O O . GLY A 1 326 ? 25.993 3.520 -13.144 1.00 34.06 326 GLY A O 1
ATOM 2599 N N . VAL A 1 327 ? 24.864 3.948 -15.051 1.00 38.72 327 VAL A N 1
ATOM 2600 C CA . VAL A 1 327 ? 25.309 2.818 -15.906 1.00 38.72 327 VAL A CA 1
ATOM 2601 C C . VAL A 1 327 ? 25.258 1.389 -15.323 1.00 38.72 327 VAL A C 1
ATOM 2603 O O . VAL A 1 327 ? 25.432 0.435 -16.081 1.00 38.72 327 VAL A O 1
ATOM 2606 N N . ASP A 1 328 ? 24.958 1.192 -14.038 1.00 44.06 328 ASP A N 1
ATOM 2607 C CA . ASP A 1 328 ? 24.963 -0.116 -13.387 1.00 44.06 328 ASP A CA 1
ATOM 2608 C C . ASP A 1 328 ? 23.570 -0.761 -13.485 1.00 44.06 328 ASP A C 1
ATOM 2610 O O . ASP A 1 328 ? 22.633 -0.443 -12.755 1.00 44.06 328 ASP A O 1
ATOM 2614 N N . ILE A 1 329 ? 23.452 -1.727 -14.396 1.00 49.88 329 ILE A N 1
ATOM 2615 C CA . ILE A 1 329 ? 22.322 -2.650 -14.644 1.00 49.88 329 ILE A CA 1
ATOM 2616 C C . ILE A 1 329 ? 21.854 -3.465 -13.411 1.00 49.88 329 ILE A C 1
ATOM 2618 O O . ILE A 1 329 ? 21.068 -4.400 -13.543 1.00 49.88 329 ILE A O 1
ATOM 2622 N N . LYS A 1 330 ? 22.362 -3.151 -12.216 1.00 49.75 330 LYS A N 1
ATOM 2623 C CA . LYS A 1 330 ? 22.131 -3.848 -10.944 1.00 49.75 330 LYS A CA 1
ATOM 2624 C C . LYS A 1 330 ? 21.158 -3.121 -10.015 1.00 49.75 330 LYS A C 1
ATOM 2626 O O . LYS A 1 330 ? 20.881 -3.643 -8.940 1.00 49.75 330 LYS A O 1
ATOM 2631 N N . TYR A 1 331 ? 20.682 -1.927 -10.385 1.00 58.97 331 TYR A N 1
ATOM 2632 C CA . TYR A 1 331 ? 19.754 -1.166 -9.554 1.00 58.97 331 TYR A CA 1
ATOM 2633 C C . TYR A 1 331 ? 18.305 -1.303 -10.010 1.00 58.97 331 TYR A C 1
ATOM 2635 O O . TYR A 1 331 ? 17.973 -1.110 -11.179 1.00 58.97 331 TYR A O 1
ATOM 2643 N N . PHE A 1 332 ? 17.433 -1.609 -9.058 1.00 67.56 332 PHE A N 1
ATOM 2644 C CA . PHE A 1 332 ? 16.037 -1.924 -9.294 1.00 67.56 332 PHE A CA 1
ATOM 2645 C C . PHE A 1 332 ? 15.179 -0.906 -8.556 1.00 67.56 332 PHE A C 1
ATOM 2647 O O . PHE A 1 332 ? 15.049 -0.963 -7.346 1.00 67.56 332 PHE A O 1
ATOM 2654 N N . GLY A 1 333 ? 14.671 0.089 -9.276 1.00 75.06 333 GLY A N 1
ATOM 2655 C CA . GLY A 1 333 ? 13.844 1.133 -8.690 1.00 75.06 333 GLY A CA 1
ATOM 2656 C C . GLY A 1 333 ? 13.062 1.865 -9.766 1.00 75.06 333 GLY A C 1
ATOM 2657 O O . GLY A 1 333 ? 13.620 2.650 -10.525 1.00 75.06 333 GLY A O 1
ATOM 2658 N N . ALA A 1 334 ? 11.757 1.626 -9.812 1.00 86.75 334 ALA A N 1
ATOM 2659 C CA . ALA A 1 334 ? 10.817 2.351 -10.659 1.00 86.75 334 ALA A CA 1
ATOM 2660 C C . ALA A 1 334 ? 9.474 2.498 -9.939 1.00 86.75 334 ALA A C 1
ATOM 2662 O O . ALA A 1 334 ? 9.215 1.744 -8.997 1.00 86.75 334 ALA A O 1
ATOM 2663 N N . PRO A 1 335 ? 8.601 3.429 -10.367 1.00 91.06 335 PRO A N 1
ATOM 2664 C CA . PRO A 1 335 ? 7.256 3.560 -9.817 1.00 91.06 335 PRO A CA 1
ATOM 2665 C C . PRO A 1 335 ? 6.493 2.234 -9.768 1.00 91.06 335 PRO A C 1
ATOM 2667 O O . PRO A 1 335 ? 5.785 1.979 -8.796 1.00 91.06 335 PRO A O 1
ATOM 2670 N N . VAL A 1 336 ? 6.666 1.389 -10.785 1.00 94.69 336 VAL A N 1
ATOM 2671 C CA . VAL A 1 336 ? 6.230 -0.006 -10.783 1.00 94.69 336 VAL A CA 1
ATOM 2672 C C . VAL A 1 336 ? 7.448 -0.886 -10.995 1.00 94.69 336 VAL A C 1
ATOM 2674 O O . VAL A 1 336 ? 8.117 -0.783 -12.024 1.00 94.69 336 VAL A O 1
ATOM 2677 N N . HIS A 1 337 ? 7.735 -1.776 -10.054 1.00 92.50 337 HIS A N 1
ATOM 2678 C CA . HIS A 1 337 ? 8.869 -2.675 -10.202 1.00 92.50 337 HIS A CA 1
ATOM 2679 C C . HIS A 1 337 ? 8.546 -4.073 -9.683 1.00 92.50 337 HIS A C 1
ATOM 2681 O O . HIS A 1 337 ? 8.038 -4.229 -8.584 1.00 92.50 337 HIS A O 1
ATOM 2687 N N . PHE A 1 338 ? 8.826 -5.108 -10.472 1.00 91.38 338 PHE A N 1
ATOM 2688 C CA . PHE A 1 338 ? 8.688 -6.493 -10.015 1.00 91.38 338 PHE A CA 1
ATOM 2689 C C . PHE A 1 338 ? 9.928 -7.311 -10.318 1.00 91.38 338 PHE A C 1
ATOM 2691 O O . PHE A 1 338 ? 10.503 -7.245 -11.407 1.00 91.38 338 PHE A O 1
ATOM 2698 N N . GLU A 1 339 ? 10.307 -8.103 -9.334 1.00 81.75 339 GLU A N 1
ATOM 2699 C CA . GLU A 1 339 ? 11.333 -9.123 -9.466 1.00 81.75 339 GLU A CA 1
ATOM 2700 C C . GLU A 1 339 ? 10.643 -10.450 -9.747 1.00 81.75 339 GLU A C 1
ATOM 2702 O O . GLU A 1 339 ? 9.476 -10.597 -9.404 1.00 81.75 339 GLU A O 1
ATOM 2707 N N . SER A 1 340 ? 11.336 -11.400 -10.382 1.00 87.25 340 SER A N 1
ATOM 2708 C CA . SER A 1 340 ? 10.981 -12.832 -10.436 1.00 87.25 340 SER A CA 1
ATOM 2709 C C . SER A 1 340 ? 9.499 -13.135 -10.145 1.00 87.25 340 SER A C 1
ATOM 2711 O O . SER A 1 340 ? 9.117 -13.654 -9.090 1.00 87.25 340 SER A O 1
ATOM 2713 N N . SER A 1 341 ? 8.641 -12.760 -11.092 1.00 90.81 341 SER A N 1
ATOM 2714 C CA . SER A 1 341 ? 7.186 -12.807 -10.919 1.00 90.81 341 SER A CA 1
ATOM 2715 C C . SER A 1 341 ? 6.521 -13.624 -12.019 1.00 90.81 341 SER A C 1
ATOM 2717 O O . SER A 1 341 ? 7.094 -13.888 -13.083 1.00 90.81 341 SER A O 1
ATOM 2719 N N . ARG A 1 342 ? 5.301 -14.092 -11.749 1.00 93.81 342 ARG A N 1
ATOM 2720 C CA . ARG A 1 342 ? 4.513 -14.854 -12.723 1.00 93.81 342 ARG A CA 1
ATOM 2721 C C . ARG A 1 342 ? 3.112 -14.290 -12.880 1.00 93.81 342 ARG A C 1
ATOM 2723 O O . ARG A 1 342 ? 2.453 -14.005 -11.888 1.00 93.81 342 ARG A O 1
ATOM 2730 N N . ALA A 1 343 ? 2.610 -14.213 -14.110 1.00 97.06 343 ALA A N 1
ATOM 2731 C CA . ALA A 1 343 ? 1.262 -13.701 -14.379 1.00 97.06 343 ALA A CA 1
ATOM 2732 C C . ALA A 1 343 ? 1.081 -12.261 -13.851 1.00 97.06 343 ALA A C 1
ATOM 2734 O O . ALA A 1 343 ? 0.189 -11.979 -13.049 1.00 97.06 343 ALA A O 1
ATOM 2735 N N . LEU A 1 344 ? 1.966 -11.363 -14.289 1.00 97.94 344 LEU A N 1
ATOM 2736 C CA . LEU A 1 344 ? 1.918 -9.935 -13.979 1.00 97.94 344 LEU A CA 1
ATOM 2737 C C . LEU A 1 344 ? 1.190 -9.182 -15.096 1.00 97.94 344 LEU A C 1
ATOM 2739 O O . LEU A 1 344 ? 1.567 -9.275 -16.264 1.00 97.94 344 LEU A O 1
ATOM 2743 N N . THR A 1 345 ? 0.172 -8.408 -14.733 1.00 98.75 345 THR A N 1
ATOM 2744 C CA . THR A 1 345 ? -0.600 -7.566 -15.652 1.00 98.75 345 THR A CA 1
ATOM 2745 C C . THR A 1 345 ? -0.440 -6.099 -15.274 1.00 98.75 345 THR A C 1
ATOM 2747 O O . THR A 1 345 ? -0.787 -5.705 -14.166 1.00 98.75 345 THR A O 1
ATOM 2750 N N . ILE A 1 346 ? 0.062 -5.292 -16.208 1.00 98.75 346 ILE A N 1
ATOM 2751 C CA . ILE A 1 346 ? 0.186 -3.836 -16.107 1.00 98.75 346 ILE A CA 1
ATOM 2752 C C . ILE A 1 346 ? -0.608 -3.234 -17.270 1.00 98.75 346 ILE A C 1
ATOM 2754 O O . ILE A 1 346 ? -0.138 -3.217 -18.411 1.00 98.75 346 ILE A O 1
ATOM 2758 N N . ASN A 1 347 ? -1.845 -2.811 -17.005 1.00 98.62 347 ASN A N 1
ATOM 2759 C CA . ASN A 1 347 ? -2.812 -2.505 -18.061 1.00 98.62 347 ASN A CA 1
ATOM 2760 C C . ASN A 1 347 ? -3.581 -1.191 -17.848 1.00 98.62 347 ASN A C 1
ATOM 2762 O O . ASN A 1 347 ? -4.112 -0.971 -16.768 1.00 98.62 347 ASN A O 1
ATOM 2766 N N . HIS A 1 348 ? -3.743 -0.362 -18.883 1.00 98.69 348 HIS A N 1
ATOM 2767 C CA . HIS A 1 348 ? -4.542 0.878 -18.801 1.00 98.69 348 HIS A CA 1
ATOM 2768 C C . HIS A 1 348 ? -4.059 1.871 -17.725 1.00 98.69 348 HIS A C 1
ATOM 2770 O O . HIS A 1 348 ? -4.866 2.547 -17.091 1.00 98.69 348 HIS A O 1
ATOM 2776 N N . ASN A 1 349 ? -2.752 1.964 -17.474 1.00 98.69 349 ASN A N 1
ATOM 2777 C CA . ASN A 1 349 ? -2.214 2.934 -16.518 1.00 98.69 349 ASN A CA 1
ATOM 2778 C C . ASN A 1 349 ? -1.735 4.211 -17.217 1.00 98.69 349 ASN A C 1
ATOM 2780 O O . ASN A 1 349 ? -1.288 4.182 -18.363 1.00 98.69 349 ASN A O 1
ATOM 2784 N N . THR A 1 350 ? -1.789 5.328 -16.496 1.00 97.88 350 THR A N 1
ATOM 2785 C CA . THR A 1 350 ? -1.240 6.615 -16.934 1.00 97.88 350 THR A CA 1
ATOM 2786 C C . THR A 1 350 ? -0.051 6.997 -16.066 1.00 97.88 350 THR A C 1
ATOM 2788 O O . THR A 1 350 ? -0.198 7.170 -14.858 1.00 97.88 350 THR A O 1
ATOM 2791 N N . PHE A 1 351 ? 1.105 7.186 -16.691 1.00 95.81 351 PHE A N 1
ATOM 2792 C CA . PHE A 1 351 ? 2.330 7.691 -16.085 1.00 95.81 351 PHE A CA 1
ATOM 2793 C C . PHE A 1 351 ? 2.622 9.081 -16.652 1.00 95.81 351 PHE A C 1
ATOM 2795 O O . PHE A 1 351 ? 2.711 9.256 -17.866 1.00 95.81 351 PHE A O 1
ATOM 2802 N N . SER A 1 352 ? 2.729 10.086 -15.783 1.00 93.56 352 SER A N 1
ATOM 2803 C CA . SER A 1 352 ? 2.884 11.483 -16.202 1.00 93.56 352 SER A CA 1
ATOM 2804 C C . SER A 1 352 ? 3.915 12.211 -15.350 1.00 93.56 352 SER A C 1
ATOM 2806 O O . SER A 1 352 ? 3.688 12.463 -14.165 1.00 93.56 352 SER A O 1
ATOM 2808 N N . THR A 1 353 ? 5.000 12.664 -15.970 1.00 90.12 353 THR A N 1
ATOM 2809 C CA . THR A 1 353 ? 6.093 13.383 -15.301 1.00 90.12 353 THR A CA 1
ATOM 2810 C C . THR A 1 353 ? 6.159 14.831 -15.781 1.00 90.12 353 THR A C 1
ATOM 2812 O O . THR A 1 353 ? 6.916 15.186 -16.668 1.00 90.12 353 THR A O 1
ATOM 2815 N N . THR A 1 354 ? 5.378 15.727 -15.195 1.00 89.19 354 THR A N 1
ATOM 2816 C CA . THR A 1 354 ? 5.379 17.156 -15.562 1.00 89.19 354 THR A CA 1
ATOM 2817 C C . THR A 1 354 ? 6.425 17.986 -14.814 1.00 89.19 354 THR A C 1
ATOM 2819 O O . THR A 1 354 ? 6.740 19.098 -15.225 1.00 89.19 354 THR A O 1
ATOM 2822 N N . LEU A 1 355 ? 7.007 17.464 -13.731 1.00 84.69 355 LEU A N 1
ATOM 2823 C CA . LEU A 1 355 ? 8.009 18.162 -12.927 1.00 84.69 355 LEU A CA 1
ATOM 2824 C C . LEU A 1 355 ? 9.431 17.731 -13.300 1.00 84.69 355 LEU A C 1
ATOM 2826 O O . LEU A 1 355 ? 9.798 16.565 -13.150 1.00 84.69 355 LEU A O 1
ATOM 2830 N N . LYS A 1 356 ? 10.293 18.702 -13.633 1.00 78.69 356 LYS A N 1
ATOM 2831 C CA . LYS A 1 356 ? 11.724 18.477 -13.931 1.00 78.69 356 LYS A CA 1
ATOM 2832 C C . LYS A 1 356 ? 12.477 17.729 -12.820 1.00 78.69 356 LYS A C 1
ATOM 2834 O O . LYS A 1 356 ? 13.499 17.111 -13.078 1.00 78.69 356 LYS A O 1
ATOM 2839 N N . ARG A 1 357 ? 12.007 17.778 -11.574 1.00 77.19 357 ARG A N 1
ATOM 2840 C CA . ARG A 1 357 ? 12.662 17.098 -10.445 1.00 77.19 357 ARG A CA 1
ATOM 2841 C C . ARG A 1 357 ? 12.182 15.663 -10.185 1.00 77.19 357 ARG A C 1
ATOM 2843 O O . ARG A 1 357 ? 12.799 14.991 -9.373 1.00 77.19 357 ARG A O 1
ATOM 2850 N N . ALA A 1 358 ? 11.084 15.233 -10.810 1.00 78.88 358 ALA A N 1
ATOM 2851 C CA . ALA A 1 358 ? 10.500 13.904 -10.622 1.00 78.88 358 ALA A CA 1
ATOM 2852 C C . ALA A 1 358 ? 11.193 12.838 -11.480 1.00 78.88 358 ALA A C 1
ATOM 2854 O O . ALA A 1 358 ? 11.485 11.774 -10.966 1.00 78.88 358 ALA A O 1
ATOM 2855 N N . ARG A 1 359 ? 11.499 13.161 -12.748 1.00 77.25 359 ARG A N 1
ATOM 2856 C CA . ARG A 1 359 ? 12.319 12.409 -13.730 1.00 77.25 359 ARG A CA 1
ATOM 2857 C C . ARG A 1 359 ? 12.704 10.964 -13.333 1.00 77.25 359 ARG A C 1
ATOM 2859 O O . ARG A 1 359 ? 13.896 10.721 -13.126 1.00 77.25 359 ARG A O 1
ATOM 2866 N N . PRO A 1 360 ? 11.750 10.019 -13.230 1.00 78.06 360 PRO A N 1
ATOM 2867 C CA . PRO A 1 360 ? 12.084 8.615 -13.017 1.00 78.06 360 PRO A CA 1
ATOM 2868 C C . PRO A 1 360 ? 12.887 8.089 -14.214 1.00 78.06 360 PRO A C 1
ATOM 2870 O O . PRO A 1 360 ? 12.711 8.564 -15.337 1.00 78.06 360 PRO A O 1
ATOM 2873 N N . GLU A 1 361 ? 13.797 7.140 -13.982 1.00 81.00 361 GLU A N 1
ATOM 2874 C CA . GLU A 1 361 ? 14.632 6.589 -15.062 1.00 81.00 361 GLU A CA 1
ATOM 2875 C C . GLU A 1 361 ? 13.846 5.655 -15.983 1.00 81.00 361 GLU A C 1
ATOM 2877 O O . GLU A 1 361 ? 14.006 5.703 -17.202 1.00 81.00 361 GLU A O 1
ATOM 2882 N N . ASN A 1 362 ? 12.946 4.879 -15.385 1.00 88.19 362 ASN A N 1
ATOM 2883 C CA . ASN A 1 362 ? 11.927 4.075 -16.036 1.00 88.19 362 ASN A CA 1
ATOM 2884 C C . ASN A 1 362 ? 10.638 4.181 -15.213 1.00 88.19 362 ASN A C 1
ATOM 2886 O O . ASN A 1 362 ? 10.692 4.344 -13.992 1.00 88.19 362 ASN A O 1
ATOM 2890 N N . ASP A 1 363 ? 9.485 4.033 -15.857 1.00 90.31 363 ASP A N 1
ATOM 2891 C CA . ASP A 1 363 ? 8.197 3.937 -15.162 1.00 90.31 363 ASP A CA 1
ATOM 2892 C C . ASP A 1 363 ? 7.926 2.505 -14.681 1.00 90.31 363 ASP A C 1
ATOM 2894 O O . ASP A 1 363 ? 7.321 2.293 -13.626 1.00 90.31 363 ASP A O 1
ATOM 2898 N N . ILE A 1 364 ? 8.403 1.523 -15.456 1.00 93.31 364 ILE A N 1
ATOM 2899 C CA . ILE A 1 364 ? 8.246 0.094 -15.186 1.00 93.31 364 ILE A CA 1
ATOM 2900 C C . ILE A 1 364 ? 9.603 -0.610 -15.284 1.00 93.31 364 ILE A C 1
ATOM 2902 O O . ILE A 1 364 ? 10.267 -0.538 -16.321 1.00 93.31 364 ILE A O 1
ATOM 2906 N N . ILE A 1 365 ? 9.974 -1.372 -14.254 1.00 92.00 365 ILE A N 1
ATOM 2907 C CA . ILE A 1 365 ? 11.120 -2.292 -14.299 1.00 92.00 365 ILE A CA 1
ATOM 2908 C C . ILE A 1 365 ? 10.665 -3.710 -13.967 1.00 92.00 365 ILE A C 1
ATOM 2910 O O . ILE A 1 365 ? 10.094 -3.956 -12.910 1.00 92.00 365 ILE A O 1
ATOM 2914 N N . ILE A 1 366 ? 10.973 -4.662 -14.846 1.00 92.38 366 ILE A N 1
ATOM 2915 C CA . ILE A 1 366 ? 10.827 -6.094 -14.565 1.00 92.38 366 ILE A CA 1
ATOM 2916 C C . ILE A 1 366 ? 12.213 -6.726 -14.566 1.00 92.38 366 ILE A C 1
ATOM 2918 O O . ILE A 1 366 ? 12.946 -6.615 -15.555 1.00 92.38 366 ILE A O 1
ATOM 2922 N N . SER A 1 367 ? 12.582 -7.387 -13.472 1.00 88.75 367 SER A N 1
ATOM 2923 C CA . SER A 1 367 ? 13.940 -7.894 -13.293 1.0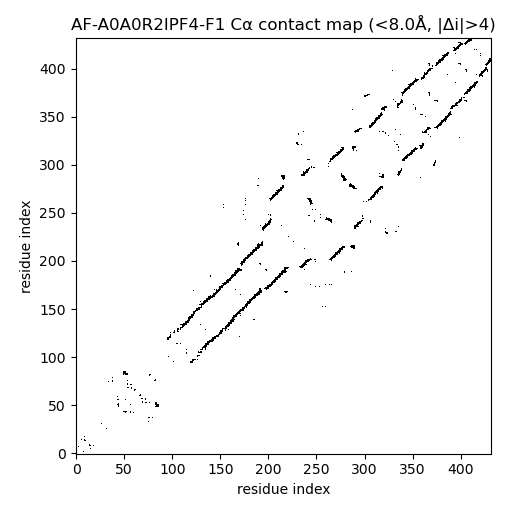0 88.75 367 SER A CA 1
ATOM 2924 C C . SER A 1 367 ? 14.006 -9.360 -12.846 1.00 88.75 367 SER A C 1
ATOM 2926 O O . SER A 1 367 ? 13.121 -9.912 -12.195 1.00 88.75 367 SER A O 1
ATOM 2928 N N . ASN A 1 368 ? 15.113 -9.999 -13.205 1.00 86.50 368 ASN A N 1
ATOM 2929 C CA . ASN A 1 368 ? 15.610 -11.252 -12.653 1.00 86.50 368 ASN A CA 1
ATOM 2930 C C . ASN A 1 368 ? 17.077 -11.042 -12.266 1.00 86.50 368 ASN A C 1
ATOM 2932 O O . ASN A 1 368 ? 17.989 -11.585 -12.895 1.00 86.50 368 ASN A O 1
ATOM 2936 N N . GLN A 1 369 ? 17.305 -10.172 -11.285 1.00 79.94 369 GLN A N 1
ATOM 2937 C CA . GLN A 1 369 ? 18.651 -9.779 -10.867 1.00 79.94 369 GLN A CA 1
ATOM 2938 C C . GLN A 1 369 ? 19.273 -10.728 -9.835 1.00 79.94 369 GLN A C 1
ATOM 2940 O O . GLN A 1 369 ? 20.491 -10.944 -9.832 1.00 79.94 369 GLN A O 1
ATOM 2945 N N . TYR A 1 370 ? 18.442 -11.333 -8.987 1.00 77.62 370 TYR A N 1
ATOM 2946 C CA . TYR A 1 370 ? 18.889 -12.203 -7.910 1.00 77.62 370 TYR A CA 1
ATOM 2947 C C . TYR A 1 370 ? 19.081 -13.642 -8.390 1.00 77.62 370 TYR A C 1
ATOM 2949 O O . TYR A 1 370 ? 18.158 -14.290 -8.878 1.00 77.62 370 TYR A O 1
ATOM 2957 N N . GLY A 1 371 ? 20.313 -14.139 -8.239 1.00 75.94 371 GLY A N 1
ATOM 2958 C CA . GLY A 1 371 ? 20.774 -15.406 -8.821 1.00 75.94 371 GLY A CA 1
ATOM 2959 C C . GLY A 1 371 ? 20.086 -16.671 -8.290 1.00 75.94 371 GLY A C 1
ATOM 2960 O O . GLY A 1 371 ? 20.204 -17.739 -8.875 1.00 75.94 371 GLY A O 1
ATOM 2961 N N . HIS A 1 372 ? 19.380 -16.569 -7.168 1.00 78.62 372 HIS A N 1
ATOM 2962 C CA . HIS A 1 372 ? 18.642 -17.682 -6.570 1.00 78.62 372 HIS A CA 1
ATOM 2963 C C . HIS A 1 372 ? 17.175 -17.730 -7.016 1.00 78.62 372 HIS A C 1
ATOM 2965 O O . HIS A 1 372 ? 16.486 -18.719 -6.764 1.00 78.62 372 HIS A O 1
ATOM 2971 N N . MET A 1 373 ? 16.686 -16.675 -7.673 1.00 78.00 373 MET A N 1
ATOM 2972 C CA . MET A 1 373 ? 15.272 -16.534 -7.975 1.00 78.00 373 MET A CA 1
ATOM 2973 C C . MET A 1 373 ? 14.864 -17.233 -9.281 1.00 78.00 373 MET A C 1
ATOM 2975 O O . MET A 1 373 ? 15.605 -17.207 -10.272 1.00 78.00 373 MET A O 1
ATOM 2979 N N . PRO A 1 374 ? 13.648 -17.806 -9.339 1.00 86.00 374 PRO A N 1
ATOM 2980 C CA . PRO A 1 374 ? 13.119 -18.435 -10.548 1.00 86.00 374 PRO A CA 1
ATOM 2981 C C . PRO A 1 374 ? 12.888 -17.430 -11.692 1.00 86.00 374 PRO A C 1
ATOM 2983 O O . PRO A 1 374 ? 12.819 -16.216 -11.501 1.00 86.00 374 PRO A O 1
ATOM 2986 N N . HIS A 1 375 ? 12.762 -17.929 -12.920 1.00 91.25 375 HIS A N 1
ATOM 2987 C CA . HIS A 1 375 ? 12.588 -17.105 -14.123 1.00 91.25 375 HIS A CA 1
ATOM 2988 C C . HIS A 1 375 ? 11.226 -16.391 -14.155 1.00 91.25 375 HIS A C 1
ATOM 2990 O O . HIS A 1 375 ? 10.192 -17.030 -13.960 1.00 91.25 375 HIS A O 1
ATOM 2996 N N . THR A 1 376 ? 11.208 -15.094 -14.479 1.00 92.56 376 THR A N 1
ATOM 2997 C CA . THR A 1 376 ? 9.955 -14.351 -14.694 1.00 92.56 376 THR A CA 1
ATOM 2998 C C . THR A 1 376 ? 9.239 -14.870 -15.935 1.00 92.56 376 THR A C 1
ATOM 3000 O O . THR A 1 376 ? 9.848 -15.037 -17.000 1.00 92.56 376 THR A O 1
ATOM 3003 N N . THR A 1 377 ? 7.930 -15.097 -15.814 1.00 94.81 377 THR A N 1
ATOM 3004 C CA . THR A 1 377 ? 7.096 -15.624 -16.903 1.00 94.81 377 THR A CA 1
ATOM 3005 C C . THR A 1 377 ? 5.721 -14.963 -16.966 1.00 94.81 377 THR A C 1
ATOM 3007 O O . THR A 1 377 ? 5.170 -14.541 -15.953 1.00 94.81 377 THR A O 1
ATOM 3010 N N . ALA A 1 378 ? 5.129 -14.919 -18.163 1.00 96.38 378 ALA A N 1
ATOM 3011 C CA . ALA A 1 378 ? 3.764 -14.433 -18.387 1.00 96.38 378 ALA A CA 1
ATOM 3012 C C . ALA A 1 378 ? 3.545 -12.996 -17.874 1.00 96.38 378 ALA A C 1
ATOM 3014 O O . ALA A 1 378 ? 2.786 -12.754 -16.936 1.00 96.38 378 ALA A O 1
ATOM 3015 N N . VAL A 1 379 ? 4.223 -12.038 -18.506 1.00 98.00 379 VAL A N 1
ATOM 3016 C CA . VAL A 1 379 ? 4.088 -10.607 -18.203 1.00 98.00 379 VAL A CA 1
ATOM 3017 C C . VAL A 1 379 ? 3.301 -9.934 -19.321 1.00 98.00 379 VAL A C 1
ATOM 3019 O O . VAL A 1 379 ? 3.576 -10.148 -20.497 1.00 98.00 379 VAL A O 1
ATOM 3022 N N . SER A 1 380 ? 2.328 -9.103 -18.972 1.00 98.44 380 SER A N 1
ATOM 3023 C CA . SER A 1 380 ? 1.483 -8.379 -19.917 1.00 98.44 380 SER A CA 1
ATOM 3024 C C . SER A 1 380 ? 1.507 -6.887 -19.602 1.00 98.44 380 SER A C 1
ATOM 3026 O O . SER A 1 380 ? 0.949 -6.474 -18.589 1.00 98.44 380 SER A O 1
ATOM 3028 N N . ILE A 1 381 ? 2.111 -6.080 -20.477 1.00 98.44 381 ILE A N 1
ATOM 3029 C CA . ILE A 1 381 ? 2.193 -4.619 -20.348 1.00 98.44 381 ILE A CA 1
ATOM 3030 C C . ILE A 1 381 ? 1.443 -3.990 -21.521 1.00 98.44 381 ILE A C 1
ATOM 3032 O O . ILE A 1 381 ? 1.956 -3.947 -22.643 1.00 98.44 381 ILE A O 1
ATOM 3036 N N . GLN A 1 382 ? 0.204 -3.550 -21.296 1.00 98.12 382 GLN A N 1
ATOM 3037 C CA . GLN A 1 382 ? -0.682 -3.147 -22.389 1.00 98.12 382 GLN A CA 1
ATOM 3038 C C . GLN A 1 382 ? -1.453 -1.854 -22.123 1.00 98.12 382 GLN A C 1
ATOM 3040 O O . GLN A 1 382 ? -1.829 -1.571 -20.991 1.00 98.12 382 GLN A O 1
ATOM 3045 N N . ASN A 1 383 ? -1.755 -1.099 -23.180 1.00 98.25 383 ASN A N 1
ATOM 3046 C CA . ASN A 1 383 ? -2.646 0.068 -23.121 1.00 98.25 383 ASN A CA 1
ATOM 3047 C C . ASN A 1 383 ? -2.213 1.140 -22.100 1.00 98.25 383 ASN A C 1
ATOM 3049 O O . ASN A 1 383 ? -3.059 1.836 -21.547 1.00 98.25 383 ASN A O 1
ATOM 3053 N N . ASN A 1 384 ? -0.919 1.252 -21.788 1.00 98.12 384 ASN A N 1
ATOM 3054 C CA . ASN A 1 384 ? -0.424 2.272 -20.864 1.00 98.12 384 ASN A CA 1
ATOM 3055 C C . ASN A 1 384 ? -0.026 3.540 -21.627 1.00 98.12 384 ASN A C 1
ATOM 3057 O O . ASN A 1 384 ? 0.420 3.469 -22.772 1.00 98.12 384 ASN A O 1
ATOM 3061 N N . SER A 1 385 ? -0.150 4.691 -20.973 1.00 96.44 385 SER A N 1
ATOM 3062 C CA . SER A 1 385 ? 0.294 5.982 -21.498 1.00 96.44 385 SER A CA 1
ATOM 3063 C C . SER A 1 385 ? 1.425 6.536 -20.642 1.00 96.44 385 SER A C 1
ATOM 3065 O O . SER A 1 385 ? 1.297 6.588 -19.419 1.00 96.44 385 SER A O 1
ATOM 3067 N N . PHE A 1 386 ? 2.501 6.975 -21.286 1.00 94.00 386 PHE A N 1
ATOM 3068 C CA . PHE A 1 386 ? 3.669 7.587 -20.664 1.00 94.00 386 PHE A CA 1
ATOM 3069 C C . PHE A 1 386 ? 3.897 8.982 -21.262 1.00 94.00 386 PHE A C 1
ATOM 3071 O O . PHE A 1 386 ? 3.975 9.119 -22.487 1.00 94.00 386 PHE A O 1
ATOM 3078 N N . THR A 1 387 ? 3.979 10.018 -20.419 1.00 91.38 387 THR A N 1
ATOM 3079 C CA . THR A 1 387 ? 4.126 11.430 -20.832 1.00 91.38 387 THR A CA 1
ATOM 3080 C C . THR A 1 387 ? 5.065 12.235 -19.919 1.00 91.38 387 THR A C 1
ATOM 3082 O O . THR A 1 387 ? 5.233 11.927 -18.736 1.00 91.38 387 THR A O 1
ATOM 3085 N N . GLY A 1 388 ? 5.626 13.336 -20.439 1.00 84.94 388 GLY A N 1
ATOM 3086 C CA . GLY A 1 388 ? 6.349 14.352 -19.655 1.00 84.94 388 GLY A CA 1
ATOM 3087 C C . GLY A 1 388 ? 7.881 14.219 -19.640 1.00 84.94 388 GLY A C 1
ATOM 3088 O O . GLY A 1 388 ? 8.446 13.490 -20.435 1.00 84.94 388 GLY A O 1
ATOM 3089 N N . TYR A 1 389 ? 8.572 14.956 -18.759 1.00 64.75 389 TYR A N 1
ATOM 3090 C CA . TYR A 1 389 ? 10.034 15.054 -18.674 1.00 64.75 389 TYR A CA 1
ATOM 3091 C C . TYR A 1 389 ? 10.728 13.691 -18.605 1.00 64.75 389 TYR A C 1
ATOM 3093 O O . TYR A 1 389 ? 10.676 12.986 -17.598 1.00 64.75 389 TYR A O 1
ATOM 3101 N N . HIS A 1 390 ? 11.475 13.405 -19.666 1.00 64.69 390 HIS A N 1
ATOM 3102 C CA . HIS A 1 390 ? 12.123 12.126 -19.910 1.00 64.69 390 HIS A CA 1
ATOM 3103 C C . HIS A 1 390 ? 13.478 12.013 -19.190 1.00 64.69 390 HIS A C 1
ATOM 3105 O O . HIS A 1 390 ? 14.251 12.985 -19.120 1.00 64.69 390 HIS A O 1
ATOM 3111 N N . ALA A 1 391 ? 13.770 10.818 -18.678 1.00 56.31 391 ALA A N 1
ATOM 3112 C CA . ALA A 1 391 ? 15.131 10.341 -18.466 1.00 56.31 391 ALA A CA 1
ATOM 3113 C C . ALA A 1 391 ? 15.636 9.635 -19.737 1.00 56.31 391 ALA A C 1
ATOM 3115 O O . ALA A 1 391 ? 14.859 9.218 -20.591 1.00 56.31 391 ALA A O 1
ATOM 3116 N N . THR A 1 392 ? 16.951 9.500 -19.866 1.00 59.91 392 THR A N 1
ATOM 3117 C CA . THR A 1 392 ? 17.695 9.008 -21.042 1.00 59.91 392 THR A CA 1
ATOM 3118 C C . THR A 1 392 ? 17.480 7.521 -21.399 1.00 59.91 392 THR A C 1
ATOM 3120 O O . THR A 1 392 ? 18.182 6.986 -22.262 1.00 59.91 392 THR A O 1
ATOM 3123 N N . HIS A 1 393 ? 16.546 6.817 -20.747 1.00 75.06 393 HIS A N 1
ATOM 3124 C CA . HIS A 1 393 ? 16.390 5.364 -20.863 1.00 75.06 393 HIS A CA 1
ATOM 3125 C C . HIS A 1 393 ? 15.160 4.946 -21.684 1.00 75.06 393 HIS A C 1
ATOM 3127 O O . HIS A 1 393 ? 15.230 4.963 -22.913 1.00 75.06 393 HIS A O 1
ATOM 3133 N N . SER A 1 394 ? 14.079 4.508 -21.040 1.00 88.12 394 SER A N 1
ATOM 3134 C CA . SER A 1 394 ? 12.872 3.978 -21.693 1.00 88.12 394 SER A CA 1
ATOM 3135 C C . SER A 1 394 ? 11.697 3.912 -20.718 1.00 88.12 394 SER A C 1
ATOM 3137 O O . SER A 1 394 ? 11.906 3.897 -19.509 1.00 88.12 394 SER A O 1
ATOM 3139 N N . ALA A 1 395 ? 10.466 3.788 -21.219 1.00 90.75 395 ALA A N 1
ATOM 3140 C CA . ALA A 1 395 ? 9.284 3.609 -20.367 1.00 90.75 395 ALA A CA 1
ATOM 3141 C C . ALA A 1 395 ? 9.397 2.332 -19.518 1.00 90.75 395 ALA A C 1
ATOM 3143 O O . ALA A 1 395 ? 9.138 2.322 -18.315 1.00 90.75 395 ALA A O 1
ATOM 3144 N N . ILE A 1 396 ? 9.819 1.252 -20.180 1.00 92.69 396 ILE A N 1
ATOM 3145 C CA . ILE A 1 396 ? 9.937 -0.094 -19.629 1.00 92.69 396 ILE A CA 1
ATOM 3146 C C . ILE A 1 396 ? 11.400 -0.532 -19.698 1.00 92.69 396 ILE A C 1
ATOM 3148 O O . ILE A 1 396 ? 12.062 -0.352 -20.725 1.00 92.69 396 ILE A O 1
ATOM 3152 N N . GLN A 1 397 ? 11.892 -1.173 -18.644 1.00 91.75 397 GLN A N 1
ATOM 3153 C CA . GLN A 1 397 ? 13.161 -1.894 -18.660 1.00 91.75 397 GLN A CA 1
ATOM 3154 C C . GLN A 1 397 ? 12.959 -3.352 -18.251 1.00 91.75 397 GLN A C 1
ATOM 3156 O O . GLN A 1 397 ? 12.324 -3.649 -17.239 1.00 91.75 397 GLN A O 1
ATOM 3161 N N . LEU A 1 398 ? 13.530 -4.259 -19.046 1.00 93.00 398 LEU A N 1
ATOM 3162 C CA . LEU A 1 398 ? 13.647 -5.677 -18.718 1.00 93.00 398 LEU A CA 1
ATOM 3163 C C . LEU A 1 398 ? 15.111 -6.024 -18.473 1.00 93.00 398 LEU A C 1
ATOM 3165 O O . LEU A 1 398 ? 15.947 -5.786 -19.347 1.00 93.00 398 LEU A O 1
ATOM 3169 N N . TYR A 1 399 ? 15.408 -6.634 -17.330 1.00 91.06 399 TYR A N 1
ATOM 3170 C CA . TYR A 1 399 ? 16.767 -7.047 -16.986 1.00 91.06 399 TYR A CA 1
ATOM 3171 C C . TYR A 1 399 ? 16.822 -8.497 -16.505 1.00 91.06 399 TYR A C 1
ATOM 3173 O O . TYR A 1 399 ? 16.294 -8.827 -15.447 1.00 91.06 399 TYR A O 1
ATOM 3181 N N . ALA A 1 400 ? 17.498 -9.365 -17.258 1.00 90.31 400 ALA A N 1
ATOM 3182 C CA . ALA A 1 400 ? 17.799 -10.731 -16.845 1.00 90.31 400 ALA A CA 1
ATOM 3183 C C . ALA A 1 400 ? 19.308 -10.909 -16.631 1.00 90.31 400 ALA A C 1
ATOM 3185 O O . ALA A 1 400 ? 20.093 -10.794 -17.574 1.00 90.31 400 ALA A O 1
ATOM 3186 N N . ARG A 1 401 ? 19.722 -11.249 -15.403 1.00 88.19 401 ARG A N 1
ATOM 3187 C CA . ARG A 1 401 ? 21.109 -11.640 -15.110 1.00 88.19 401 ARG A CA 1
ATOM 3188 C C . ARG A 1 401 ? 21.489 -12.905 -15.894 1.00 88.19 401 ARG A C 1
ATOM 3190 O O . ARG A 1 401 ? 20.638 -13.750 -16.174 1.00 88.19 401 ARG A O 1
ATOM 3197 N N . ARG A 1 402 ? 22.781 -13.080 -16.207 1.00 89.12 402 ARG A N 1
ATOM 3198 C CA . ARG A 1 402 ? 23.329 -14.320 -16.796 1.00 89.12 402 ARG A CA 1
ATOM 3199 C C . ARG A 1 402 ? 22.833 -15.557 -16.029 1.00 89.12 402 ARG A C 1
ATOM 3201 O O . ARG A 1 402 ? 22.930 -15.594 -14.807 1.00 89.12 402 ARG A O 1
ATOM 3208 N N . GLY A 1 403 ? 22.315 -16.547 -16.756 1.00 89.00 403 GLY A N 1
ATOM 3209 C CA . GLY A 1 403 ? 21.709 -17.762 -16.190 1.00 89.00 403 GLY A CA 1
ATOM 3210 C C . GLY A 1 403 ? 20.208 -17.651 -15.892 1.00 89.00 403 GLY A C 1
ATOM 3211 O O . GLY A 1 403 ? 19.554 -18.673 -15.724 1.00 89.00 403 GLY A O 1
ATOM 3212 N N . HIS A 1 404 ? 19.633 -16.444 -15.907 1.00 90.75 404 HIS A N 1
ATOM 3213 C CA . HIS A 1 404 ? 18.201 -16.207 -15.710 1.00 90.75 404 HIS A CA 1
ATOM 3214 C C . HIS A 1 404 ? 17.533 -15.723 -16.994 1.00 90.75 404 HIS A C 1
ATOM 3216 O O . HIS A 1 404 ? 18.191 -15.461 -17.999 1.00 90.75 404 HIS A O 1
ATOM 3222 N N . SER A 1 405 ? 16.201 -15.630 -16.975 1.00 93.06 405 SER A N 1
ATOM 3223 C CA . SER A 1 405 ? 15.440 -15.187 -18.139 1.00 93.06 405 SER A CA 1
ATOM 3224 C C . SER A 1 405 ? 14.120 -14.542 -17.754 1.00 93.06 405 SER A C 1
ATOM 3226 O O . SER A 1 405 ? 13.499 -14.966 -16.781 1.00 93.06 405 SER A O 1
ATOM 3228 N N . ILE A 1 406 ? 13.666 -13.608 -18.587 1.00 94.38 406 ILE A N 1
ATOM 3229 C CA . ILE A 1 406 ? 12.312 -13.048 -18.554 1.00 94.38 406 ILE A CA 1
ATOM 3230 C C . ILE A 1 406 ? 11.624 -13.453 -19.863 1.00 94.38 406 ILE A C 1
ATOM 3232 O O . ILE A 1 406 ? 11.986 -12.961 -20.933 1.00 94.38 406 ILE A O 1
ATOM 3236 N N . LYS A 1 407 ? 10.655 -14.373 -19.804 1.00 94.38 407 LYS A N 1
ATOM 3237 C CA . LYS A 1 407 ? 10.008 -14.946 -21.000 1.00 94.38 407 LYS A CA 1
ATOM 3238 C C . LYS A 1 407 ? 8.498 -14.728 -21.009 1.00 94.38 407 LYS A C 1
ATOM 3240 O O . LYS A 1 407 ? 7.865 -14.552 -19.972 1.00 94.38 407 LYS A O 1
ATOM 3245 N N . GLY A 1 408 ? 7.901 -14.780 -22.200 1.00 94.94 408 GLY A N 1
ATOM 3246 C CA . GLY A 1 408 ? 6.454 -14.620 -22.361 1.00 94.94 408 GLY A CA 1
ATOM 3247 C C . GLY A 1 408 ? 5.968 -13.218 -21.993 1.00 94.94 408 GLY A C 1
ATOM 3248 O O . GLY A 1 408 ? 4.903 -13.082 -21.391 1.00 94.94 408 GLY A O 1
ATOM 3249 N N . VAL A 1 409 ? 6.762 -12.191 -22.313 1.00 97.62 409 VAL A N 1
ATOM 3250 C CA . VAL A 1 409 ? 6.358 -10.791 -22.157 1.00 97.62 409 VAL A CA 1
ATOM 3251 C C . VAL A 1 409 ? 5.544 -10.366 -23.381 1.00 97.62 409 VAL A C 1
ATOM 3253 O O . VAL A 1 409 ? 5.990 -10.535 -24.518 1.00 97.62 409 VAL A O 1
ATOM 3256 N N . LYS A 1 410 ? 4.356 -9.807 -23.158 1.00 98.12 410 LYS A N 1
ATOM 3257 C CA . LYS A 1 410 ? 3.478 -9.224 -24.182 1.00 98.12 410 LYS A CA 1
ATOM 3258 C C . LYS A 1 410 ? 3.411 -7.713 -23.976 1.00 98.12 410 LYS A C 1
ATOM 3260 O O . LYS A 1 410 ? 2.969 -7.274 -22.914 1.00 98.12 410 LYS A O 1
ATOM 3265 N N . VAL A 1 411 ? 3.833 -6.929 -24.966 1.00 97.38 411 VAL A N 1
ATOM 3266 C CA . VAL A 1 411 ? 3.858 -5.457 -24.905 1.00 97.38 411 VAL A CA 1
ATOM 3267 C C . VAL A 1 411 ? 3.005 -4.894 -26.033 1.00 97.38 411 VAL A C 1
ATOM 3269 O O . VAL A 1 411 ? 3.425 -4.949 -27.176 1.00 97.38 411 VAL A O 1
ATOM 3272 N N . ARG A 1 412 ? 1.821 -4.343 -25.734 1.00 96.81 412 ARG A N 1
ATOM 3273 C CA . ARG A 1 412 ? 0.853 -3.935 -26.776 1.00 96.81 412 ARG A CA 1
ATOM 3274 C C . ARG A 1 412 ? 0.226 -2.575 -26.514 1.00 96.81 412 ARG A C 1
ATOM 3276 O O . ARG A 1 412 ? -0.143 -2.279 -25.384 1.00 96.81 412 ARG A O 1
ATOM 3283 N N . LYS A 1 413 ? 0.017 -1.783 -27.570 1.00 96.56 413 LYS A N 1
ATOM 3284 C CA . LYS A 1 413 ? -0.786 -0.541 -27.527 1.00 96.56 413 LYS A CA 1
ATOM 3285 C C . LYS A 1 413 ? -0.352 0.454 -26.432 1.00 96.56 413 LYS A C 1
ATOM 3287 O O . LYS A 1 413 ? -1.192 1.075 -25.796 1.00 96.56 413 LYS A O 1
ATOM 3292 N N . ASN A 1 414 ? 0.948 0.583 -26.168 1.00 96.06 414 ASN A N 1
ATOM 3293 C CA . ASN A 1 414 ? 1.461 1.547 -25.190 1.00 96.06 414 ASN A CA 1
ATOM 3294 C C . ASN A 1 414 ? 1.855 2.857 -25.892 1.00 96.06 414 ASN A C 1
ATOM 3296 O O . ASN A 1 414 ? 2.585 2.816 -26.880 1.00 96.06 414 ASN A O 1
ATOM 3300 N N . ALA A 1 415 ? 1.408 4.002 -25.377 1.00 93.88 415 ALA A N 1
ATOM 3301 C CA . ALA A 1 415 ? 1.701 5.326 -25.927 1.00 93.88 415 ALA A CA 1
ATOM 3302 C C . ALA A 1 415 ? 2.857 5.987 -25.164 1.00 93.88 415 ALA A C 1
ATOM 3304 O O . ALA A 1 415 ? 2.782 6.127 -23.947 1.00 93.88 415 ALA A O 1
ATOM 3305 N N . THR A 1 416 ? 3.921 6.409 -25.854 1.00 87.12 416 THR A N 1
ATOM 3306 C CA . THR A 1 416 ? 5.155 6.894 -25.201 1.00 87.12 416 THR A CA 1
ATOM 3307 C C . THR A 1 416 ? 5.495 8.360 -25.445 1.00 87.12 416 THR A C 1
ATOM 3309 O O . THR A 1 416 ? 6.456 8.848 -24.857 1.00 87.12 416 THR A O 1
ATOM 3312 N N . HIS A 1 417 ? 4.740 9.060 -26.299 1.00 84.94 417 HIS A N 1
ATOM 3313 C CA . HIS A 1 417 ? 4.873 10.503 -26.556 1.00 84.94 417 HIS A CA 1
ATOM 3314 C C . HIS A 1 417 ? 6.334 10.973 -26.717 1.00 84.94 417 HIS A C 1
ATOM 3316 O O . HIS A 1 417 ? 6.769 11.914 -26.060 1.00 84.94 417 HIS A O 1
ATOM 3322 N N . GLY A 1 418 ? 7.105 10.275 -27.562 1.00 79.12 418 GLY A N 1
ATOM 3323 C CA . GLY A 1 418 ? 8.515 10.586 -27.843 1.00 79.12 418 GLY A CA 1
ATOM 3324 C C . GLY A 1 418 ? 9.546 9.794 -27.027 1.00 79.12 418 GLY A C 1
ATOM 3325 O O . GLY A 1 418 ? 10.739 9.897 -27.296 1.00 79.12 418 GLY A O 1
ATOM 3326 N N . MET A 1 419 ? 9.126 8.964 -26.067 1.00 82.69 419 MET A N 1
ATOM 3327 C CA . MET A 1 419 ? 10.024 8.102 -25.290 1.00 82.69 419 MET A CA 1
ATOM 3328 C C . MET A 1 419 ? 10.244 6.731 -25.954 1.00 82.69 419 MET A C 1
ATOM 3330 O O . MET A 1 419 ? 9.322 6.133 -26.518 1.00 82.69 419 MET A O 1
ATOM 3334 N N . CYS A 1 420 ? 11.457 6.182 -25.824 1.00 89.19 420 CYS A N 1
ATOM 3335 C CA . CYS A 1 420 ? 11.723 4.779 -26.147 1.00 89.19 420 CYS A CA 1
ATOM 3336 C C . CYS A 1 420 ? 10.824 3.877 -25.287 1.00 89.19 420 CYS A C 1
ATOM 3338 O O . CYS A 1 420 ? 10.856 3.954 -24.060 1.00 89.19 420 CYS A O 1
ATOM 3340 N N . LEU A 1 421 ? 10.017 3.015 -25.908 1.00 91.12 421 LEU A N 1
ATOM 3341 C CA . LEU A 1 421 ? 9.068 2.189 -25.159 1.00 91.12 421 LEU A CA 1
ATOM 3342 C C . LEU A 1 421 ? 9.766 1.209 -24.215 1.00 91.12 421 LEU A C 1
ATOM 3344 O O . LEU A 1 421 ? 9.368 1.082 -23.061 1.00 91.12 421 LEU A O 1
ATOM 3348 N N . ILE A 1 422 ? 10.788 0.501 -24.694 1.00 92.44 422 ILE A N 1
ATOM 3349 C CA . ILE A 1 422 ? 11.364 -0.619 -23.954 1.00 92.44 422 ILE A CA 1
ATOM 3350 C C . ILE A 1 422 ? 12.856 -0.796 -24.234 1.00 92.44 422 ILE A C 1
ATOM 3352 O O . ILE A 1 422 ? 13.273 -0.845 -25.390 1.00 92.44 422 ILE A O 1
ATOM 3356 N N . LYS A 1 423 ? 13.644 -0.967 -23.168 1.00 91.56 423 LYS A N 1
ATOM 3357 C CA . LYS A 1 423 ? 15.027 -1.464 -23.216 1.00 91.56 423 LYS A CA 1
ATOM 3358 C C . LYS A 1 423 ? 15.108 -2.843 -22.572 1.00 91.56 423 LYS A C 1
ATOM 3360 O O . LYS A 1 423 ? 14.382 -3.152 -21.626 1.00 91.56 423 LYS A O 1
ATOM 3365 N N . ARG A 1 424 ? 15.969 -3.692 -23.128 1.00 92.50 424 ARG A N 1
ATOM 3366 C CA . ARG A 1 424 ? 16.074 -5.113 -22.785 1.00 92.50 424 ARG A CA 1
ATOM 3367 C C . ARG A 1 424 ? 17.530 -5.492 -22.570 1.00 92.50 424 ARG A C 1
ATOM 3369 O O . ARG A 1 424 ? 18.373 -5.138 -23.388 1.00 92.50 424 ARG A O 1
ATOM 3376 N N . TYR A 1 425 ? 17.790 -6.258 -21.519 1.00 91.06 425 TYR A N 1
ATOM 3377 C CA . TYR A 1 425 ? 19.124 -6.707 -21.139 1.00 91.06 425 TYR A CA 1
ATOM 3378 C C . TYR A 1 425 ? 19.101 -8.191 -20.766 1.00 91.06 425 TYR A C 1
ATOM 3380 O O . TYR A 1 425 ? 18.227 -8.639 -20.020 1.00 91.06 425 TYR A O 1
ATOM 3388 N N . GLY A 1 426 ? 20.080 -8.949 -21.263 1.00 92.00 426 GLY A N 1
ATOM 3389 C CA . GLY A 1 426 ? 20.176 -10.391 -21.037 1.00 92.00 426 GLY A CA 1
ATOM 3390 C C . GLY A 1 426 ? 19.091 -11.202 -21.755 1.00 92.00 426 GLY A C 1
ATOM 3391 O O . GLY A 1 426 ? 18.494 -10.754 -22.735 1.00 92.00 426 GLY A O 1
ATOM 3392 N N . ASN A 1 427 ? 18.843 -12.424 -21.275 1.00 94.88 427 ASN A N 1
ATOM 3393 C CA . ASN A 1 427 ? 17.915 -13.371 -21.899 1.00 94.88 427 ASN A CA 1
ATOM 3394 C C . ASN A 1 427 ? 16.451 -12.956 -21.671 1.00 94.88 427 ASN A C 1
ATOM 3396 O O . ASN A 1 427 ? 15.813 -13.341 -20.688 1.00 94.88 427 ASN A O 1
ATOM 3400 N N . THR A 1 428 ? 15.921 -12.144 -22.583 1.00 95.25 428 THR A N 1
ATOM 3401 C CA . THR A 1 428 ? 14.553 -11.623 -22.517 1.00 95.25 428 THR A CA 1
ATOM 3402 C C . THR A 1 428 ? 13.803 -11.887 -23.822 1.00 95.25 428 THR A C 1
ATOM 3404 O O . THR A 1 428 ? 14.318 -11.642 -24.912 1.00 95.25 428 THR A O 1
ATOM 3407 N N . THR A 1 429 ? 12.563 -12.374 -23.729 1.00 95.44 429 THR A N 1
ATOM 3408 C CA . THR A 1 429 ? 11.706 -12.652 -24.894 1.00 95.44 429 THR A CA 1
ATOM 3409 C C . THR A 1 429 ? 10.437 -11.816 -24.818 1.00 95.44 429 THR A C 1
ATOM 3411 O O . THR A 1 429 ? 9.637 -11.970 -23.890 1.00 95.44 429 THR A O 1
ATOM 3414 N N . VAL A 1 430 ? 10.253 -10.945 -25.812 1.00 96.06 430 VAL A N 1
ATOM 3415 C CA . VAL A 1 430 ? 9.130 -10.006 -25.900 1.00 96.06 430 VAL A CA 1
ATOM 3416 C C . VAL A 1 430 ? 8.383 -10.224 -27.207 1.00 96.06 430 VAL A C 1
ATOM 3418 O O . VAL A 1 430 ? 9.002 -10.364 -28.257 1.00 96.06 430 VAL A O 1
ATOM 3421 N N . SER A 1 431 ? 7.059 -10.232 -27.118 1.00 96.00 431 SER A N 1
ATOM 3422 C CA . SER A 1 431 ? 6.132 -10.190 -28.248 1.00 96.00 431 SER A CA 1
ATOM 3423 C C . SER A 1 431 ? 5.407 -8.848 -28.243 1.00 96.00 431 SER A C 1
ATOM 3425 O O . SER A 1 431 ? 4.973 -8.393 -27.178 1.00 96.00 431 SER A O 1
ATOM 3427 N N . TYR A 1 432 ? 5.324 -8.219 -29.413 1.00 91.75 432 TYR A N 1
ATOM 3428 C CA . TYR A 1 432 ? 4.687 -6.916 -29.600 1.00 91.75 432 TYR A CA 1
ATOM 3429 C C . TYR A 1 432 ? 3.221 -7.033 -30.045 1.00 91.75 432 TYR A C 1
ATOM 3431 O O . TYR A 1 432 ? 2.754 -8.168 -30.326 1.00 91.75 432 TYR A O 1
#

Secondary structure (DSSP, 8-state):
----HHHHHHHTT--HHHHHHHHT----HHHHHHHHHHHHHHHHHHHTTT---HHHHHHHHHHTT----HHHHHHHHHHTT--------------EEEHHHHHHHHHT--TT-EEEEEEEEE--S-EEPP-STTEEEEEEEEEEE-SS-EEEEES-BSEEEE--EEESSB-EEEEES-EEEEEES-EEES-B-TT--SEEEES-EEEEEES-EEE---TTS-TTGGGT---TTTS-EEEEEEBS-HHHH-HHHHHHHTTT-S-PBPEEEEEES-EEE-EEETTEEEEPBPEEEE-----TT----EEEEEEES-EEESBPP--S-SS-TT----SEEEESEEEEEEES-EEEE-STTT--S-SEEEEE-STTSPPEEEEEEES-EEEES--SS-SEEEEE-TT--EEEEEEES-B-TTS--EEEESSEEEE-

pLDDT: mean 85.89, std 14.2, range [34.06, 98.94]